Protein 9A72 (pdb70)

Solvent-accessible surface area: 29577 Å² total; per-residue (Å²): 241,173,156,130,136,139,129,179,187,164,98,68,65,81,18,58,43,50,57,128,70,0,66,141,45,14,90,137,60,180,78,28,2,2,1,6,0,26,28,49,129,91,2,48,35,28,31,66,14,156,95,18,56,64,139,49,155,76,42,55,95,29,115,165,68,65,34,10,5,62,0,7,153,52,71,106,119,68,47,53,102,32,68,133,143,130,67,65,30,27,4,20,15,88,0,74,19,7,66,48,148,124,48,178,32,33,0,0,12,11,54,9,24,22,10,56,143,9,42,116,66,75,80,86,3,117,68,53,50,60,89,13,135,139,40,47,60,47,15,69,93,82,46,130,61,13,97,40,121,53,101,112,18,76,40,67,45,58,100,12,139,118,62,39,95,56,2,24,112,73,29,100,111,5,107,84,55,87,30,103,4,22,102,33,20,11,114,0,0,42,29,0,2,108,5,31,127,52,40,130,106,2,124,52,142,15,104,81,1,47,103,70,34,137,127,4,67,106,34,63,105,63,8,35,110,69,47,131,103,6,130,140,50,83,78,117,23,134,32,69,116,108,54,10,98,50,77,54,116,125,12,100,42,98,41,60,50,14,128,134,76,46,55,61,31,136,129,54,34,36,61,1,110,116,49,26,130,101,0,86,161,56,67,126,132,205,249,89,77,158,21,154,82,40,38,46,2,0,5,3,58,0,58,64,112,35,8,0,0,14,3,92,37,0,92,12,2,38,94,100,65,168,23,95,212,52,127,91,58,72,114,50,44,36,0,37,9,108,18,206,65,83,103,0,43,0,10,22,0,23,80,21,2,109,37,88,137,136,144,88,56,129,39,6,6,0,0,0,0,38,19,183,150,101,40,5,0,0,23,3,25,64,0,42,39,20,18,56,0,85,111,111,39,35,98,99,23,78,158,74,61,110,198,129,37,102,2,59,14,100,53,15,0,107,38,181,158,87,104,0,19,19,4,45,1,70,37,2,43,40,139,157,73,88,154,96,88,124,105,144,181,155

Radius of gyration: 58.51 Å; Cα contacts (8 Å, |Δi|>4): 653; chains: 2; bounding box: 42×169×109 Å

B-factor: mean 0.84, std 0.16, range [0.22, 0.98]

Sequence (442 aa):
MELTINTEKETADILDAFIKVAPYLNSLVQDDITIGIYDTEKLLVNIPAKTFSLNVKAGDPLQEGDIITDAIRSNQKKTSMVPKELFGFPLIARAIPLHDENGRVIGGVGLGTSLEESSKLHDVAESLSAVVEQTAAAISDISESINGFSTQMSGISSQAKKVSESAGEIADISVTVKGISDQSNLLGLNAAIEAARAGESGKGFSVVADEIRKLATHSKENVGQIDQITKKIHSLLKGLEESIESINQHTDGQAAAVEQISATMQEISGSAQHLAKMAEKALEEEMTAEIKTGEKMIVFMVNGKEYAISVTQVKSIEKWQKPTRVPGVEPYICGVINLRGVVTPVIDLRKRLNLPEYEITDETRIIIIAYRDIEVGWIVDEANDVITVHESEIESAPEGVQKDTDVSIEQIVKQENRLLNIIDANAVLDKESSQSAVPDQA

Secondary structure (DSSP, 8-state):
------TTS----HHHHHHHHHHHHHHH-SS-EEEEEEESSBEEEEE--SS------TTPBP-TT-HHHHHHHHTS-EEEEEPTTTTSS-EEEEEEEEE-TTS-EEEEEEEEEE-HHHHHHHHHHHHHHHHHHHHHHHHHHHHHHHHHHHHHHHHHHHHHHHHHHHHHHHHHHHHHHHHHHHHHHHHHHHHHHHHHHTGGGGHHHHHHHHHHHHHHHHHHHHHHHHHHHHHHHHHHHHHHHHHHHHHHHHHHHHHHHHHHHHHHHHHHHHHHHHHHHHHHHTT---/----PPTTEEEEEEEETTEEEEEEGGGEEEEEE--PPBP-TT--TTEEEEEEETTEEEEEEEHHHHTTPPP----TT-EEEEEEETTEEEEEEESEEEEEEEE-GGGEEEPPGGGGGG-SS---EEEEETTEEEEE--HHHHH-SGGGTTT-----

Nearest PDB structures (foldseek):
  8c5v-assembly1_I  TM=9.301E-01  e=1.453E-06  Escherichia coli
  5xg2-assembly1_A  TM=6.794E-01  e=8.370E-02  Pyrococcus yayanosii CH1
  6grj-assembly1_F  TM=5.050E-01  e=3.954E-02  Aeromonas hydrophila
  7a0g-assembly1_FFF  TM=4.917E-01  e=5.276E-02  Serratia marcescens
  6h2e-assembly1_P-2  TM=4.746E-01  e=7.901E-02  Aeromonas hydrophila subsp. hydrophila AL09-71

Structure (mmCIF, N/CA/C/O backbone):
data_9A72
#
_entry.id   9A72
#
loop_
_entity.id
_entity.type
_entity.pdbx_description
1 POLYMER YFMS_BACSU
2 POLYMER CHEW_BACSU
#
loop_
_atom_site.group_PDB
_atom_site.id
_atom_site.type_symbol
_atom_site.label_atom_id
_atom_site.label_alt_id
_atom_site.label_comp_id
_atom_site.label_asym_id
_atom_site.label_entity_id
_atom_site.label_seq_id
_atom_site.pdbx_PDB_ins_code
_atom_site.Cartn_x
_atom_site.Cartn_y
_atom_site.Cartn_z
_atom_site.occupancy
_atom_site.B_iso_or_equiv
_atom_site.auth_seq_id
_atom_site.auth_comp_id
_atom_site.auth_asym_id
_atom_site.auth_atom_id
_atom_site.pdbx_PDB_model_num
ATOM 1 N N . MET A 1 1 ? 3.808 -57.697 -67.015 1.000 0.280 1 MET A N 1
ATOM 2 C CA . MET A 1 1 ? 5.032 -58.323 -67.553 1.000 0.280 1 MET A CA 1
ATOM 3 C C . MET A 1 1 ? 5.045 -59.723 -66.973 1.000 0.280 1 MET A C 1
ATOM 4 O O . MET A 1 1 ? 5.553 -59.919 -65.879 1.000 0.280 1 MET A O 1
ATOM 20 N N . GLU A 1 2 ? 4.269 -60.618 -67.590 1.000 0.250 2 GLU A N 1
ATOM 21 C CA . GLU A 1 2 ? 3.925 -61.903 -66.977 1.000 0.250 2 GLU A CA 1
ATOM 22 C C . GLU A 1 2 ? 5.177 -62.762 -66.889 1.000 0.250 2 GLU A C 1
ATOM 23 O O . GLU A 1 2 ? 5.780 -63.126 -67.897 1.000 0.250 2 GLU A O 1
ATOM 35 N N . LEU A 1 3 ? 5.601 -63.005 -65.651 1.000 0.260 3 LEU A N 1
ATOM 36 C CA . LEU A 1 3 ? 6.644 -63.953 -65.324 1.000 0.260 3 LEU A CA 1
ATOM 37 C C . LEU A 1 3 ? 6.091 -65.329 -65.652 1.000 0.260 3 LEU A C 1
ATOM 38 O O . LEU A 1 3 ? 5.463 -65.994 -64.838 1.000 0.260 3 LEU A O 1
ATOM 54 N N . THR A 1 4 ? 6.311 -65.748 -66.883 1.000 0.300 4 THR A N 1
ATOM 55 C CA . THR A 1 4 ? 6.241 -67.149 -67.259 1.000 0.300 4 THR A CA 1
ATOM 56 C C . THR A 1 4 ? 7.380 -67.857 -66.546 1.000 0.300 4 THR A C 1
ATOM 57 O O . THR A 1 4 ? 8.497 -67.976 -67.048 1.000 0.300 4 THR A O 1
ATOM 68 N N . ILE A 1 5 ? 7.102 -68.236 -65.303 1.000 0.300 5 ILE A N 1
ATOM 69 C CA . ILE A 1 5 ? 7.964 -69.064 -64.481 1.000 0.300 5 ILE A CA 1
ATOM 70 C C . ILE A 1 5 ? 8.057 -70.406 -65.217 1.000 0.300 5 ILE A C 1
ATOM 71 O O . ILE A 1 5 ? 7.051 -71.093 -65.369 1.000 0.300 5 ILE A O 1
ATOM 87 N N . ASN A 1 6 ? 9.241 -70.736 -65.745 1.000 0.340 6 ASN A N 1
ATOM 88 C CA . ASN A 1 6 ? 9.508 -72.027 -66.387 1.000 0.340 6 ASN A CA 1
ATOM 89 C C . ASN A 1 6 ? 9.196 -73.141 -65.372 1.000 0.340 6 ASN A C 1
ATOM 90 O O . ASN A 1 6 ? 9.935 -73.324 -64.406 1.000 0.340 6 ASN A O 1
ATOM 101 N N . THR A 1 7 ? 8.085 -73.840 -65.584 1.000 0.330 7 THR A N 1
ATOM 102 C CA . THR A 1 7 ? 7.459 -74.789 -64.651 1.000 0.330 7 THR A CA 1
ATOM 103 C C . THR A 1 7 ? 8.119 -76.166 -64.582 1.000 0.330 7 THR A C 1
ATOM 104 O O . THR A 1 7 ? 7.843 -76.891 -63.640 1.000 0.330 7 THR A O 1
ATOM 115 N N . GLU A 1 8 ? 8.967 -76.575 -65.537 1.000 0.330 8 GLU A N 1
ATOM 116 C CA . GLU A 1 8 ? 9.594 -77.920 -65.511 1.000 0.330 8 GLU A CA 1
ATOM 117 C C . GLU A 1 8 ? 10.597 -78.117 -64.362 1.000 0.330 8 GLU A C 1
ATOM 118 O O . GLU A 1 8 ? 11.044 -79.245 -64.132 1.000 0.330 8 GLU A O 1
ATOM 130 N N . LYS A 1 9 ? 11.026 -77.039 -63.679 1.000 0.340 9 LYS A N 1
ATOM 131 C CA . LYS A 1 9 ? 12.023 -77.186 -62.616 1.000 0.340 9 LYS A CA 1
ATOM 132 C C . LYS A 1 9 ? 11.445 -78.049 -61.497 1.000 0.340 9 LYS A C 1
ATOM 133 O O . LYS A 1 9 ? 10.319 -77.814 -61.071 1.000 0.340 9 LYS A O 1
ATOM 152 N N . GLU A 1 10 ? 12.249 -79.023 -61.057 1.000 0.350 10 GLU A N 1
ATOM 153 C CA . GLU A 1 10 ? 11.905 -79.954 -59.984 1.000 0.350 10 GLU A CA 1
ATOM 154 C C . GLU A 1 10 ? 11.218 -79.227 -58.844 1.000 0.350 10 GLU A C 1
ATOM 155 O O . GLU A 1 10 ? 11.670 -78.164 -58.404 1.000 0.350 10 GLU A O 1
ATOM 167 N N . THR A 1 11 ? 10.156 -79.865 -58.371 1.000 0.380 11 THR A N 1
ATOM 168 C CA . THR A 1 11 ? 9.493 -79.633 -57.101 1.000 0.380 11 THR A CA 1
ATOM 169 C C . THR A 1 11 ? 10.497 -79.761 -55.961 1.000 0.380 11 THR A C 1
ATOM 170 O O . THR A 1 11 ? 10.536 -80.738 -55.219 1.000 0.380 11 THR A O 1
ATOM 181 N N . ALA A 1 12 ? 11.355 -78.752 -55.823 1.000 0.490 12 ALA A N 1
ATOM 182 C CA . ALA A 1 12 ? 12.005 -78.469 -54.568 1.000 0.490 12 ALA A CA 1
ATOM 183 C C . ALA A 1 12 ? 10.877 -78.225 -53.579 1.000 0.490 12 ALA A C 1
ATOM 184 O O . ALA A 1 12 ? 9.999 -77.392 -53.810 1.000 0.490 12 ALA A O 1
ATOM 191 N N . ASP A 1 13 ? 10.888 -79.009 -52.518 1.000 0.710 13 ASP A N 1
ATOM 192 C CA . ASP A 1 13 ? 9.855 -78.956 -51.515 1.000 0.710 13 ASP A CA 1
ATOM 193 C C . ASP A 1 13 ? 9.754 -77.516 -50.968 1.000 0.710 13 ASP A C 1
ATOM 194 O O . ASP A 1 13 ? 10.775 -76.868 -50.705 1.000 0.710 13 ASP A O 1
ATOM 203 N N . ILE A 1 14 ? 8.539 -76.976 -50.825 1.000 0.830 14 ILE A N 1
ATOM 204 C CA . ILE A 1 14 ? 8.325 -75.647 -50.226 1.000 0.830 14 ILE A CA 1
ATOM 205 C C . ILE A 1 14 ? 8.953 -75.586 -48.827 1.000 0.830 14 ILE A C 1
ATOM 206 O O . ILE A 1 14 ? 9.422 -74.532 -48.395 1.000 0.830 14 ILE A O 1
ATOM 222 N N . LEU A 1 15 ? 9.054 -76.747 -48.174 1.000 0.850 15 LEU A N 1
ATOM 223 C CA . LEU A 1 15 ? 9.832 -76.963 -46.965 1.000 0.850 15 LEU A CA 1
ATOM 224 C C . LEU A 1 15 ? 11.311 -76.596 -47.154 1.000 0.850 15 LEU A C 1
ATOM 225 O O . LEU A 1 15 ? 11.858 -75.754 -46.444 1.000 0.850 15 LEU A O 1
ATOM 241 N N . ASP A 1 16 ? 11.949 -77.198 -48.152 1.000 0.860 16 ASP A N 1
ATOM 242 C CA . ASP A 1 16 ? 13.358 -77.017 -48.485 1.000 0.860 16 ASP A CA 1
ATOM 243 C C . ASP A 1 16 ? 13.641 -75.559 -48.904 1.000 0.860 16 ASP A C 1
ATOM 244 O O . ASP A 1 16 ? 14.699 -74.997 -48.603 1.000 0.860 16 ASP A O 1
ATOM 253 N N . ALA A 1 17 ? 12.657 -74.907 -49.537 1.000 0.880 17 ALA A N 1
ATOM 254 C CA . ALA A 1 17 ? 12.689 -73.481 -49.849 1.000 0.880 17 ALA A CA 1
ATOM 255 C C . ALA A 1 17 ? 12.678 -72.608 -48.583 1.000 0.880 17 ALA A C 1
ATOM 256 O O . ALA A 1 17 ? 13.522 -71.719 -48.453 1.000 0.880 17 ALA A O 1
ATOM 263 N N . PHE A 1 18 ? 11.791 -72.877 -47.621 1.000 0.900 18 PHE A N 1
ATOM 264 C CA . PHE A 1 18 ? 11.785 -72.171 -46.341 1.000 0.900 18 PHE A CA 1
ATOM 265 C C . PHE A 1 18 ? 13.084 -72.406 -45.563 1.000 0.900 18 PHE A C 1
ATOM 266 O O . PHE A 1 18 ? 13.645 -71.432 -45.074 1.000 0.900 18 PHE A O 1
ATOM 283 N N . ILE A 1 19 ? 13.621 -73.635 -45.510 1.000 0.880 19 ILE A N 1
ATOM 284 C CA . ILE A 1 19 ? 14.899 -73.930 -44.824 1.000 0.880 19 ILE A CA 1
ATOM 285 C C . ILE A 1 19 ? 16.040 -73.094 -45.425 1.000 0.880 19 ILE A C 1
ATOM 286 O O . ILE A 1 19 ? 16.835 -72.513 -44.684 1.000 0.880 19 ILE A O 1
ATOM 302 N N . LYS A 1 20 ? 16.100 -72.979 -46.763 1.000 0.880 20 LYS A N 1
ATOM 303 C CA . LYS A 1 20 ? 17.117 -72.177 -47.473 1.000 0.880 20 LYS A CA 1
ATOM 304 C C . LYS A 1 20 ? 16.953 -70.682 -47.245 1.000 0.880 20 LYS A C 1
ATOM 305 O O . LYS A 1 20 ? 17.945 -69.962 -47.179 1.000 0.880 20 LYS A O 1
ATOM 324 N N . VAL A 1 21 ? 15.716 -70.211 -47.150 1.000 0.890 21 VAL A N 1
ATOM 325 C CA . VAL A 1 21 ? 15.418 -68.780 -47.053 1.000 0.890 21 VAL A CA 1
ATOM 326 C C . VAL A 1 21 ? 15.393 -68.291 -45.603 1.000 0.890 21 VAL A C 1
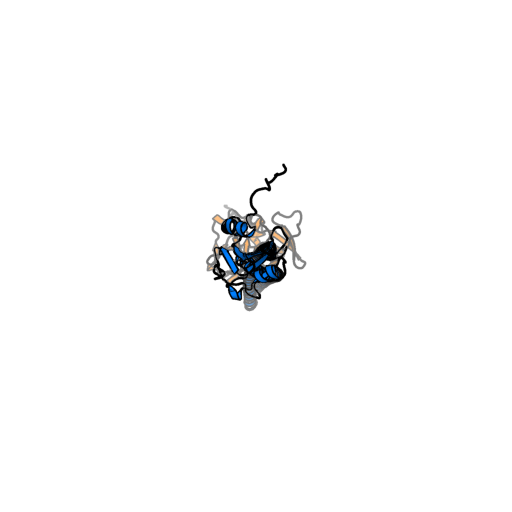ATOM 327 O O . VAL A 1 21 ? 15.705 -67.130 -45.351 1.000 0.890 21 VAL A O 1
ATOM 340 N N . ALA A 1 22 ? 15.108 -69.156 -44.632 1.000 0.880 22 ALA A N 1
ATOM 341 C CA . ALA A 1 22 ? 14.910 -68.785 -43.231 1.000 0.880 22 ALA A CA 1
ATOM 342 C C . ALA A 1 22 ? 15.978 -67.855 -42.620 1.000 0.880 22 ALA A C 1
ATOM 343 O O . ALA A 1 22 ? 15.585 -66.876 -41.990 1.000 0.880 22 ALA A O 1
ATOM 350 N N . PRO A 1 23 ? 17.301 -68.054 -42.807 1.000 0.850 23 PRO A N 1
ATOM 351 C CA . PRO A 1 23 ? 18.329 -67.189 -42.206 1.000 0.850 23 PRO A CA 1
ATOM 352 C C . PRO A 1 23 ? 18.289 -65.751 -42.726 1.000 0.850 23 PRO A C 1
ATOM 353 O O . PRO A 1 23 ? 18.725 -64.815 -42.057 1.000 0.850 23 PRO A O 1
ATOM 364 N N . TYR A 1 24 ? 17.776 -65.594 -43.943 1.000 0.870 24 TYR A N 1
ATOM 365 C CA . TYR A 1 24 ? 17.629 -64.306 -44.594 1.000 0.870 24 TYR A CA 1
ATOM 366 C C . TYR A 1 24 ? 16.362 -63.585 -44.123 1.000 0.870 24 TYR A C 1
ATOM 367 O O . TYR A 1 24 ? 16.285 -62.369 -44.226 1.000 0.870 24 TYR A O 1
ATOM 385 N N . LEU A 1 25 ? 15.376 -64.296 -43.565 1.000 0.840 25 LEU A N 1
ATOM 386 C CA . LEU A 1 25 ? 14.139 -63.675 -43.086 1.000 0.840 25 LEU A CA 1
ATOM 387 C C . LEU A 1 25 ? 14.370 -62.819 -41.835 1.000 0.840 25 LEU A C 1
ATOM 388 O O . LEU A 1 25 ? 13.838 -61.719 -41.759 1.000 0.840 25 LEU A O 1
ATOM 404 N N . ASN A 1 26 ? 15.213 -63.264 -40.898 1.000 0.780 26 ASN A N 1
ATOM 405 C CA . ASN A 1 26 ? 15.546 -62.480 -39.700 1.000 0.780 26 ASN A CA 1
ATOM 406 C C . ASN A 1 26 ? 16.273 -61.165 -40.054 1.000 0.780 26 ASN A C 1
ATOM 407 O O . ASN A 1 26 ? 16.058 -60.138 -39.423 1.000 0.780 26 ASN A O 1
ATOM 418 N N . SER A 1 27 ? 17.103 -61.161 -41.102 1.000 0.810 27 SER A N 1
ATOM 419 C CA . SER A 1 27 ? 17.804 -59.946 -41.539 1.000 0.810 27 SER A CA 1
ATOM 420 C C . SER A 1 27 ? 16.965 -59.016 -42.423 1.000 0.810 27 SER A C 1
ATOM 421 O O . SER A 1 27 ? 17.331 -57.851 -42.572 1.000 0.810 27 SER A O 1
ATOM 429 N N . LEU A 1 28 ? 15.865 -59.507 -43.005 1.000 0.830 28 LEU A N 1
ATOM 430 C CA . LEU A 1 28 ? 14.955 -58.723 -43.850 1.000 0.830 28 LEU A CA 1
ATOM 431 C C . LEU A 1 28 ? 13.861 -57.993 -43.068 1.000 0.830 28 LEU A C 1
ATOM 432 O O . LEU A 1 28 ? 13.276 -57.046 -43.592 1.000 0.830 28 LEU A O 1
ATOM 448 N N . VAL A 1 29 ? 13.573 -58.431 -41.846 1.000 0.820 29 VAL A N 1
ATOM 449 C CA . VAL A 1 29 ? 12.545 -57.845 -40.985 1.000 0.820 29 VAL A CA 1
ATOM 450 C C . VAL A 1 29 ? 13.217 -56.976 -39.927 1.000 0.820 29 VAL A C 1
ATOM 451 O O . VAL A 1 29 ? 14.326 -57.261 -39.477 1.000 0.820 29 VAL A O 1
ATOM 464 N N . GLN A 1 30 ? 12.572 -55.868 -39.575 1.000 0.780 30 GLN A N 1
ATOM 465 C CA . GLN A 1 30 ? 13.093 -54.943 -38.571 1.000 0.780 30 GLN A CA 1
ATOM 466 C C . GLN A 1 30 ? 12.916 -55.488 -37.150 1.000 0.780 30 GLN A C 1
ATOM 467 O O . GLN A 1 30 ? 13.793 -55.299 -36.305 1.000 0.780 30 GLN A O 1
ATOM 481 N N . ASP A 1 31 ? 11.801 -56.180 -36.927 1.000 0.810 31 ASP A N 1
ATOM 482 C CA . ASP A 1 31 ? 11.443 -56.769 -35.648 1.000 0.810 31 ASP A CA 1
ATOM 483 C C . ASP A 1 31 ? 12.406 -57.882 -35.253 1.000 0.810 31 ASP A C 1
ATOM 484 O O . ASP A 1 31 ? 12.895 -58.655 -36.085 1.000 0.810 31 ASP A O 1
ATOM 493 N N . ASP A 1 32 ? 12.640 -57.994 -33.949 1.000 0.860 32 ASP A N 1
ATOM 494 C CA . ASP A 1 32 ? 13.402 -59.114 -33.434 1.000 0.860 32 ASP A CA 1
ATOM 495 C C . ASP A 1 32 ? 12.542 -60.385 -33.450 1.000 0.860 32 ASP A C 1
ATOM 496 O O . ASP A 1 32 ? 11.685 -60.597 -32.583 1.000 0.860 32 ASP A O 1
ATOM 505 N N . ILE A 1 33 ? 12.756 -61.207 -34.482 1.000 0.890 33 ILE A N 1
ATOM 506 C CA . ILE A 1 33 ? 11.973 -62.411 -34.759 1.000 0.890 33 ILE A CA 1
ATOM 507 C C . ILE A 1 33 ? 12.799 -63.684 -34.633 1.000 0.890 33 ILE A C 1
ATOM 508 O O . ILE A 1 33 ? 13.967 -63.752 -35.006 1.000 0.890 33 ILE A O 1
ATOM 524 N N . THR A 1 34 ? 12.142 -64.738 -34.179 1.000 0.910 34 THR A N 1
ATOM 525 C CA . THR A 1 34 ? 12.617 -66.115 -34.268 1.000 0.910 34 THR A CA 1
ATOM 526 C C . THR A 1 34 ? 11.772 -66.863 -35.283 1.000 0.910 34 THR A C 1
ATOM 527 O O . THR A 1 34 ? 10.578 -66.600 -35.426 1.000 0.910 34 THR A O 1
ATOM 538 N N . ILE A 1 35 ? 12.376 -67.804 -35.997 1.000 0.920 35 ILE A N 1
ATOM 539 C CA . ILE A 1 35 ? 11.689 -68.573 -37.034 1.000 0.920 35 ILE A CA 1
ATOM 540 C C . ILE A 1 35 ? 11.970 -70.048 -36.801 1.000 0.920 35 ILE A C 1
ATOM 541 O O . ILE A 1 35 ? 13.120 -70.465 -36.699 1.000 0.920 35 ILE A O 1
ATOM 557 N N . GLY A 1 36 ? 10.923 -70.853 -36.720 1.000 0.930 36 GLY A N 1
ATOM 558 C CA . GLY A 1 36 ? 10.996 -72.308 -36.713 1.000 0.930 36 GLY A CA 1
ATOM 559 C C . GLY A 1 36 ? 10.330 -72.876 -37.960 1.000 0.930 36 GLY A C 1
ATOM 560 O O . GLY A 1 36 ? 9.257 -72.422 -38.345 1.000 0.930 36 GLY A O 1
ATOM 564 N N . ILE A 1 37 ? 10.948 -73.876 -38.584 1.000 0.940 37 ILE A N 1
ATOM 565 C CA . ILE A 1 37 ? 10.370 -74.644 -39.695 1.000 0.940 37 ILE A CA 1
ATOM 566 C C . ILE A 1 37 ? 10.330 -76.110 -39.288 1.000 0.940 37 ILE A C 1
ATOM 567 O O . ILE A 1 37 ? 11.350 -76.669 -38.878 1.000 0.940 37 ILE A O 1
ATOM 583 N N . TYR A 1 38 ? 9.164 -76.727 -39.419 1.000 0.940 38 TYR A N 1
ATOM 584 C CA . TYR A 1 38 ? 8.878 -78.092 -38.989 1.000 0.940 38 TYR A CA 1
ATOM 585 C C . TYR A 1 38 ? 8.351 -78.900 -40.176 1.000 0.940 38 TYR A C 1
ATOM 586 O O . TYR A 1 38 ? 7.650 -78.351 -41.028 1.000 0.940 38 TYR A O 1
ATOM 604 N N . ASP A 1 39 ? 8.653 -80.197 -40.218 1.000 0.920 39 ASP A N 1
ATOM 605 C CA . ASP A 1 39 ? 7.843 -81.146 -40.988 1.000 0.920 39 ASP A CA 1
ATOM 606 C C . ASP A 1 39 ? 6.620 -81.579 -40.147 1.000 0.920 39 ASP A C 1
ATOM 607 O O . ASP A 1 39 ? 6.276 -80.956 -39.140 1.000 0.920 39 ASP A O 1
ATOM 616 N N . THR A 1 40 ? 5.917 -82.635 -40.551 1.000 0.920 40 THR A N 1
ATOM 617 C CA . THR A 1 40 ? 4.747 -83.154 -39.822 1.000 0.920 40 THR A CA 1
ATOM 618 C C . THR A 1 40 ? 5.061 -83.915 -38.525 1.000 0.920 40 THR A C 1
ATOM 619 O O . THR A 1 40 ? 4.115 -84.300 -37.823 1.000 0.920 40 THR A O 1
ATOM 630 N N . GLU A 1 41 ? 6.337 -84.180 -38.228 1.000 0.910 41 GLU A N 1
ATOM 631 C CA . GLU A 1 41 ? 6.817 -84.987 -37.096 1.000 0.910 41 GLU A CA 1
ATOM 632 C C . GLU A 1 41 ? 7.764 -84.218 -36.147 1.000 0.910 41 GLU A C 1
ATOM 633 O O . GLU A 1 41 ? 7.639 -84.359 -34.927 1.000 0.910 41 GLU A O 1
ATOM 645 N N . LYS A 1 42 ? 8.699 -83.410 -36.663 1.000 0.910 42 LYS A N 1
ATOM 646 C CA . LYS A 1 42 ? 9.821 -82.818 -35.912 1.000 0.910 42 LYS A CA 1
ATOM 647 C C . LYS A 1 42 ? 10.299 -81.456 -36.450 1.000 0.910 42 LYS A C 1
ATOM 648 O O . LYS A 1 42 ? 10.052 -81.072 -37.593 1.000 0.910 42 LYS A O 1
ATOM 667 N N . LEU A 1 43 ? 11.038 -80.726 -35.610 1.000 0.920 43 LEU A N 1
ATOM 668 C CA . LEU A 1 43 ? 11.713 -79.470 -35.957 1.000 0.920 43 LEU A CA 1
ATOM 669 C C . LEU A 1 43 ? 12.848 -79.711 -36.958 1.000 0.920 43 LEU A C 1
ATOM 670 O O . LEU A 1 43 ? 13.734 -80.527 -36.706 1.000 0.920 43 LEU A O 1
ATOM 686 N N . LEU A 1 44 ? 12.889 -78.943 -38.046 1.000 0.920 44 LEU A N 1
ATOM 687 C CA . LEU A 1 44 ? 13.951 -79.038 -39.049 1.000 0.920 44 LEU A CA 1
ATOM 688 C C . LEU A 1 44 ? 15.033 -77.984 -38.855 1.000 0.920 44 LEU A C 1
ATOM 689 O O . LEU A 1 44 ? 16.209 -78.322 -38.736 1.000 0.920 44 LEU A O 1
ATOM 705 N N . VAL A 1 45 ? 14.646 -76.710 -38.791 1.000 0.920 45 VAL A N 1
ATOM 706 C CA . VAL A 1 45 ? 15.573 -75.613 -38.508 1.000 0.920 45 VAL A CA 1
ATOM 707 C C . VAL A 1 45 ? 14.891 -74.571 -37.644 1.000 0.920 45 VAL A C 1
ATOM 708 O O . VAL A 1 45 ? 13.743 -74.196 -37.878 1.000 0.920 45 VAL A O 1
ATOM 721 N N . ASN A 1 46 ? 15.620 -74.102 -36.638 1.000 0.910 46 ASN A N 1
ATOM 722 C CA . ASN A 1 46 ? 15.272 -72.898 -35.912 1.000 0.910 46 ASN A CA 1
ATOM 723 C C . ASN A 1 46 ? 16.351 -71.843 -36.165 1.000 0.910 46 ASN A C 1
ATOM 724 O O . ASN A 1 46 ? 17.545 -72.129 -36.064 1.000 0.910 46 ASN A O 1
ATOM 735 N N . ILE A 1 47 ? 15.905 -70.638 -36.501 1.000 0.910 47 ILE A N 1
ATOM 736 C CA . ILE A 1 47 ? 16.707 -69.423 -36.529 1.000 0.910 47 ILE A CA 1
ATOM 737 C C . ILE A 1 47 ? 16.307 -68.627 -35.282 1.000 0.910 47 ILE A C 1
ATOM 738 O O . ILE A 1 47 ? 15.208 -68.065 -35.274 1.000 0.910 47 ILE A O 1
ATOM 754 N N . PRO A 1 48 ? 17.139 -68.607 -34.223 1.000 0.880 48 PRO A N 1
ATOM 755 C CA . PRO A 1 48 ? 16.839 -67.829 -33.026 1.000 0.880 48 PRO A CA 1
ATOM 756 C C . PRO A 1 48 ? 16.817 -66.328 -33.357 1.000 0.880 48 PRO A C 1
ATOM 757 O O . PRO A 1 48 ? 17.378 -65.900 -34.368 1.000 0.880 48 PRO A O 1
ATOM 768 N N . ALA A 1 49 ? 16.176 -65.526 -32.508 1.000 0.880 49 ALA A N 1
ATOM 769 C CA . ALA A 1 49 ? 16.185 -64.069 -32.614 1.000 0.880 49 ALA A CA 1
ATOM 770 C C . ALA A 1 49 ? 17.528 -63.486 -32.126 1.000 0.880 49 ALA A C 1
ATOM 771 O O . ALA A 1 49 ? 18.404 -64.221 -31.662 1.000 0.880 49 ALA A O 1
ATOM 778 N N . LYS A 1 50 ? 17.715 -62.165 -32.210 1.000 0.850 50 LYS A N 1
ATOM 779 C CA . LYS A 1 50 ? 18.918 -61.486 -31.696 1.000 0.850 50 LYS A CA 1
ATOM 780 C C . LYS A 1 50 ? 18.920 -61.420 -30.170 1.000 0.850 50 LYS A C 1
ATOM 781 O O . LYS A 1 50 ? 19.983 -61.575 -29.572 1.000 0.850 50 LYS A O 1
ATOM 800 N N . THR A 1 51 ? 17.764 -61.180 -29.545 1.000 0.800 51 THR A N 1
ATOM 801 C CA . THR A 1 51 ? 17.649 -60.994 -28.085 1.000 0.800 51 THR A CA 1
ATOM 802 C C . THR A 1 51 ? 17.149 -62.234 -27.344 1.000 0.800 51 THR A C 1
ATOM 803 O O . THR A 1 51 ? 17.355 -62.334 -26.135 1.000 0.800 51 THR A O 1
ATOM 814 N N . PHE A 1 52 ? 16.555 -63.213 -28.041 1.000 0.810 52 PHE A N 1
ATOM 815 C CA . PHE A 1 52 ? 15.999 -64.408 -27.406 1.000 0.810 52 PHE A CA 1
ATOM 816 C C . PHE A 1 52 ? 16.093 -65.682 -28.244 1.000 0.810 52 PHE A C 1
ATOM 817 O O . PHE A 1 52 ? 16.258 -65.689 -29.464 1.000 0.810 52 PHE A O 1
ATOM 834 N N . SER A 1 53 ? 15.960 -66.804 -27.549 1.000 0.800 53 SER A N 1
ATOM 835 C CA . SER A 1 53 ? 15.986 -68.134 -28.136 1.000 0.800 53 SER A CA 1
ATOM 836 C C . SER A 1 53 ? 14.941 -69.005 -27.459 1.000 0.800 53 SER A C 1
ATOM 837 O O . SER A 1 53 ? 14.748 -68.930 -26.248 1.000 0.800 53 SER A O 1
ATOM 845 N N . LEU A 1 54 ? 14.283 -69.853 -28.244 1.000 0.780 54 LEU A N 1
ATOM 846 C CA . LEU A 1 54 ? 13.247 -70.763 -27.757 1.000 0.780 54 LEU A CA 1
ATOM 847 C C . LEU A 1 54 ? 13.821 -72.054 -27.122 1.000 0.780 54 LEU A C 1
ATOM 848 O O . LEU A 1 54 ? 13.053 -72.912 -26.710 1.000 0.780 54 LEU A O 1
ATOM 864 N N . ASN A 1 55 ? 15.152 -72.225 -27.031 1.000 0.790 55 ASN A N 1
ATOM 865 C CA . ASN A 1 55 ? 15.834 -73.422 -26.482 1.000 0.790 55 ASN A CA 1
ATOM 866 C C . ASN A 1 55 ? 15.467 -74.772 -27.142 1.000 0.790 55 ASN A C 1
ATOM 867 O O . ASN A 1 55 ? 15.633 -75.837 -26.543 1.000 0.790 55 ASN A O 1
ATOM 878 N N . VAL A 1 56 ? 15.046 -74.725 -28.403 1.000 0.830 56 VAL A N 1
ATOM 879 C CA . VAL A 1 56 ? 14.744 -75.892 -29.242 1.000 0.830 56 VAL A CA 1
ATOM 880 C C . VAL A 1 56 ? 15.953 -76.310 -30.078 1.000 0.830 56 VAL A C 1
ATOM 881 O O . VAL A 1 56 ? 16.867 -75.518 -30.328 1.000 0.830 56 VAL A O 1
ATOM 894 N N . LYS A 1 57 ? 15.968 -77.555 -30.544 1.000 0.860 57 LYS A N 1
ATOM 895 C CA . LYS A 1 57 ? 17.015 -78.097 -31.413 1.000 0.860 57 LYS A CA 1
ATOM 896 C C . LYS A 1 57 ? 16.414 -78.872 -32.575 1.000 0.860 57 LYS A C 1
ATOM 897 O O . LYS A 1 57 ? 15.399 -79.550 -32.445 1.000 0.860 57 LYS A O 1
ATOM 916 N N . ALA A 1 58 ? 17.087 -78.802 -33.722 1.000 0.880 58 ALA A N 1
ATOM 917 C CA . ALA A 1 58 ? 16.728 -79.612 -34.880 1.000 0.880 58 ALA A CA 1
ATOM 918 C C . ALA A 1 58 ? 16.588 -81.094 -34.479 1.000 0.880 58 ALA A C 1
ATOM 919 O O . ALA A 1 58 ? 17.479 -81.661 -33.842 1.000 0.880 58 ALA A O 1
ATOM 926 N N . GLY A 1 59 ? 15.466 -81.703 -34.856 1.000 0.910 59 GLY A N 1
ATOM 927 C CA . GLY A 1 59 ? 15.071 -83.057 -34.483 1.000 0.910 59 GLY A CA 1
ATOM 928 C C . GLY A 1 59 ? 14.059 -83.158 -33.337 1.000 0.910 59 GLY A C 1
ATOM 929 O O . GLY A 1 59 ? 13.465 -84.226 -33.207 1.000 0.910 59 GLY A O 1
ATOM 933 N N . ASP A 1 60 ? 13.828 -82.101 -32.548 1.000 0.920 60 ASP A N 1
ATOM 934 C CA . ASP A 1 60 ? 12.834 -82.120 -31.461 1.000 0.920 60 ASP A CA 1
ATOM 935 C C . ASP A 1 60 ? 11.426 -82.465 -32.010 1.000 0.920 60 ASP A C 1
ATOM 936 O O . ASP A 1 60 ? 11.020 -81.883 -33.022 1.000 0.920 60 ASP A O 1
ATOM 945 N N . PRO A 1 61 ? 10.681 -83.421 -31.406 1.000 0.920 61 PRO A N 1
ATOM 946 C CA . PRO A 1 61 ? 9.369 -83.847 -31.899 1.000 0.920 61 PRO A CA 1
ATOM 947 C C . PRO A 1 61 ? 8.311 -82.765 -31.660 1.000 0.920 61 PRO A C 1
ATOM 948 O O . PRO A 1 61 ? 8.422 -81.984 -30.714 1.000 0.920 61 PRO A O 1
ATOM 959 N N . LEU A 1 62 ? 7.254 -82.749 -32.476 1.000 0.900 62 LEU A N 1
ATOM 960 C CA . LEU A 1 62 ? 6.109 -81.858 -32.250 1.000 0.900 62 LEU A CA 1
ATOM 961 C C . LEU A 1 62 ? 5.465 -82.107 -30.876 1.000 0.900 62 LEU A C 1
ATOM 962 O O . LEU A 1 62 ? 5.175 -83.255 -30.519 1.000 0.900 62 LEU A O 1
ATOM 978 N N . GLN A 1 63 ? 5.211 -81.017 -30.143 1.000 0.850 63 GLN A N 1
ATOM 979 C CA . GLN A 1 63 ? 4.555 -81.030 -28.833 1.000 0.850 63 GLN A CA 1
ATOM 980 C C . GLN A 1 63 ? 3.129 -80.478 -28.906 1.000 0.850 63 GLN A C 1
ATOM 981 O O . GLN A 1 63 ? 2.832 -79.562 -29.670 1.000 0.850 63 GLN A O 1
ATOM 995 N N . GLU A 1 64 ? 2.237 -81.044 -28.101 1.000 0.840 64 GLU A N 1
ATOM 996 C CA . GLU A 1 64 ? 0.862 -80.565 -27.927 1.000 0.840 64 GLU A CA 1
ATOM 997 C C . GLU A 1 64 ? 0.831 -79.216 -27.196 1.000 0.840 64 GLU A C 1
ATOM 998 O O . GLU A 1 64 ? 1.595 -78.990 -26.259 1.000 0.840 64 GLU A O 1
ATOM 1010 N N . GLY A 1 65 ? -0.072 -78.327 -27.608 1.000 0.800 65 GLY A N 1
ATOM 1011 C CA . GLY A 1 65 ? -0.179 -76.967 -27.073 1.000 0.800 65 GLY A CA 1
ATOM 1012 C C . GLY A 1 65 ? 0.756 -75.954 -27.739 1.000 0.800 65 GLY A C 1
ATOM 1013 O O . GLY A 1 65 ? 0.532 -74.752 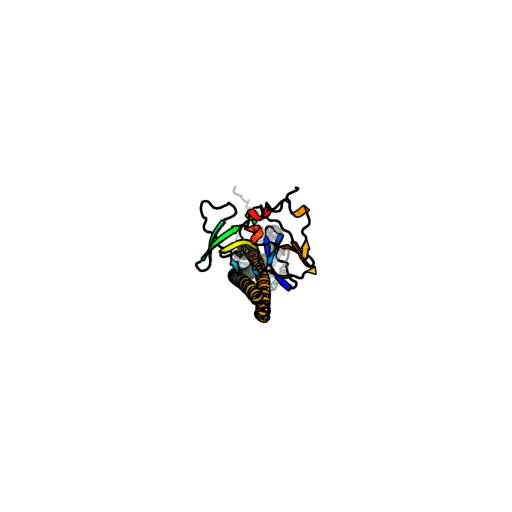-27.602 1.000 0.800 65 GLY A O 1
ATOM 1017 N N . ASP A 1 66 ? 1.750 -76.409 -28.511 1.000 0.840 66 ASP A N 1
ATOM 1018 C CA . ASP A 1 66 ? 2.544 -75.517 -29.349 1.000 0.840 66 ASP A CA 1
ATOM 1019 C C . ASP A 1 66 ? 1.731 -75.045 -30.556 1.000 0.840 66 ASP A C 1
ATOM 1020 O O . ASP A 1 66 ? 1.149 -75.828 -31.312 1.000 0.840 66 ASP A O 1
ATOM 1029 N N . ILE A 1 67 ? 1.776 -73.737 -30.801 1.000 0.870 67 ILE A N 1
ATOM 1030 C CA . ILE A 1 67 ? 1.019 -73.082 -31.871 1.000 0.870 67 ILE A CA 1
ATOM 1031 C C . ILE A 1 67 ? 1.323 -73.641 -33.269 1.000 0.870 67 ILE A C 1
ATOM 1032 O O . ILE A 1 67 ? 0.452 -73.684 -34.140 1.000 0.870 67 ILE A O 1
ATOM 1048 N N . ILE A 1 68 ? 2.569 -74.068 -33.488 1.000 0.900 68 ILE A N 1
ATOM 1049 C CA . ILE A 1 68 ? 3.024 -74.638 -34.754 1.000 0.900 68 ILE A CA 1
ATOM 1050 C C . ILE A 1 68 ? 2.437 -76.029 -34.982 1.000 0.900 68 ILE A C 1
ATOM 1051 O O . ILE A 1 68 ? 1.992 -76.341 -36.087 1.000 0.900 68 ILE A O 1
ATOM 1067 N N . THR A 1 69 ? 2.351 -76.834 -33.926 1.000 0.930 69 THR A N 1
ATOM 1068 C CA . THR A 1 69 ? 1.726 -78.154 -33.959 1.000 0.930 69 THR A CA 1
ATOM 1069 C C . THR A 1 69 ? 0.248 -78.033 -34.283 1.000 0.930 69 THR A C 1
ATOM 1070 O O . THR A 1 69 ? -0.236 -78.693 -35.204 1.000 0.930 69 THR A O 1
ATOM 1081 N N . ASP A 1 70 ? -0.455 -77.145 -33.585 1.000 0.930 70 ASP A N 1
ATOM 1082 C CA . ASP A 1 70 ? -1.868 -76.889 -33.838 1.000 0.930 70 ASP A CA 1
ATOM 1083 C C . ASP A 1 70 ? -2.105 -76.416 -35.279 1.000 0.930 70 ASP A C 1
ATOM 1084 O O . ASP A 1 70 ? -3.065 -76.861 -35.914 1.000 0.930 70 ASP A O 1
ATOM 1093 N N . ALA A 1 71 ? -1.226 -75.574 -35.841 1.000 0.950 71 ALA A N 1
ATOM 1094 C CA . ALA A 1 71 ? -1.328 -75.117 -37.229 1.000 0.950 71 ALA A CA 1
ATOM 1095 C C . ALA A 1 71 ? -1.201 -76.262 -38.253 1.000 0.950 71 ALA A C 1
ATOM 1096 O O . ALA A 1 71 ? -2.005 -76.337 -39.187 1.000 0.950 71 ALA A O 1
ATOM 1103 N N . ILE A 1 72 ? -0.254 -77.191 -38.049 1.000 0.920 72 ILE A N 1
ATOM 1104 C CA . ILE A 1 72 ? -0.046 -78.387 -38.891 1.000 0.920 72 ILE A CA 1
ATOM 1105 C C . ILE A 1 72 ? -1.223 -79.365 -38.755 1.000 0.920 72 ILE A C 1
ATOM 1106 O O . ILE A 1 72 ? -1.724 -79.885 -39.753 1.000 0.920 72 ILE A O 1
ATOM 1122 N N . ARG A 1 73 ? -1.680 -79.618 -37.519 1.000 0.930 73 ARG A N 1
ATOM 1123 C CA . ARG A 1 73 ? -2.722 -80.614 -37.210 1.000 0.930 73 ARG A CA 1
ATOM 1124 C C . ARG A 1 73 ? -4.108 -80.179 -37.659 1.000 0.930 73 ARG A C 1
ATOM 1125 O O . ARG A 1 73 ? -4.858 -80.988 -38.195 1.000 0.930 73 ARG A O 1
ATOM 1146 N N . SER A 1 74 ? -4.447 -78.913 -37.453 1.000 0.930 74 SER A N 1
ATOM 1147 C CA . SER A 1 74 ? -5.738 -78.368 -37.877 1.000 0.930 74 SER A CA 1
ATOM 1148 C C . SER A 1 74 ? -5.754 -77.914 -39.335 1.000 0.930 74 SER A C 1
ATOM 1149 O O . SER A 1 74 ? -6.833 -77.673 -39.873 1.000 0.930 74 SER A O 1
ATOM 1157 N N . ASN A 1 75 ? -4.586 -77.827 -39.982 1.000 0.940 75 ASN A N 1
ATOM 1158 C CA . ASN A 1 75 ? -4.416 -77.251 -41.312 1.000 0.940 75 ASN A CA 1
ATOM 1159 C C . ASN A 1 75 ? -4.929 -75.805 -41.393 1.000 0.940 75 ASN A C 1
ATOM 1160 O O . ASN A 1 75 ? -5.691 -75.422 -42.284 1.000 0.940 75 ASN A O 1
ATOM 1171 N N . GLN A 1 76 ? -4.560 -75.004 -40.402 1.000 0.930 76 GLN A N 1
ATOM 1172 C CA . GLN A 1 76 ? -5.017 -73.625 -40.308 1.000 0.930 76 GLN A CA 1
ATOM 1173 C C . GLN A 1 76 ? -3.910 -72.718 -39.786 1.000 0.930 76 GLN A C 1
ATOM 1174 O O . GLN A 1 76 ? -3.107 -73.135 -38.957 1.000 0.930 76 GLN A O 1
ATOM 1188 N N . LYS A 1 77 ? -3.888 -71.455 -40.242 1.000 0.930 77 LYS A N 1
ATOM 1189 C CA . LYS A 1 77 ? -3.078 -70.398 -39.615 1.000 0.930 77 LYS A CA 1
ATOM 1190 C C . LYS A 1 77 ? -3.476 -70.308 -38.143 1.000 0.930 77 LYS A C 1
ATOM 1191 O O . LYS A 1 77 ? -4.664 -70.314 -37.817 1.000 0.930 77 LYS A O 1
ATOM 1210 N N . LYS A 1 78 ? -2.486 -70.197 -37.269 1.000 0.910 78 LYS A N 1
ATOM 1211 C CA . LYS A 1 78 ? -2.687 -69.968 -35.840 1.000 0.910 78 LYS A CA 1
ATOM 1212 C C . LYS A 1 78 ? -1.881 -68.752 -35.402 1.000 0.910 78 LYS A C 1
ATOM 1213 O O . LYS A 1 78 ? -0.742 -68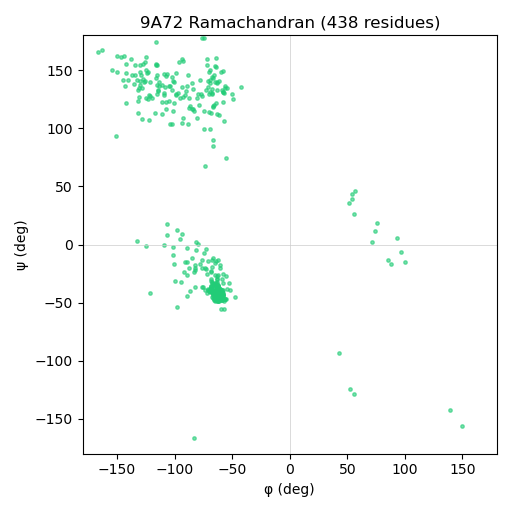.587 -35.833 1.000 0.910 78 LYS A O 1
ATOM 1232 N N . THR A 1 79 ? -2.478 -67.933 -34.543 1.000 0.890 79 THR A N 1
ATOM 1233 C CA . THR A 1 79 ? -1.835 -66.813 -33.840 1.000 0.890 79 THR A CA 1
ATOM 1234 C C . THR A 1 79 ? -2.119 -66.966 -32.351 1.000 0.890 79 THR A C 1
ATOM 1235 O O . THR A 1 79 ? -3.200 -67.416 -31.975 1.000 0.890 79 THR A O 1
ATOM 1246 N N . SER A 1 80 ? -1.144 -66.639 -31.510 1.000 0.850 80 SER A N 1
ATOM 1247 C CA . SER A 1 80 ? -1.328 -66.586 -30.065 1.000 0.850 80 SER A CA 1
ATOM 1248 C C . SER A 1 80 ? -0.326 -65.631 -29.445 1.000 0.850 80 SER A C 1
ATOM 1249 O O . SER A 1 80 ? 0.808 -65.490 -29.911 1.000 0.850 80 SER A O 1
ATOM 1257 N N . MET A 1 81 ? -0.733 -65.028 -28.338 1.000 0.830 81 MET A N 1
ATOM 1258 C CA . MET A 1 81 ? 0.186 -64.334 -27.457 1.000 0.830 81 MET A CA 1
ATOM 1259 C C . MET A 1 81 ? 0.818 -65.344 -26.498 1.000 0.830 81 MET A C 1
ATOM 1260 O O . MET A 1 81 ? 0.126 -66.196 -25.935 1.000 0.830 81 MET A O 1
ATOM 1274 N N . VAL A 1 82 ? 2.134 -65.260 -26.329 1.000 0.800 82 VAL A N 1
ATOM 1275 C CA . VAL A 1 82 ? 2.877 -65.999 -25.310 1.000 0.800 82 VAL A CA 1
ATOM 1276 C C . VAL A 1 82 ? 3.144 -65.035 -24.156 1.000 0.800 82 VAL A C 1
ATOM 1277 O O . VAL A 1 82 ? 3.739 -63.973 -24.377 1.000 0.800 82 VAL A O 1
ATOM 1290 N N . PRO A 1 83 ? 2.697 -65.359 -22.934 1.000 0.800 83 PRO A N 1
ATOM 1291 C CA . PRO A 1 83 ? 2.809 -64.446 -21.812 1.000 0.800 83 PRO A CA 1
ATOM 1292 C C . PRO A 1 83 ? 4.259 -64.315 -21.332 1.000 0.800 83 PRO A C 1
ATOM 1293 O O . PRO A 1 83 ? 5.108 -65.184 -21.560 1.000 0.800 83 PRO A O 1
ATOM 1304 N N . LYS A 1 84 ? 4.527 -63.213 -20.619 1.000 0.780 84 LYS A N 1
ATOM 1305 C CA . LYS A 1 84 ? 5.871 -62.822 -20.162 1.000 0.780 84 LYS A CA 1
ATOM 1306 C C . LYS A 1 84 ? 6.543 -63.829 -19.231 1.000 0.780 84 LYS A C 1
ATOM 1307 O O . LYS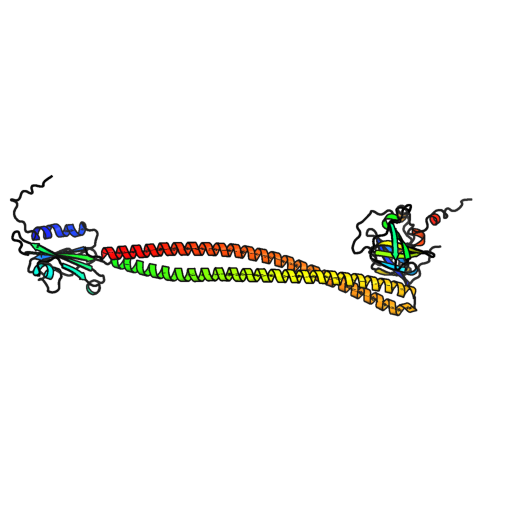 A 1 84 ? 7.754 -63.757 -19.054 1.000 0.780 84 LYS A O 1
ATOM 1326 N N . GLU A 1 85 ? 5.794 -64.749 -18.624 1.000 0.780 85 GLU A N 1
ATOM 1327 C CA . GLU A 1 85 ? 6.352 -65.697 -17.656 1.000 0.780 85 GLU A CA 1
ATOM 1328 C C . GLU A 1 85 ? 7.407 -66.644 -18.258 1.000 0.780 85 GLU A C 1
ATOM 1329 O O . GLU A 1 85 ? 8.310 -67.062 -17.538 1.000 0.780 85 GLU A O 1
ATOM 1341 N N . LEU A 1 86 ? 7.320 -66.984 -19.551 1.000 0.700 86 LEU A N 1
ATOM 1342 C CA . LEU A 1 86 ? 8.220 -67.960 -20.191 1.000 0.700 86 LEU A CA 1
ATOM 1343 C C . LEU A 1 86 ? 9.571 -67.364 -20.622 1.000 0.700 86 LEU A C 1
ATOM 1344 O O . LEU A 1 86 ? 10.592 -68.042 -20.521 1.000 0.700 86 LEU A O 1
ATOM 1360 N N . PHE A 1 87 ? 9.582 -66.110 -21.092 1.000 0.730 87 PHE A N 1
ATOM 1361 C CA . PHE A 1 87 ? 10.762 -65.463 -21.696 1.000 0.730 87 PHE A CA 1
ATOM 1362 C C . PHE A 1 87 ? 11.163 -64.133 -21.037 1.000 0.730 87 PHE A C 1
ATOM 1363 O O . PHE A 1 87 ? 12.155 -63.523 -21.426 1.000 0.730 87 PHE A O 1
ATOM 1380 N N . GLY A 1 88 ? 10.417 -63.672 -20.031 1.000 0.770 88 GLY A N 1
ATOM 1381 C CA . GLY A 1 88 ? 10.637 -62.397 -19.339 1.000 0.770 88 GLY A CA 1
ATOM 1382 C C . GLY A 1 88 ? 9.934 -61.194 -19.978 1.000 0.770 88 GLY A C 1
ATOM 1383 O O . GLY A 1 88 ? 9.737 -60.179 -19.316 1.000 0.770 88 GLY A O 1
ATOM 1387 N N . PHE A 1 89 ? 9.495 -61.309 -21.227 1.000 0.750 89 PHE A N 1
ATOM 1388 C CA . PHE A 1 89 ? 8.724 -60.305 -21.957 1.000 0.750 89 PHE A CA 1
ATOM 1389 C C . PHE A 1 89 ? 7.674 -61.015 -22.830 1.000 0.750 89 PHE A C 1
ATOM 1390 O O . PHE A 1 89 ? 7.837 -62.200 -23.140 1.000 0.750 89 PHE A O 1
ATOM 1407 N N . PRO A 1 90 ? 6.563 -60.349 -23.181 1.000 0.820 90 PRO A N 1
ATOM 1408 C CA . PRO A 1 90 ? 5.526 -60.950 -24.011 1.000 0.820 90 PRO A CA 1
ATOM 1409 C C . PRO A 1 90 ? 6.001 -61.145 -25.457 1.000 0.820 90 PRO A C 1
ATOM 1410 O O . PRO A 1 90 ? 6.776 -60.346 -25.984 1.000 0.820 90 PRO A O 1
ATOM 1421 N N . LEU A 1 91 ? 5.494 -62.183 -26.121 1.000 0.850 91 LEU A N 1
ATOM 1422 C CA . LEU A 1 91 ? 5.742 -62.443 -27.543 1.000 0.850 91 LEU A CA 1
ATOM 1423 C C . LEU A 1 91 ? 4.429 -62.703 -28.285 1.000 0.850 91 LEU A C 1
ATOM 1424 O O . LEU A 1 91 ? 3.465 -63.194 -27.701 1.000 0.850 91 LEU A O 1
ATOM 1440 N N . ILE A 1 92 ? 4.414 -62.447 -29.592 1.000 0.860 92 ILE A N 1
ATOM 1441 C CA . ILE A 1 92 ? 3.374 -62.944 -30.504 1.000 0.860 92 ILE A CA 1
ATOM 1442 C C . ILE A 1 92 ? 3.966 -64.082 -31.322 1.000 0.860 92 ILE A C 1
ATOM 1443 O O . ILE A 1 92 ? 4.966 -63.897 -32.012 1.000 0.860 92 ILE A O 1
ATOM 1459 N N . ALA A 1 93 ? 3.339 -65.254 -31.262 1.000 0.880 93 ALA A N 1
ATOM 1460 C CA . ALA A 1 93 ? 3.670 -66.383 -32.112 1.000 0.880 93 ALA A CA 1
ATOM 1461 C C . ALA A 1 93 ? 2.614 -66.521 -33.210 1.000 0.880 93 ALA A C 1
ATOM 1462 O O . ALA A 1 93 ? 1.411 -66.403 -32.966 1.000 0.880 93 ALA A O 1
ATOM 1469 N N . ARG A 1 94 ? 3.067 -66.769 -34.434 1.000 0.910 94 ARG A N 1
ATOM 1470 C CA . ARG A 1 94 ? 2.238 -67.001 -35.618 1.000 0.910 94 ARG A CA 1
ATOM 1471 C C . ARG A 1 94 ? 2.746 -68.248 -36.319 1.000 0.910 94 ARG A C 1
ATOM 1472 O O . ARG A 1 94 ? 3.948 -68.371 -36.506 1.000 0.910 94 ARG A O 1
ATOM 1493 N N . ALA A 1 95 ? 1.865 -69.150 -36.734 1.000 0.940 95 ALA A N 1
ATOM 1494 C CA . ALA A 1 95 ? 2.229 -70.371 -37.443 1.000 0.940 95 ALA A CA 1
ATOM 1495 C C . ALA A 1 95 ? 1.327 -70.634 -38.651 1.000 0.940 95 ALA A C 1
ATOM 1496 O O . ALA A 1 95 ? 0.108 -70.471 -38.570 1.000 0.940 95 ALA A O 1
ATOM 1503 N N . ILE A 1 96 ? 1.920 -71.067 -39.764 1.000 0.940 96 ILE A N 1
ATOM 1504 C CA . ILE A 1 96 ? 1.200 -71.476 -40.975 1.000 0.940 96 ILE A CA 1
ATOM 1505 C C . ILE A 1 96 ? 1.532 -72.927 -41.345 1.000 0.940 96 ILE A C 1
ATOM 1506 O O . ILE A 1 96 ? 2.697 -73.321 -41.251 1.000 0.940 96 ILE A O 1
ATOM 1522 N N . PRO A 1 97 ? 0.545 -73.725 -41.785 1.000 0.940 97 PRO A N 1
ATOM 1523 C CA . PRO A 1 97 ? 0.812 -75.005 -42.422 1.000 0.940 97 PRO A CA 1
ATOM 1524 C C . PRO A 1 97 ? 1.407 -74.767 -43.811 1.000 0.940 97 PRO A C 1
ATOM 1525 O O . PRO A 1 97 ? 0.988 -73.868 -44.541 1.000 0.940 97 PRO A O 1
ATOM 1536 N N . LEU A 1 98 ? 2.379 -75.586 -44.174 1.000 0.920 98 LEU A N 1
ATOM 1537 C CA . LEU A 1 98 ? 2.908 -75.666 -45.531 1.000 0.920 98 LEU A CA 1
ATOM 1538 C C . LEU A 1 98 ? 2.275 -76.864 -46.252 1.000 0.920 98 LEU A C 1
ATOM 1539 O O . LEU A 1 98 ? 2.026 -77.879 -45.599 1.000 0.920 98 LEU A O 1
ATOM 1555 N N . HIS A 1 99 ? 2.058 -76.786 -47.575 1.000 0.890 99 HIS A N 1
ATOM 1556 C CA . HIS A 1 99 ? 1.403 -77.839 -48.373 1.000 0.890 99 HIS A CA 1
ATOM 1557 C C . HIS A 1 99 ? 2.238 -78.350 -49.544 1.000 0.890 99 HIS A C 1
ATOM 1558 O O . HIS A 1 99 ? 2.961 -77.580 -50.173 1.000 0.890 99 HIS A O 1
ATOM 1572 N N . ASP A 1 100 ? 2.068 -79.629 -49.878 1.000 0.840 100 ASP A N 1
ATOM 1573 C CA . ASP A 1 100 ? 2.515 -80.164 -51.165 1.000 0.840 100 ASP A CA 1
ATOM 1574 C C . ASP A 1 100 ? 1.595 -79.729 -52.328 1.000 0.840 100 ASP A C 1
ATOM 1575 O O . ASP A 1 100 ? 0.563 -79.077 -52.144 1.000 0.840 100 ASP A O 1
ATOM 1584 N N . GLU A 1 101 ? 1.950 -80.140 -53.550 1.000 0.810 101 GLU A N 1
ATOM 1585 C CA . GLU A 1 101 ? 1.171 -79.876 -54.773 1.000 0.810 101 GLU A CA 1
ATOM 1586 C C . GLU A 1 101 ? -0.248 -80.461 -54.746 1.000 0.810 101 GLU A C 1
ATOM 1587 O O . GLU A 1 101 ? -1.126 -80.023 -55.488 1.000 0.810 101 GLU A O 1
ATOM 1599 N N . ASN A 1 102 ? -0.484 -81.448 -53.883 1.000 0.830 102 ASN A N 1
ATOM 1600 C CA . ASN A 1 102 ? -1.768 -82.118 -53.722 1.000 0.830 102 ASN A CA 1
ATOM 1601 C C . ASN A 1 102 ? -2.592 -81.516 -52.577 1.000 0.830 102 ASN A C 1
ATOM 1602 O O . ASN A 1 102 ? -3.657 -82.040 -52.238 1.000 0.830 102 ASN A O 1
ATOM 1613 N N . GLY A 1 103 ? -2.102 -80.442 -51.955 1.000 0.840 103 GLY A N 1
ATOM 1614 C CA . GLY A 1 103 ? -2.758 -79.775 -50.841 1.000 0.840 103 GLY A CA 1
ATOM 1615 C C . GLY A 1 103 ? -2.647 -80.514 -49.505 1.000 0.840 103 GLY A C 1
ATOM 1616 O O . GLY A 1 103 ? -3.435 -80.234 -48.602 1.000 0.840 103 GLY A O 1
ATOM 1620 N N . ARG A 1 104 ? -1.710 -81.454 -49.335 1.000 0.860 104 ARG A N 1
ATOM 1621 C CA . ARG A 1 104 ? -1.452 -82.108 -48.042 1.000 0.860 104 ARG A CA 1
ATOM 1622 C C . ARG A 1 104 ? -0.502 -81.275 -47.206 1.000 0.860 104 ARG A C 1
ATOM 1623 O O . ARG A 1 104 ? 0.490 -80.776 -47.715 1.000 0.860 104 ARG A O 1
ATOM 1644 N N . VAL A 1 105 ? -0.780 -81.176 -45.911 1.000 0.910 105 VAL A N 1
ATOM 1645 C CA . VAL A 1 105 ? 0.121 -80.505 -44.975 1.000 0.910 105 VAL A CA 1
ATOM 1646 C C . VAL A 1 105 ? 1.416 -81.302 -44.862 1.000 0.910 105 VAL A C 1
ATOM 1647 O O . VAL A 1 105 ? 1.388 -82.445 -44.414 1.000 0.910 105 VAL A O 1
ATOM 1660 N N . ILE A 1 106 ? 2.534 -80.694 -45.242 1.000 0.900 106 ILE A N 1
ATOM 1661 C CA . ILE A 1 106 ? 3.872 -81.310 -45.186 1.000 0.900 106 ILE A CA 1
ATOM 1662 C C . ILE A 1 106 ? 4.706 -80.841 -43.994 1.000 0.900 106 ILE A C 1
ATOM 1663 O O . ILE A 1 106 ? 5.821 -81.302 -43.767 1.000 0.900 106 ILE A O 1
ATOM 1679 N N . GLY A 1 107 ? 4.152 -79.935 -43.206 1.000 0.930 107 GLY A N 1
ATOM 1680 C CA . GLY A 1 107 ? 4.851 -79.283 -42.120 1.000 0.930 107 GLY A CA 1
ATOM 1681 C C . GLY A 1 107 ? 4.301 -77.885 -41.915 1.000 0.930 107 GLY A C 1
ATOM 1682 O O . GLY A 1 107 ? 3.162 -77.600 -42.293 1.000 0.930 107 GLY A O 1
ATOM 1686 N N . GLY A 1 108 ? 5.102 -77.001 -41.334 1.000 0.940 108 GLY A N 1
ATOM 1687 C CA . GLY A 1 108 ? 4.689 -75.640 -41.022 1.000 0.940 108 GLY A CA 1
ATOM 1688 C C . GLY A 1 108 ? 5.857 -74.705 -40.741 1.000 0.940 108 GLY A C 1
ATOM 1689 O O . GLY A 1 108 ? 6.989 -75.131 -40.515 1.000 0.940 108 GLY A O 1
ATOM 1693 N N . VAL A 1 109 ? 5.560 -73.410 -40.714 1.000 0.940 109 VAL A N 1
ATOM 1694 C CA . VAL A 1 109 ? 6.505 -72.364 -40.308 1.000 0.940 109 VAL A CA 1
ATOM 1695 C C . VAL A 1 109 ? 5.898 -71.574 -39.170 1.000 0.940 109 VAL A C 1
ATOM 1696 O O . VAL A 1 109 ? 4.787 -71.067 -39.303 1.000 0.940 109 VAL A O 1
ATOM 1709 N N . GLY A 1 110 ? 6.630 -71.479 -38.066 1.000 0.920 110 GLY A N 1
ATOM 1710 C CA . GLY A 1 110 ? 6.307 -70.665 -36.906 1.000 0.920 110 GLY A CA 1
ATOM 1711 C C . GLY A 1 110 ? 7.241 -69.466 -36.832 1.000 0.920 110 GLY A C 1
ATOM 1712 O O . GLY A 1 110 ? 8.448 -69.606 -37.009 1.000 0.920 110 GLY A O 1
ATOM 1716 N N . LEU A 1 111 ? 6.693 -68.295 -36.552 1.000 0.900 111 LEU A N 1
ATOM 1717 C CA . LEU A 1 111 ? 7.421 -67.058 -36.343 1.000 0.900 111 LEU A CA 1
ATOM 1718 C C . LEU A 1 111 ? 7.021 -66.497 -34.985 1.000 0.900 111 LEU A C 1
ATOM 1719 O O . LEU A 1 111 ? 5.835 -66.344 -34.702 1.000 0.900 111 LEU A O 1
ATOM 1735 N N . GLY A 1 112 ? 8.011 -66.234 -34.142 1.000 0.890 112 GLY A N 1
ATOM 1736 C CA . GLY A 1 112 ? 7.825 -65.567 -32.860 1.000 0.890 112 GLY A CA 1
ATOM 1737 C C . GLY A 1 112 ? 8.413 -64.170 -32.926 1.000 0.890 112 GLY A C 1
ATOM 1738 O O . GLY A 1 112 ? 9.574 -64.022 -33.292 1.000 0.890 112 GLY A O 1
ATOM 1742 N N . THR A 1 113 ? 7.641 -63.165 -32.548 1.000 0.880 113 THR A N 1
ATOM 1743 C CA . THR A 1 113 ? 8.074 -61.766 -32.519 1.000 0.880 113 THR A CA 1
ATOM 1744 C C . THR A 1 113 ? 8.098 -61.267 -31.082 1.000 0.880 113 THR A C 1
ATOM 1745 O O . THR A 1 113 ? 7.131 -61.482 -30.345 1.000 0.880 113 THR A O 1
ATOM 1756 N N . SER A 1 114 ? 9.187 -60.604 -30.679 1.000 0.880 114 SER A N 1
ATOM 1757 C CA . SER A 1 114 ? 9.280 -59.936 -29.373 1.000 0.880 114 SER A CA 1
ATOM 1758 C C . SER A 1 114 ? 8.398 -58.689 -29.324 1.000 0.880 114 SER A C 1
ATOM 1759 O O . SER A 1 114 ? 8.419 -57.878 -30.245 1.000 0.880 114 SER A O 1
ATOM 1767 N N . LEU A 1 115 ? 7.660 -58.505 -28.227 1.000 0.860 115 LEU A N 1
ATOM 1768 C CA . LEU A 1 115 ? 6.891 -57.288 -27.948 1.000 0.860 115 LEU A CA 1
ATOM 1769 C C . LEU A 1 115 ? 7.527 -56.431 -26.846 1.000 0.860 115 LEU A C 1
ATOM 1770 O O . LEU A 1 115 ? 6.861 -55.574 -26.268 1.000 0.860 115 LEU A O 1
ATOM 1786 N N . GLU A 1 116 ? 8.806 -56.651 -26.531 1.000 0.850 116 GLU A N 1
ATOM 1787 C CA . GLU A 1 116 ? 9.491 -55.927 -25.456 1.000 0.850 116 GLU A CA 1
ATOM 1788 C C . GLU A 1 116 ? 9.473 -54.402 -25.675 1.000 0.850 116 GLU A C 1
ATOM 1789 O O . GLU A 1 116 ? 9.182 -53.649 -24.744 1.000 0.850 116 GLU A O 1
ATOM 1801 N N . GLU A 1 117 ? 9.729 -53.931 -26.901 1.000 0.860 117 GLU A N 1
ATOM 1802 C CA . GLU A 1 117 ? 9.698 -52.498 -27.230 1.000 0.860 117 GLU A CA 1
ATOM 1803 C C . GLU A 1 117 ? 8.285 -51.911 -27.130 1.000 0.860 117 GLU A C 1
ATOM 1804 O O . GLU A 1 117 ? 8.116 -50.822 -26.582 1.000 0.860 117 GLU A O 1
ATOM 1816 N N . SER A 1 118 ? 7.269 -52.650 -27.594 1.000 0.860 118 SER A N 1
ATOM 1817 C CA . SER A 1 118 ? 5.866 -52.221 -27.513 1.000 0.860 118 SER A CA 1
ATOM 1818 C C . SER A 1 118 ? 5.399 -52.118 -26.057 1.000 0.860 118 SER A C 1
ATOM 1819 O O . SER A 1 118 ? 4.827 -51.104 -25.660 1.000 0.860 118 SER A O 1
ATOM 1827 N N . SER A 1 119 ? 5.738 -53.102 -25.219 1.000 0.860 119 SER A N 1
ATOM 1828 C CA . SER A 1 119 ? 5.422 -53.056 -23.787 1.000 0.860 119 SER A CA 1
ATOM 1829 C C . SER A 1 119 ? 6.093 -51.865 -23.099 1.000 0.860 119 SER A C 1
ATOM 1830 O O . SER A 1 119 ? 5.433 -51.143 -22.360 1.000 0.860 119 SER A O 1
ATOM 1838 N N . LYS A 1 120 ? 7.378 -51.597 -23.380 1.000 0.900 120 LYS A N 1
ATOM 1839 C CA . LYS A 1 120 ? 8.080 -50.432 -22.811 1.000 0.900 120 LYS A CA 1
ATOM 1840 C C . LYS A 1 120 ? 7.453 -49.107 -23.253 1.000 0.900 120 LYS A C 1
ATOM 1841 O O . LYS A 1 120 ? 7.351 -48.194 -22.440 1.000 0.900 120 LYS A O 1
ATOM 1860 N N . LEU A 1 121 ? 7.032 -48.984 -24.516 1.000 0.910 121 LEU A N 1
ATOM 1861 C CA . LEU A 1 121 ? 6.305 -47.808 -25.014 1.000 0.910 121 LEU A CA 1
ATOM 1862 C C . LEU A 1 121 ? 4.966 -47.615 -24.286 1.000 0.910 121 LEU A C 1
ATOM 1863 O O . LEU A 1 121 ? 4.628 -46.477 -23.958 1.000 0.910 121 LEU A O 1
ATOM 1879 N N . HIS A 1 122 ? 4.243 -48.704 -23.998 1.000 0.910 122 HIS A N 1
ATOM 1880 C CA . HIS A 1 122 ? 3.004 -48.664 -23.217 1.000 0.910 122 HIS A CA 1
ATOM 1881 C C . HIS A 1 122 ? 3.254 -48.215 -21.769 1.000 0.910 122 HIS A C 1
ATOM 1882 O O . HIS A 1 122 ? 2.617 -47.269 -21.308 1.000 0.910 122 HIS A O 1
ATOM 1896 N N . ASP A 1 123 ? 4.253 -48.798 -21.098 1.000 0.920 123 ASP A N 1
ATOM 1897 C CA . ASP A 1 123 ? 4.634 -48.437 -19.724 1.000 0.920 123 ASP A CA 1
ATOM 1898 C C . ASP A 1 123 ? 5.052 -46.952 -19.614 1.000 0.920 123 ASP A C 1
ATOM 1899 O O . ASP A 1 123 ? 4.712 -46.252 -18.652 1.000 0.920 123 ASP A O 1
ATOM 1908 N N . VAL A 1 124 ? 5.780 -46.437 -20.619 1.000 0.950 124 VAL A N 1
ATOM 1909 C CA . VAL A 1 124 ? 6.163 -45.016 -20.709 1.000 0.950 124 VAL A CA 1
ATOM 1910 C C . VAL A 1 124 ? 4.938 -44.125 -20.916 1.000 0.950 124 VAL A C 1
ATOM 1911 O O . VAL A 1 124 ? 4.838 -43.082 -20.269 1.000 0.950 124 VAL A O 1
ATOM 1924 N N . ALA A 1 125 ? 4.007 -44.517 -21.790 1.000 0.960 125 ALA A N 1
ATOM 1925 C CA . ALA A 1 125 ? 2.783 -43.760 -22.043 1.000 0.960 125 ALA A CA 1
ATOM 1926 C C . ALA A 1 125 ? 1.903 -43.659 -20.789 1.000 0.960 125 ALA A C 1
ATOM 1927 O O . ALA A 1 125 ? 1.435 -42.569 -20.462 1.000 0.960 125 ALA A O 1
ATOM 1934 N N . GLU A 1 126 ? 1.734 -44.759 -20.054 1.000 0.940 126 GLU A N 1
ATOM 1935 C CA . GLU A 1 126 ? 0.966 -44.788 -18.807 1.000 0.940 126 GLU A CA 1
ATOM 1936 C C . GLU A 1 126 ? 1.600 -43.888 -17.734 1.000 0.940 126 GLU A C 1
ATOM 1937 O O . GLU A 1 126 ? 0.925 -43.038 -17.147 1.000 0.940 126 GLU A O 1
ATOM 1949 N N . SER A 1 127 ? 2.920 -43.990 -17.540 1.000 0.960 127 SER A N 1
ATOM 1950 C CA . SER A 1 127 ? 3.657 -43.135 -16.597 1.000 0.960 127 SER A CA 1
ATOM 1951 C C . SER A 1 127 ? 3.520 -41.652 -16.940 1.000 0.960 127 SER A C 1
ATOM 1952 O O . SER A 1 127 ? 3.345 -40.808 -16.059 1.000 0.960 127 SER A O 1
ATOM 1960 N N . LEU A 1 128 ? 3.584 -41.323 -18.231 1.000 0.960 128 LEU A N 1
ATOM 1961 C CA . LEU A 1 128 ? 3.429 -39.955 -18.700 1.000 0.960 128 LEU A CA 1
ATOM 1962 C C . LEU A 1 128 ? 2.004 -39.440 -18.464 1.000 0.960 128 LEU A C 1
ATOM 1963 O O . LEU A 1 128 ? 1.840 -38.313 -17.998 1.000 0.960 128 LEU A O 1
ATOM 1979 N N . SER A 1 129 ? 0.986 -40.269 -18.713 1.000 0.960 129 SER A N 1
ATOM 1980 C CA . SER A 1 129 ? -0.408 -39.953 -18.383 1.000 0.960 129 SER A CA 1
ATOM 1981 C C . SER A 1 129 ? -0.597 -39.664 -16.893 1.000 0.960 129 SER A C 1
ATOM 1982 O O . SER A 1 129 ? -1.230 -38.666 -16.555 1.000 0.960 129 SER A O 1
ATOM 1990 N N . ALA A 1 130 ? 0.005 -40.462 -16.006 1.000 0.960 130 ALA A N 1
ATOM 1991 C CA . ALA A 1 130 ? -0.069 -40.236 -14.563 1.000 0.960 130 ALA A CA 1
ATOM 1992 C C . ALA A 1 130 ? 0.595 -38.909 -14.136 1.000 0.960 130 ALA A C 1
ATOM 1993 O O . ALA A 1 130 ? 0.039 -38.163 -13.329 1.000 0.960 130 ALA A O 1
ATOM 2000 N N . VAL A 1 131 ? 1.760 -38.570 -14.706 1.000 0.970 131 VAL A N 1
ATOM 2001 C CA . VAL A 1 131 ? 2.448 -37.290 -14.436 1.000 0.970 131 VAL A CA 1
ATOM 2002 C C . VAL A 1 131 ? 1.627 -36.099 -14.928 1.000 0.970 131 VAL A C 1
ATOM 2003 O O . VAL A 1 131 ? 1.556 -35.077 -14.240 1.000 0.970 131 VAL A O 1
ATOM 2016 N N . VAL A 1 132 ? 0.990 -36.217 -16.094 1.000 0.970 132 VAL A N 1
ATOM 2017 C CA . VAL A 1 132 ? 0.098 -35.179 -16.622 1.000 0.970 132 VAL A CA 1
ATOM 2018 C C . VAL A 1 132 ? -1.107 -34.979 -15.709 1.000 0.970 132 VAL A C 1
ATOM 2019 O O . VAL A 1 132 ? -1.423 -33.836 -15.391 1.000 0.970 132 VAL A O 1
ATOM 2032 N N . GLU A 1 133 ? -1.751 -36.055 -15.249 1.000 0.960 133 GLU A N 1
ATOM 2033 C CA . GLU A 1 133 ? -2.903 -35.966 -14.343 1.000 0.960 133 GLU A CA 1
ATOM 2034 C C . GLU A 1 133 ? -2.525 -35.275 -13.022 1.000 0.960 133 GLU A C 1
ATOM 2035 O O . GLU A 1 133 ? -3.177 -34.314 -12.608 1.000 0.960 133 GLU A O 1
ATOM 2047 N N . GLN A 1 134 ? -1.406 -35.677 -12.410 1.000 0.970 134 GLN A N 1
ATOM 2048 C CA . GLN A 1 134 ? -0.905 -35.048 -11.186 1.000 0.970 134 GLN A CA 1
ATOM 2049 C C . GLN A 1 134 ? -0.536 -33.570 -11.397 1.000 0.970 134 GLN A C 1
ATOM 2050 O O . GLN A 1 134 ? -0.807 -32.724 -10.542 1.000 0.970 134 GLN A O 1
ATOM 2064 N N . THR A 1 135 ? 0.087 -33.240 -12.529 1.000 0.970 135 THR A N 1
ATOM 2065 C CA . THR A 1 135 ? 0.491 -31.859 -12.821 1.000 0.970 135 THR A CA 1
ATOM 2066 C C . THR A 1 135 ? -0.725 -30.980 -13.110 1.000 0.970 135 THR A C 1
ATOM 2067 O O . THR A 1 135 ? -0.770 -29.847 -12.641 1.000 0.970 135 THR A O 1
ATOM 2078 N N . ALA A 1 136 ? -1.743 -31.492 -13.808 1.000 0.960 136 ALA A N 1
ATOM 2079 C CA . ALA A 1 136 ? -3.001 -30.783 -14.032 1.000 0.960 136 ALA A CA 1
ATOM 2080 C C . ALA A 1 136 ? -3.719 -30.450 -12.711 1.000 0.960 136 ALA A C 1
ATOM 2081 O O . ALA A 1 136 ? -4.220 -29.335 -12.558 1.000 0.960 136 ALA A O 1
ATOM 2088 N N . ALA A 1 137 ? -3.700 -31.364 -11.730 1.000 0.970 137 ALA A N 1
ATOM 2089 C CA . ALA A 1 137 ? -4.214 -31.089 -10.386 1.000 0.970 137 ALA A CA 1
ATOM 2090 C C . ALA A 1 137 ? -3.443 -29.942 -9.702 1.000 0.970 137 ALA A C 1
ATOM 2091 O O . ALA A 1 137 ? -4.055 -28.991 -9.223 1.000 0.970 137 ALA A O 1
ATOM 2098 N N . ALA A 1 138 ? -2.106 -29.959 -9.756 1.000 0.970 138 ALA A N 1
ATOM 2099 C CA . ALA A 1 138 ? -1.284 -28.879 -9.200 1.000 0.970 138 ALA A CA 1
ATOM 2100 C C . ALA A 1 138 ? -1.520 -27.523 -9.897 1.000 0.970 138 ALA A C 1
ATOM 2101 O O . ALA A 1 138 ? -1.538 -26.481 -9.246 1.000 0.970 138 ALA A O 1
ATOM 2108 N N . ILE A 1 139 ? -1.731 -27.516 -11.217 1.000 0.970 139 ILE A N 1
ATOM 2109 C CA . ILE A 1 139 ? -2.078 -26.309 -11.987 1.000 0.970 139 ILE A CA 1
ATOM 2110 C C . ILE A 1 139 ? -3.422 -25.740 -11.520 1.000 0.970 139 ILE A C 1
ATOM 2111 O O . ILE A 1 139 ? -3.546 -24.522 -11.377 1.000 0.970 139 ILE A O 1
ATOM 2127 N N . SER A 1 140 ? -4.403 -26.605 -11.239 1.000 0.960 140 SER A N 1
ATOM 2128 C CA . SER A 1 140 ? -5.696 -26.192 -10.685 1.000 0.960 140 SER A CA 1
ATOM 2129 C C . SER A 1 140 ? -5.534 -25.511 -9.321 1.000 0.960 140 SER A C 1
ATOM 2130 O O . SER A 1 140 ? -6.079 -24.426 -9.117 1.000 0.960 140 SER A O 1
ATOM 2138 N N . ASP A 1 141 ? -4.723 -26.082 -8.426 1.000 0.970 141 ASP A N 1
ATOM 2139 C CA . ASP A 1 141 ? -4.450 -25.510 -7.099 1.000 0.970 141 ASP A CA 1
ATOM 2140 C C . ASP A 1 141 ? -3.745 -24.142 -7.189 1.000 0.970 141 ASP A C 1
ATOM 2141 O O . ASP A 1 141 ? -4.047 -23.209 -6.433 1.000 0.970 141 ASP A O 1
ATOM 2150 N N . ILE A 1 142 ? -2.814 -23.987 -8.141 1.000 0.970 142 ILE A N 1
ATOM 2151 C CA . ILE A 1 142 ? -2.144 -22.703 -8.391 1.000 0.970 142 ILE A CA 1
ATOM 2152 C C . ILE A 1 142 ? -3.157 -21.677 -8.913 1.000 0.970 142 ILE A C 1
ATOM 2153 O O . ILE A 1 142 ? -3.166 -20.542 -8.439 1.000 0.970 142 ILE A O 1
ATOM 2169 N N . SER A 1 143 ? -4.038 -22.057 -9.843 1.000 0.970 143 SER A N 1
ATOM 2170 C CA . SER A 1 143 ? -5.068 -21.156 -10.371 1.000 0.970 143 SER A CA 1
ATOM 2171 C C . SER A 1 143 ? -6.031 -20.668 -9.282 1.000 0.970 143 SER A C 1
ATOM 2172 O O . SER A 1 143 ? -6.403 -19.492 -9.275 1.000 0.970 143 SER A O 1
ATOM 2180 N N . GLU A 1 144 ? -6.430 -21.536 -8.348 1.000 0.960 144 GLU A N 1
ATOM 2181 C CA . GLU A 1 144 ? -7.253 -21.141 -7.199 1.000 0.960 144 GLU A CA 1
ATOM 2182 C C . GLU A 1 144 ? -6.490 -20.190 -6.265 1.000 0.960 144 GLU A C 1
ATOM 2183 O O . GLU A 1 144 ? -7.024 -19.155 -5.854 1.000 0.960 144 GLU A O 1
ATOM 2195 N N . SER A 1 145 ? -5.213 -20.481 -6.000 1.000 0.970 145 SER A N 1
ATOM 2196 C CA . SER A 1 145 ? -4.344 -19.632 -5.177 1.000 0.970 145 SER A CA 1
ATOM 2197 C C . SER A 1 145 ? -4.168 -18.227 -5.768 1.000 0.970 145 SER A C 1
ATOM 2198 O O . SER A 1 145 ? -4.198 -17.244 -5.028 1.000 0.970 145 SER A O 1
ATOM 2206 N N . ILE A 1 146 ? -4.042 -18.107 -7.094 1.000 0.960 146 ILE A N 1
ATOM 2207 C CA . ILE A 1 146 ? -3.963 -16.824 -7.815 1.000 0.960 146 ILE A CA 1
ATOM 2208 C C . ILE A 1 146 ? -5.253 -16.009 -7.629 1.000 0.960 146 ILE A C 1
ATOM 2209 O O . ILE A 1 146 ? -5.194 -14.825 -7.287 1.000 0.960 146 ILE A O 1
ATOM 2225 N N . ASN A 1 147 ? -6.426 -16.637 -7.764 1.000 0.950 147 ASN A N 1
ATOM 2226 C CA . ASN A 1 147 ? -7.716 -15.976 -7.517 1.000 0.950 147 ASN A CA 1
ATOM 2227 C C . ASN A 1 147 ? -7.871 -15.530 -6.051 1.000 0.950 147 ASN A C 1
ATOM 2228 O O . ASN A 1 147 ? -8.361 -14.428 -5.768 1.000 0.950 147 ASN A O 1
ATOM 2239 N N . GLY A 1 148 ? -7.418 -16.366 -5.112 1.000 0.960 148 GLY A N 1
ATOM 2240 C CA . GLY A 1 148 ? -7.367 -16.040 -3.689 1.000 0.960 148 GLY A CA 1
ATOM 2241 C C . GLY A 1 148 ? -6.477 -14.827 -3.406 1.000 0.960 148 GLY A C 1
ATOM 2242 O O . GLY A 1 148 ? -6.904 -13.898 -2.715 1.000 0.960 148 GLY A O 1
ATOM 2246 N N . PHE A 1 149 ? -5.280 -14.783 -4.000 1.000 0.950 149 PHE A N 1
ATOM 2247 C CA . PHE A 1 149 ? -4.368 -13.645 -3.874 1.000 0.950 149 PHE A CA 1
ATOM 2248 C C . PHE A 1 149 ? -4.956 -12.353 -4.440 1.000 0.950 149 PHE A C 1
ATOM 2249 O O . PHE A 1 149 ? -4.891 -11.327 -3.763 1.000 0.950 149 PHE A O 1
ATOM 2266 N N . SER A 1 150 ? -5.589 -12.397 -5.617 1.000 0.950 150 SER A N 1
ATOM 2267 C CA . SER A 1 150 ? -6.270 -11.233 -6.202 1.000 0.950 150 SER A CA 1
ATOM 2268 C C . SER A 1 150 ? -7.355 -10.678 -5.262 1.000 0.950 150 SER A C 1
ATOM 2269 O O . SER A 1 150 ? -7.408 -9.476 -4.979 1.000 0.950 150 SER A O 1
ATOM 2277 N N . THR A 1 151 ? -8.158 -11.562 -4.658 1.000 0.960 151 THR A N 1
ATOM 2278 C CA . THR A 1 151 ? -9.189 -11.176 -3.676 1.000 0.960 151 THR A CA 1
ATOM 2279 C C . THR A 1 151 ? -8.576 -10.556 -2.415 1.000 0.960 151 THR A C 1
ATOM 2280 O O . THR A 1 151 ? -9.050 -9.525 -1.928 1.000 0.960 151 THR A O 1
ATOM 2291 N N . GLN A 1 152 ? -7.498 -11.145 -1.888 1.000 0.960 152 GLN A N 1
ATOM 2292 C CA . GLN A 1 152 ? -6.790 -10.617 -0.720 1.000 0.960 152 GLN A CA 1
ATOM 2293 C C . GLN A 1 152 ? -6.179 -9.239 -1.004 1.000 0.960 152 GLN A C 1
ATOM 2294 O O . GLN A 1 152 ? -6.248 -8.349 -0.153 1.000 0.960 152 GLN A O 1
ATOM 2308 N N . MET A 1 153 ? -5.637 -9.038 -2.205 1.000 0.950 153 MET A N 1
ATOM 2309 C CA . MET A 1 153 ? -5.039 -7.775 -2.625 1.000 0.950 153 MET A CA 1
ATOM 2310 C C . MET A 1 153 ? -6.082 -6.656 -2.740 1.000 0.950 153 MET A C 1
ATOM 2311 O O . MET A 1 153 ? -5.869 -5.548 -2.242 1.000 0.950 153 MET A O 1
ATOM 2325 N N . SER A 1 154 ? -7.266 -6.974 -3.274 1.000 0.960 154 SER A N 1
ATOM 2326 C CA . SER A 1 154 ? -8.426 -6.074 -3.249 1.000 0.960 154 SER A CA 1
ATOM 2327 C C . SER A 1 154 ? -8.828 -5.692 -1.813 1.000 0.960 154 SER A C 1
ATOM 2328 O O . SER A 1 154 ? -9.083 -4.520 -1.515 1.000 0.960 154 SER A O 1
ATOM 2336 N N . GLY A 1 155 ? -8.794 -6.656 -0.885 1.000 0.970 155 GLY A N 1
ATOM 2337 C CA . GLY A 1 155 ? -9.031 -6.419 0.541 1.000 0.970 155 GLY A CA 1
ATOM 2338 C C . GLY A 1 155 ? -8.022 -5.453 1.175 1.000 0.970 155 GLY A C 1
ATOM 2339 O O . GLY A 1 155 ? -8.420 -4.524 1.882 1.000 0.970 155 GLY A O 1
ATOM 2343 N N . ILE A 1 156 ? -6.725 -5.622 0.891 1.000 0.970 156 ILE A N 1
ATOM 2344 C CA . ILE A 1 156 ? -5.662 -4.728 1.381 1.000 0.970 156 ILE A CA 1
ATOM 2345 C C . ILE A 1 156 ? -5.834 -3.318 0.801 1.000 0.970 156 ILE A C 1
ATOM 2346 O O . ILE A 1 156 ? -5.737 -2.349 1.552 1.000 0.970 156 ILE A O 1
ATOM 2362 N N . SER A 1 157 ? -6.158 -3.190 -0.490 1.000 0.970 157 SER A N 1
ATOM 2363 C CA . SER A 1 157 ? -6.430 -1.895 -1.136 1.000 0.970 157 SER A CA 1
ATOM 2364 C C . SER A 1 157 ? -7.594 -1.154 -0.468 1.000 0.970 157 SER A C 1
ATOM 2365 O O . SER A 1 157 ? -7.473 0.018 -0.102 1.000 0.970 157 SER A O 1
ATOM 2373 N N . SER A 1 158 ? -8.700 -1.857 -0.192 1.000 0.970 158 SER A N 1
ATOM 2374 C CA . SER A 1 158 ? -9.839 -1.286 0.538 1.000 0.970 158 SER A CA 1
ATOM 2375 C C . SER A 1 158 ? -9.452 -0.824 1.948 1.000 0.970 158 SER A C 1
ATOM 2376 O O . SER A 1 158 ? -9.856 0.257 2.385 1.000 0.970 158 SER A O 1
ATOM 2384 N N . GLN A 1 159 ? -8.638 -1.609 2.660 1.000 0.970 159 GLN A N 1
ATOM 2385 C CA . GLN A 1 159 ? -8.170 -1.247 3.995 1.000 0.970 159 GLN A CA 1
ATOM 2386 C C . GLN A 1 159 ? -7.217 -0.043 3.966 1.000 0.970 159 GLN A C 1
ATOM 2387 O O . GLN A 1 159 ? -7.341 0.845 4.807 1.000 0.970 159 GLN A O 1
ATOM 2401 N N . ALA A 1 160 ? -6.312 0.027 2.987 1.000 0.970 160 ALA A N 1
ATOM 2402 C CA . ALA A 1 160 ? -5.418 1.164 2.783 1.000 0.970 160 ALA A CA 1
ATOM 2403 C C . ALA A 1 160 ? -6.207 2.460 2.540 1.000 0.970 160 ALA A C 1
ATOM 2404 O O . ALA A 1 160 ? -5.909 3.489 3.150 1.000 0.970 160 ALA A O 1
ATOM 2411 N N . LYS A 1 161 ? -7.277 2.395 1.735 1.000 0.970 161 LYS A N 1
ATOM 2412 C CA . LYS A 1 161 ? -8.180 3.530 1.508 1.000 0.970 161 LYS A CA 1
ATOM 2413 C C . LYS A 1 161 ? -8.834 4.024 2.803 1.000 0.970 161 LYS A C 1
ATOM 2414 O O . LYS A 1 161 ? -8.803 5.222 3.064 1.000 0.970 161 LYS A O 1
ATOM 2433 N N . LYS A 1 162 ? -9.345 3.122 3.650 1.000 0.970 162 LYS A N 1
ATOM 2434 C CA . LYS A 1 162 ? -9.926 3.490 4.959 1.000 0.970 162 LYS A CA 1
ATOM 2435 C C . LYS A 1 162 ? -8.911 4.165 5.882 1.000 0.970 162 LYS A C 1
ATOM 2436 O O . LYS A 1 162 ? -9.242 5.141 6.541 1.000 0.970 162 LYS A O 1
ATOM 2455 N N . VAL A 1 163 ? -7.669 3.673 5.920 1.000 0.970 163 VAL A N 1
ATOM 2456 C CA . VAL A 1 163 ? -6.595 4.313 6.705 1.000 0.970 163 VAL A CA 1
ATOM 2457 C C . VAL A 1 163 ? -6.268 5.703 6.148 1.000 0.970 163 VAL A C 1
ATOM 2458 O O . VAL A 1 163 ? -5.988 6.610 6.928 1.000 0.970 163 VAL A O 1
ATOM 2471 N N . SER A 1 164 ? -6.349 5.898 4.826 1.000 0.970 164 SER A N 1
ATOM 2472 C CA . SER A 1 164 ? -6.202 7.217 4.194 1.000 0.970 164 SER A CA 1
ATOM 2473 C C . SER A 1 164 ? -7.300 8.181 4.634 1.000 0.970 164 SER A C 1
ATOM 2474 O O . SER A 1 164 ? -7.003 9.293 5.064 1.000 0.970 164 SER A O 1
ATOM 2482 N N . GLU A 1 165 ? -8.556 7.733 4.604 1.000 0.970 165 GLU A N 1
ATOM 2483 C CA . GLU A 1 165 ? -9.709 8.514 5.065 1.000 0.970 165 GLU A CA 1
ATOM 2484 C C . GLU A 1 165 ? -9.551 8.905 6.545 1.000 0.970 165 GLU A C 1
ATOM 2485 O O . GLU A 1 165 ? -9.624 10.086 6.874 1.000 0.970 165 GLU A O 1
ATOM 2497 N N . SER A 1 166 ? -9.196 7.960 7.426 1.000 0.980 166 SER A N 1
ATOM 2498 C CA . SER A 1 166 ? -8.940 8.257 8.844 1.000 0.980 166 SER A CA 1
ATOM 2499 C C . SER A 1 166 ? -7.752 9.201 9.064 1.000 0.980 166 SER A C 1
ATOM 2500 O O . SER A 1 166 ? -7.787 10.035 9.965 1.000 0.980 166 SER A O 1
ATOM 2508 N N . ALA A 1 167 ? -6.688 9.097 8.262 1.000 0.970 167 ALA A N 1
ATOM 2509 C CA . ALA A 1 167 ? -5.565 10.032 8.335 1.000 0.970 167 ALA A CA 1
ATOM 2510 C C . ALA A 1 167 ? -5.978 11.454 7.917 1.000 0.970 167 ALA A C 1
ATOM 2511 O O . ALA A 1 167 ? -5.510 12.417 8.525 1.000 0.970 167 ALA A O 1
ATOM 2518 N N . GLY A 1 168 ? -6.878 11.576 6.935 1.000 0.970 168 GLY A N 1
ATOM 2519 C CA . GLY A 1 168 ? -7.504 12.840 6.548 1.000 0.970 168 GLY A CA 1
ATOM 2520 C C . GLY A 1 168 ? -8.361 13.435 7.668 1.000 0.970 168 GLY A C 1
ATOM 2521 O O . GLY A 1 168 ? -8.172 14.593 8.025 1.000 0.970 168 GLY A O 1
ATOM 2525 N N . GLU A 1 169 ? -9.213 12.629 8.309 1.000 0.970 169 GLU A N 1
ATOM 2526 C CA . GLU A 1 169 ? -10.021 13.074 9.459 1.000 0.970 169 GLU A CA 1
ATOM 2527 C C . GLU A 1 169 ? -9.148 13.585 10.618 1.000 0.970 169 GLU A C 1
ATOM 2528 O O . GLU A 1 169 ? -9.453 14.607 11.235 1.000 0.970 169 GLU A O 1
ATOM 2540 N N . ILE A 1 170 ? -8.027 12.911 10.902 1.000 0.980 170 ILE A N 1
ATOM 2541 C CA . ILE A 1 170 ? -7.068 13.367 11.919 1.000 0.980 170 ILE A CA 1
ATOM 2542 C C . ILE A 1 170 ? -6.437 14.705 11.512 1.000 0.980 170 ILE A C 1
ATOM 2543 O O . ILE A 1 170 ? -6.262 15.571 12.370 1.000 0.980 170 ILE A O 1
ATOM 2559 N N . ALA A 1 171 ? -6.106 14.901 10.232 1.000 0.970 171 ALA A N 1
ATOM 2560 C CA . ALA A 1 171 ? -5.575 16.170 9.739 1.000 0.970 171 ALA A CA 1
ATOM 2561 C C . ALA A 1 171 ? -6.595 17.316 9.899 1.000 0.970 171 ALA A C 1
ATOM 2562 O O . ALA A 1 171 ? -6.231 18.389 10.383 1.000 0.970 171 ALA A O 1
ATOM 2569 N N . ASP A 1 172 ? -7.875 17.074 9.609 1.000 0.970 172 ASP A N 1
ATOM 2570 C CA . ASP A 1 172 ? -8.955 18.057 9.787 1.000 0.970 172 ASP A CA 1
ATOM 2571 C C . ASP A 1 172 ? -9.193 18.409 11.269 1.000 0.970 172 ASP A C 1
ATOM 2572 O O . ASP A 1 172 ? -9.353 19.583 11.633 1.000 0.970 172 ASP A O 1
ATOM 2581 N N . ILE A 1 173 ? -9.156 17.408 12.161 1.000 0.970 173 ILE A N 1
ATOM 2582 C CA . ILE A 1 173 ? -9.199 17.629 13.616 1.000 0.970 173 ILE A CA 1
ATOM 2583 C C . ILE A 1 173 ? -7.990 18.461 14.049 1.000 0.970 173 ILE A C 1
ATOM 2584 O O . ILE A 1 173 ? -8.153 19.429 14.792 1.000 0.970 173 ILE A O 1
ATOM 2600 N N . SER A 1 174 ? -6.794 18.145 13.550 1.000 0.970 174 SER A N 1
ATOM 2601 C CA . SER A 1 174 ? -5.583 18.930 13.800 1.000 0.970 174 SER A CA 1
ATOM 2602 C C . SER A 1 174 ? -5.752 20.391 13.389 1.000 0.970 174 SER A C 1
ATOM 2603 O O . SER A 1 174 ? -5.467 21.277 14.191 1.000 0.970 174 SER A O 1
ATOM 2611 N N . VAL A 1 175 ? -6.292 20.678 12.201 1.000 0.960 175 VAL A N 1
ATOM 2612 C CA . VAL A 1 175 ? -6.580 22.059 11.768 1.000 0.960 175 VAL A CA 1
ATOM 2613 C C . VAL A 1 175 ? -7.523 22.764 12.752 1.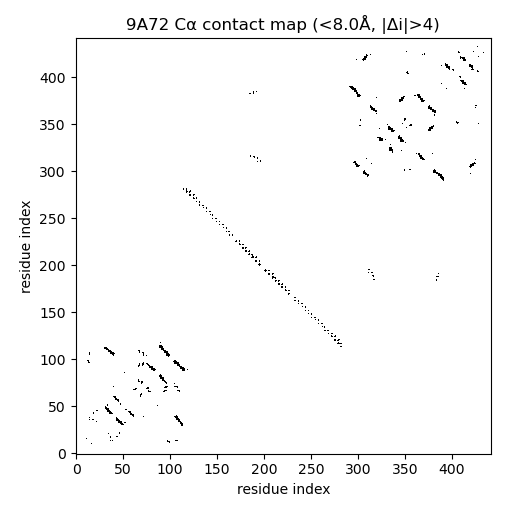000 0.960 175 VAL A C 1
ATOM 2614 O O . VAL A 1 175 ? -7.268 23.904 13.151 1.000 0.960 175 VAL A O 1
ATOM 2627 N N . THR A 1 176 ? -8.567 22.074 13.221 1.000 0.970 176 THR A N 1
ATOM 2628 C CA . THR A 1 176 ? -9.512 22.619 14.211 1.000 0.970 176 THR A CA 1
ATOM 2629 C C . THR A 1 176 ? -8.828 22.923 15.547 1.000 0.970 176 THR A C 1
ATOM 2630 O O . THR A 1 176 ? -9.005 24.006 16.107 1.000 0.970 176 THR A O 1
ATOM 2641 N N . VAL A 1 177 ? -7.998 22.007 16.053 1.000 0.970 177 VAL A N 1
ATOM 2642 C CA . VAL A 1 177 ? -7.274 22.188 17.322 1.000 0.970 177 VAL A CA 1
ATOM 2643 C C . VAL A 1 177 ? -6.215 23.283 17.206 1.000 0.970 177 VAL A C 1
ATOM 2644 O O . VAL A 1 177 ? -6.042 24.054 18.152 1.000 0.970 177 VAL A O 1
ATOM 2657 N N . LYS A 1 178 ? -5.554 23.428 16.049 1.000 0.960 178 LYS A N 1
ATOM 2658 C CA . LYS A 1 178 ? -4.669 24.570 15.774 1.000 0.960 178 LYS A CA 1
ATOM 2659 C C . LYS A 1 178 ? -5.433 25.883 15.920 1.000 0.960 178 LYS A C 1
ATOM 2660 O O . LYS A 1 178 ? -4.995 26.765 16.651 1.000 0.960 178 LYS A O 1
ATOM 2679 N N . GLY A 1 179 ? -6.613 25.971 15.302 1.000 0.940 179 GLY A N 1
ATOM 2680 C CA . GLY A 1 179 ? -7.467 27.156 15.368 1.000 0.940 179 GLY A CA 1
ATOM 2681 C C . GLY A 1 179 ? -7.901 27.506 16.794 1.000 0.940 179 GLY A C 1
ATOM 2682 O O . GLY A 1 179 ? -7.873 28.679 17.176 1.000 0.940 179 GLY A O 1
ATOM 2686 N N . ILE A 1 180 ? -8.243 26.498 17.602 1.000 0.960 180 ILE A N 1
ATOM 2687 C CA . ILE A 1 180 ? -8.554 26.673 19.029 1.000 0.960 180 ILE A CA 1
ATOM 2688 C C . ILE A 1 180 ? -7.314 27.122 19.806 1.000 0.960 180 ILE A C 1
ATOM 2689 O O . ILE A 1 180 ? -7.426 28.003 20.658 1.000 0.960 180 ILE A O 1
ATOM 2705 N N . SER A 1 181 ? -6.144 26.550 19.512 1.000 0.950 181 SER A N 1
ATOM 2706 C CA . SER A 1 181 ? -4.874 26.920 20.147 1.000 0.950 181 SER A CA 1
ATOM 2707 C C . SER A 1 181 ? -4.535 28.381 19.853 1.000 0.950 181 SER A C 1
ATOM 2708 O O . SER A 1 181 ? -4.320 29.156 20.779 1.000 0.950 181 SER A O 1
ATOM 2716 N N . ASP A 1 182 ? -4.619 28.813 18.595 1.000 0.930 182 ASP A N 1
ATOM 2717 C CA . ASP A 1 182 ? -4.388 30.208 18.203 1.000 0.930 182 ASP A CA 1
ATOM 2718 C C . ASP A 1 182 ? -5.391 31.169 18.861 1.000 0.930 182 ASP A C 1
ATOM 2719 O O . ASP A 1 182 ? -5.031 32.249 19.334 1.000 0.930 182 ASP A O 1
ATOM 2728 N N . GLN A 1 183 ? -6.664 30.773 18.936 1.000 0.930 183 GLN A N 1
ATOM 2729 C CA . GLN A 1 183 ? -7.697 31.570 19.593 1.000 0.930 183 GLN A CA 1
ATOM 2730 C C . GLN A 1 183 ? -7.511 31.639 21.115 1.000 0.930 183 GLN A C 1
ATOM 2731 O O . GLN A 1 183 ? -7.708 32.698 21.708 1.000 0.930 183 GLN A O 1
ATOM 2745 N N . SER A 1 184 ? -7.092 30.542 21.745 1.000 0.940 184 SER A N 1
ATOM 2746 C CA . SER A 1 184 ? -6.779 30.503 23.177 1.000 0.940 184 SER A CA 1
ATOM 2747 C C . SER A 1 184 ? -5.544 31.343 23.489 1.000 0.940 184 SER A C 1
ATOM 2748 O O . SER A 1 184 ? -5.549 32.082 24.471 1.000 0.940 184 SER A O 1
ATOM 2756 N N . ASN A 1 185 ? -4.529 31.321 22.618 1.000 0.930 185 ASN A N 1
ATOM 2757 C CA . ASN A 1 185 ? -3.369 32.198 22.739 1.000 0.930 185 ASN A CA 1
ATOM 2758 C C . ASN A 1 185 ? -3.784 33.681 22.675 1.000 0.930 185 ASN A C 1
ATOM 2759 O O . ASN A 1 185 ? -3.396 34.453 23.548 1.000 0.930 185 ASN A O 1
ATOM 2770 N N . LEU A 1 186 ? -4.639 34.074 21.717 1.000 0.910 186 LEU A N 1
ATOM 2771 C CA . LEU A 1 186 ? -5.183 35.441 21.622 1.000 0.910 186 LEU A CA 1
ATOM 2772 C C . LEU A 1 186 ? -6.027 35.854 22.843 1.000 0.910 186 LEU A C 1
ATOM 2773 O O . LEU A 1 186 ? -5.988 37.016 23.248 1.000 0.910 186 LEU A O 1
ATOM 2789 N N . LEU A 1 187 ? -6.783 34.929 23.448 1.000 0.920 187 LEU A N 1
ATOM 2790 C CA . LEU A 1 187 ? -7.513 35.182 24.698 1.000 0.920 187 LEU A CA 1
ATOM 2791 C C . LEU A 1 187 ? -6.553 35.405 25.869 1.000 0.920 187 LEU A C 1
ATOM 2792 O O . LEU A 1 187 ? -6.726 36.365 26.617 1.000 0.920 187 LEU A O 1
ATOM 2808 N N . GLY A 1 188 ? -5.528 34.559 25.998 1.000 0.920 188 GLY A N 1
ATOM 2809 C CA . GLY A 1 188 ? -4.477 34.726 27.000 1.000 0.920 188 GLY A CA 1
ATOM 2810 C C . GLY A 1 188 ? -3.715 36.041 26.821 1.000 0.920 188 GLY A C 1
ATOM 2811 O O . GLY A 1 188 ? -3.439 36.731 27.795 1.000 0.920 188 GLY A O 1
ATOM 2815 N N . LEU A 1 189 ? -3.457 36.450 25.577 1.000 0.900 189 LEU A N 1
ATOM 2816 C CA . LEU A 1 189 ? -2.813 37.720 25.246 1.000 0.900 189 LEU A CA 1
ATOM 2817 C C . LEU A 1 189 ? -3.665 38.932 25.658 1.000 0.900 189 LEU A C 1
ATOM 2818 O O . LEU A 1 189 ? -3.184 39.824 26.354 1.000 0.900 189 LEU A O 1
ATOM 2834 N N . ASN A 1 190 ? -4.953 38.935 25.308 1.000 0.910 190 ASN A N 1
ATOM 2835 C CA . ASN A 1 190 ? -5.888 39.987 25.720 1.000 0.910 190 ASN A CA 1
ATOM 2836 C C . ASN A 1 190 ? -6.119 40.017 27.240 1.000 0.910 190 ASN A C 1
ATOM 2837 O O . ASN A 1 190 ? -6.256 41.085 27.830 1.000 0.910 190 ASN A O 1
ATOM 2848 N N . ALA A 1 191 ? -6.113 38.863 27.903 1.000 0.920 191 ALA A N 1
ATOM 2849 C CA . ALA A 1 191 ? -6.182 38.803 29.358 1.000 0.920 191 ALA A CA 1
ATOM 2850 C C . ALA A 1 191 ? -4.904 39.345 30.018 1.000 0.920 191 ALA A C 1
ATOM 2851 O O . ALA A 1 191 ? -4.995 40.028 31.034 1.000 0.920 191 ALA A O 1
ATOM 2858 N N . ALA A 1 192 ? -3.723 39.092 29.442 1.000 0.900 192 ALA A N 1
ATOM 2859 C CA . ALA A 1 192 ? -2.461 39.656 29.924 1.000 0.900 192 ALA A CA 1
ATOM 2860 C C . ALA A 1 192 ? -2.441 41.187 29.794 1.000 0.900 192 ALA A C 1
ATOM 2861 O O . ALA A 1 192 ? -1.922 41.869 30.680 1.000 0.900 192 ALA A O 1
ATOM 2868 N N . ILE A 1 193 ? -3.063 41.716 28.734 1.000 0.880 193 ILE A N 1
ATOM 2869 C CA . ILE A 1 193 ? -3.292 43.153 28.554 1.000 0.880 193 ILE A CA 1
ATOM 2870 C C . ILE A 1 193 ? -4.141 43.705 29.705 1.000 0.880 193 ILE A C 1
ATOM 2871 O O . ILE A 1 193 ? -3.699 44.604 30.422 1.000 0.880 193 ILE A O 1
ATOM 2887 N N . GLU A 1 194 ? -5.321 43.128 29.941 1.000 0.870 194 GLU A N 1
ATOM 2888 C CA . GLU A 1 194 ? -6.237 43.600 30.988 1.000 0.870 194 GLU A CA 1
ATOM 2889 C C . GLU A 1 194 ? -5.629 43.454 32.396 1.000 0.870 194 GLU A C 1
ATOM 2890 O O . GLU A 1 194 ? -5.779 44.322 33.258 1.000 0.870 194 GLU A O 1
ATOM 2902 N N . ALA A 1 195 ? -4.857 42.389 32.617 1.000 0.890 195 ALA A N 1
ATOM 2903 C CA . ALA A 1 195 ? -4.140 42.161 33.863 1.000 0.890 195 ALA A CA 1
ATOM 2904 C C . ALA A 1 195 ? -3.058 43.222 34.118 1.000 0.890 195 ALA A C 1
ATOM 2905 O O . ALA A 1 195 ? -2.949 43.721 35.236 1.000 0.890 195 ALA A O 1
ATOM 2912 N N . ALA A 1 196 ? -2.275 43.599 33.103 1.000 0.840 196 ALA A N 1
ATOM 2913 C CA . ALA A 1 196 ? -1.275 44.659 33.236 1.000 0.840 196 ALA A CA 1
ATOM 2914 C C . ALA A 1 196 ? -1.934 46.015 33.519 1.000 0.840 196 ALA A C 1
ATOM 2915 O O . ALA A 1 196 ? -1.457 46.777 34.360 1.000 0.840 196 ALA A O 1
ATOM 2922 N N . ARG A 1 197 ? -3.066 46.289 32.858 1.000 0.830 197 ARG A N 1
ATOM 2923 C CA . ARG A 1 197 ? -3.830 47.530 33.028 1.000 0.830 197 ARG A CA 1
ATOM 2924 C C . ARG A 1 197 ? -4.443 47.656 34.426 1.000 0.830 197 ARG A C 1
ATOM 2925 O O . ARG A 1 197 ? -4.487 48.755 34.970 1.000 0.830 197 ARG A O 1
ATOM 2946 N N . ALA A 1 198 ? -4.849 46.543 35.041 1.000 0.860 198 ALA A N 1
ATOM 2947 C CA . ALA A 1 198 ? -5.311 46.496 36.431 1.000 0.860 198 ALA A CA 1
ATOM 2948 C C . ALA A 1 198 ? -4.176 46.647 37.473 1.000 0.860 198 ALA A C 1
ATOM 2949 O O . ALA A 1 198 ? -4.446 46.696 38.680 1.000 0.860 198 ALA A O 1
ATOM 2956 N N . GLY A 1 199 ? -2.914 46.718 37.029 1.000 0.790 199 GLY A N 1
ATOM 2957 C CA . GLY A 1 199 ? -1.741 46.874 37.885 1.000 0.790 199 GLY A CA 1
ATOM 2958 C C . GLY A 1 199 ? -1.652 45.770 38.943 1.000 0.790 199 GLY A C 1
ATOM 2959 O O . GLY A 1 199 ? -1.763 44.585 38.638 1.000 0.790 199 GLY A O 1
ATOM 2963 N N . GLU A 1 200 ? -1.497 46.153 40.215 1.000 0.810 200 GLU A N 1
ATOM 2964 C CA . GLU A 1 200 ? -1.459 45.223 41.360 1.000 0.810 200 GLU A CA 1
ATOM 2965 C C . GLU A 1 200 ? -2.686 44.299 41.438 1.000 0.810 200 GLU A C 1
ATOM 2966 O O . GLU A 1 200 ? -2.545 43.111 41.734 1.000 0.810 200 GLU A O 1
ATOM 2978 N N . SER A 1 201 ? -3.885 44.810 41.127 1.000 0.870 201 SER A N 1
ATOM 2979 C CA . SER A 1 201 ? -5.128 44.023 41.199 1.000 0.870 201 SER A CA 1
ATOM 2980 C C . SER A 1 201 ? -5.175 42.919 40.138 1.000 0.870 201 SER A C 1
ATOM 2981 O O . SER A 1 201 ? -5.871 41.921 40.314 1.000 0.870 201 SER A O 1
ATOM 2989 N N . GLY A 1 202 ? -4.417 43.076 39.049 1.000 0.880 202 GLY A N 1
ATOM 2990 C CA . GLY A 1 202 ? -4.304 42.103 37.968 1.000 0.880 202 GLY A CA 1
ATOM 2991 C C . GLY A 1 202 ? -3.206 41.061 38.169 1.000 0.880 202 GLY A C 1
ATOM 2992 O O . GLY A 1 202 ? -3.106 40.154 37.347 1.000 0.880 202 GLY A O 1
ATOM 2996 N N . LYS A 1 203 ? -2.404 41.121 39.248 1.000 0.850 203 LYS A N 1
ATOM 2997 C CA . LYS A 1 203 ? -1.264 40.202 39.447 1.000 0.850 203 LYS A CA 1
ATOM 2998 C C . LYS A 1 203 ? -1.654 38.727 39.394 1.000 0.850 203 LYS A C 1
ATOM 2999 O O . LYS A 1 203 ? -1.010 37.957 38.691 1.000 0.850 203 LYS A O 1
ATOM 3018 N N . GLY A 1 204 ? -2.719 38.328 40.093 1.000 0.880 204 GLY A N 1
ATOM 3019 C CA . GLY A 1 204 ? -3.203 36.942 40.046 1.000 0.880 204 GLY A CA 1
ATOM 3020 C C . GLY A 1 204 ? -3.728 36.552 38.661 1.000 0.880 204 GLY A C 1
ATOM 3021 O O . GLY A 1 204 ? -3.445 35.464 38.164 1.000 0.880 204 GLY A O 1
ATOM 3025 N N . PHE A 1 205 ? -4.435 37.473 38.005 1.000 0.890 205 PHE A N 1
ATOM 3026 C CA . PHE A 1 205 ? -4.972 37.265 36.660 1.000 0.890 205 PHE A CA 1
ATOM 3027 C C . PHE A 1 205 ? -3.878 37.168 35.591 1.000 0.890 205 PHE A C 1
ATOM 3028 O O . PHE A 1 205 ? -4.023 36.398 34.647 1.000 0.890 205 PHE A O 1
ATOM 3045 N N . SER A 1 206 ? -2.764 37.884 35.762 1.000 0.880 206 SER A N 1
ATOM 3046 C CA . SER A 1 206 ? -1.603 37.793 34.875 1.000 0.880 206 SER A CA 1
ATOM 3047 C C . SER A 1 206 ? -1.044 36.377 34.843 1.000 0.880 206 SER A C 1
ATOM 3048 O O . SER A 1 206 ? -0.730 35.877 33.772 1.000 0.880 206 SER A O 1
ATOM 3056 N N . VAL A 1 207 ? -0.949 35.721 36.000 1.000 0.890 207 VAL A N 1
ATOM 3057 C CA . VAL A 1 207 ? -0.443 34.345 36.074 1.000 0.890 207 VAL A CA 1
ATOM 3058 C C . VAL A 1 207 ? -1.352 33.395 35.295 1.000 0.890 207 VAL A C 1
ATOM 3059 O O . VAL A 1 207 ? -0.865 32.566 34.536 1.000 0.890 207 VAL A O 1
ATOM 3072 N N . VAL A 1 208 ? -2.673 33.543 35.439 1.000 0.910 208 VAL A N 1
ATOM 3073 C CA . VAL A 1 208 ? -3.653 32.726 34.704 1.000 0.910 208 VAL A CA 1
ATOM 3074 C C . VAL A 1 208 ? -3.558 32.974 33.196 1.000 0.910 208 VAL A C 1
ATOM 3075 O O . VAL A 1 208 ? -3.585 32.024 32.419 1.000 0.910 208 VAL A O 1
ATOM 3088 N N . ALA A 1 209 ? -3.419 34.230 32.770 1.000 0.930 209 ALA A N 1
ATOM 3089 C CA . ALA A 1 209 ? -3.267 34.592 31.363 1.000 0.930 209 ALA A CA 1
ATOM 3090 C C . ALA A 1 209 ? -1.993 33.995 30.739 1.000 0.930 209 ALA A C 1
ATOM 3091 O O . ALA A 1 209 ? -2.049 33.412 29.652 1.000 0.930 209 ALA A O 1
ATOM 3098 N N . ASP A 1 210 ? -0.866 34.091 31.449 1.000 0.890 210 ASP A N 1
ATOM 3099 C CA . ASP A 1 210 ? 0.408 33.507 31.024 1.000 0.890 210 ASP A CA 1
ATOM 3100 C C . ASP A 1 210 ? 0.318 31.972 30.935 1.000 0.890 210 ASP A C 1
ATOM 3101 O O . ASP A 1 210 ? 0.833 31.379 29.986 1.000 0.890 210 ASP A O 1
ATOM 3110 N N . GLU A 1 211 ? -0.391 31.320 31.862 1.000 0.930 211 GLU A N 1
ATOM 3111 C CA . GLU A 1 211 ? -0.613 29.869 31.824 1.000 0.930 211 GLU A CA 1
ATOM 3112 C C . GLU A 1 211 ? -1.500 29.449 30.638 1.000 0.930 211 GLU A C 1
ATOM 3113 O O . GLU A 1 211 ? -1.191 28.478 29.944 1.000 0.930 211 GLU A O 1
ATOM 3125 N N . ILE A 1 212 ? -2.553 30.222 30.333 1.000 0.950 212 ILE A N 1
ATOM 3126 C CA . ILE A 1 212 ? -3.399 30.008 29.146 1.000 0.950 212 ILE A CA 1
ATOM 3127 C C . ILE A 1 212 ? -2.568 30.105 27.857 1.000 0.950 212 ILE A C 1
ATOM 3128 O O . ILE A 1 212 ? -2.712 29.249 26.983 1.000 0.950 212 ILE A O 1
ATOM 3144 N N . ARG A 1 213 ? -1.675 31.101 27.733 1.000 0.930 213 ARG A N 1
ATOM 3145 C CA . ARG A 1 213 ? -0.775 31.237 26.568 1.000 0.930 213 ARG A CA 1
ATOM 3146 C C . ARG A 1 213 ? 0.171 30.045 26.436 1.000 0.930 213 ARG A C 1
ATOM 3147 O O . ARG A 1 213 ? 0.281 29.485 25.350 1.000 0.930 213 ARG A O 1
ATOM 3168 N N . LYS A 1 214 ? 0.815 29.611 27.526 1.000 0.940 214 LYS A N 1
ATOM 3169 C CA . LYS A 1 214 ? 1.707 28.435 27.510 1.000 0.940 214 LYS A CA 1
ATOM 3170 C C . LYS A 1 214 ? 0.983 27.173 27.050 1.000 0.940 214 LYS A C 1
ATOM 3171 O O . LYS A 1 214 ? 1.493 26.469 26.180 1.000 0.940 214 LYS A O 1
ATOM 3190 N N . LEU A 1 215 ? -0.211 26.907 27.589 1.000 0.950 215 LEU A N 1
ATOM 3191 C CA . LEU A 1 215 ? -1.026 25.758 27.187 1.000 0.950 215 LEU A CA 1
ATOM 3192 C C . LEU A 1 215 ? -1.433 25.843 25.705 1.000 0.950 215 LEU A C 1
ATOM 3193 O O . LEU A 1 215 ? -1.416 24.829 25.003 1.000 0.950 215 LEU A O 1
ATOM 3209 N N . ALA A 1 216 ? -1.762 27.044 25.217 1.000 0.950 216 ALA A N 1
ATOM 3210 C CA . ALA A 1 216 ? -2.091 27.292 23.818 1.000 0.950 216 ALA A CA 1
ATOM 3211 C C . ALA A 1 216 ? -0.895 27.050 22.878 1.000 0.950 216 ALA A C 1
ATOM 3212 O O . ALA A 1 216 ? -1.046 26.353 21.876 1.000 0.950 216 ALA A O 1
ATOM 3219 N N . THR A 1 217 ? 0.301 27.537 23.222 1.000 0.920 217 THR A N 1
ATOM 3220 C CA . THR A 1 217 ? 1.538 27.272 22.466 1.000 0.920 217 THR A CA 1
ATOM 3221 C C . THR A 1 217 ? 1.867 25.783 22.440 1.000 0.920 217 THR A C 1
ATOM 3222 O O . THR A 1 217 ? 2.062 25.214 21.368 1.000 0.920 217 THR A O 1
ATOM 3233 N N . HIS A 1 218 ? 1.830 25.115 23.596 1.000 0.960 218 HIS A N 1
ATOM 3234 C CA . HIS A 1 218 ? 2.101 23.679 23.679 1.000 0.960 218 HIS A CA 1
ATOM 3235 C C . HIS A 1 218 ? 1.079 22.851 22.874 1.000 0.960 218 HIS A C 1
ATOM 3236 O O . HIS A 1 218 ? 1.418 21.832 22.271 1.000 0.960 218 HIS A O 1
ATOM 3250 N N . SER A 1 219 ? -0.185 23.284 22.827 1.000 0.960 219 SER A N 1
ATOM 3251 C CA . SER A 1 219 ? -1.218 22.640 22.003 1.000 0.960 219 SER A CA 1
ATOM 3252 C C . SER A 1 219 ? -0.970 22.857 20.507 1.000 0.960 219 SER A C 1
ATOM 3253 O O . SER A 1 219 ? -1.086 21.910 19.727 1.000 0.960 219 SER A O 1
ATOM 3261 N N . LYS A 1 220 ? -0.549 24.065 20.107 1.000 0.950 220 LYS A N 1
ATOM 3262 C CA . LYS A 1 220 ? -0.164 24.386 18.724 1.000 0.950 220 LYS A CA 1
ATOM 3263 C C . LYS A 1 220 ? 1.013 23.525 18.247 1.000 0.950 220 LYS A C 1
ATOM 3264 O O . LYS A 1 220 ? 0.972 23.008 17.132 1.000 0.950 220 LYS A O 1
ATOM 3283 N N . GLU A 1 221 ? 2.023 23.316 19.090 1.000 0.960 221 GLU A N 1
ATOM 3284 C CA . GLU A 1 221 ? 3.181 22.461 18.787 1.000 0.960 221 GLU A CA 1
ATOM 3285 C C . GLU A 1 221 ? 2.798 20.982 18.618 1.000 0.960 221 GLU A C 1
ATOM 3286 O O . GLU A 1 221 ? 3.175 20.360 17.622 1.000 0.960 221 GLU A O 1
ATOM 3298 N N . ASN A 1 222 ? 1.992 20.428 19.533 1.000 0.970 222 ASN A N 1
ATOM 3299 C CA . ASN A 1 222 ? 1.502 19.046 19.440 1.000 0.970 222 ASN A CA 1
ATOM 3300 C C . ASN A 1 222 ? 0.702 18.810 18.150 1.000 0.970 222 ASN A C 1
ATOM 3301 O O . ASN A 1 222 ? 0.860 17.782 17.493 1.000 0.970 222 ASN A O 1
ATOM 3312 N N . VAL A 1 223 ? -0.133 19.774 17.751 1.000 0.970 223 VAL A N 1
ATOM 3313 C CA . VAL A 1 223 ? -0.872 19.712 16.484 1.000 0.970 223 VAL A CA 1
ATOM 3314 C C . VAL A 1 223 ? 0.067 19.729 15.279 1.000 0.970 223 VAL A C 1
ATOM 3315 O O . VAL A 1 223 ? -0.146 18.976 14.329 1.000 0.970 223 VAL A O 1
ATOM 3328 N N . GLY A 1 224 ? 1.137 20.528 15.325 1.000 0.960 224 GLY A N 1
ATOM 3329 C CA . GLY A 1 224 ? 2.182 20.505 14.300 1.000 0.960 224 GLY A CA 1
ATOM 3330 C C . GLY A 1 224 ? 2.833 19.124 14.156 1.000 0.960 224 GLY A C 1
ATOM 3331 O O . GLY A 1 224 ? 3.069 18.664 13.039 1.000 0.960 224 GLY A O 1
ATOM 3335 N N . GLN A 1 225 ? 3.061 18.420 15.268 1.000 0.970 225 GLN A N 1
ATOM 3336 C CA . GLN A 1 225 ? 3.565 17.042 15.244 1.000 0.970 225 GLN A CA 1
ATOM 3337 C C . GLN A 1 225 ? 2.543 16.056 14.654 1.000 0.970 225 GLN A C 1
ATOM 3338 O O . GLN A 1 225 ? 2.916 15.189 13.864 1.000 0.970 225 GLN A O 1
ATOM 3352 N N . ILE A 1 226 ? 1.253 16.193 14.984 1.000 0.970 226 ILE A N 1
ATOM 3353 C CA . ILE A 1 226 ? 0.188 15.345 14.422 1.000 0.970 226 ILE A CA 1
ATOM 3354 C C . ILE A 1 226 ? 0.073 15.545 12.899 1.000 0.970 226 ILE A C 1
ATOM 3355 O O . ILE A 1 226 ? -0.061 14.567 12.161 1.000 0.970 226 ILE A O 1
ATOM 3371 N N . ASP A 1 227 ? 0.183 16.780 12.402 1.000 0.970 227 ASP A N 1
ATOM 3372 C CA . ASP A 1 227 ? 0.216 17.075 10.959 1.000 0.970 227 ASP A CA 1
ATOM 3373 C C . ASP A 1 227 ? 1.400 16.381 10.253 1.000 0.970 227 ASP A C 1
ATOM 3374 O O . ASP A 1 227 ? 1.243 15.758 9.202 1.000 0.970 227 ASP A O 1
ATOM 3383 N N . GLN A 1 228 ? 2.594 16.391 10.855 1.000 0.970 228 GLN A N 1
ATOM 3384 C CA . GLN A 1 228 ? 3.739 15.660 10.297 1.000 0.970 228 GLN A CA 1
ATOM 3385 C C . GLN A 1 228 ? 3.503 14.142 10.254 1.000 0.970 228 GLN A C 1
ATOM 3386 O O . GLN A 1 228 ? 3.860 13.483 9.272 1.000 0.970 228 GLN A O 1
ATOM 3400 N N . ILE A 1 229 ? 2.891 13.574 11.297 1.000 0.970 229 ILE A N 1
ATOM 3401 C CA . ILE A 1 229 ? 2.578 12.140 11.367 1.000 0.970 229 ILE A CA 1
ATOM 3402 C C . ILE A 1 229 ? 1.547 11.756 10.300 1.000 0.970 229 ILE A C 1
ATOM 3403 O O . ILE A 1 229 ? 1.757 10.784 9.575 1.000 0.970 229 ILE A O 1
ATOM 3419 N N . THR A 1 230 ? 0.465 12.521 10.158 1.000 0.970 230 THR A N 1
ATOM 3420 C CA . THR A 1 230 ? -0.576 12.265 9.145 1.000 0.970 230 THR A CA 1
ATOM 3421 C C . THR A 1 230 ? -0.026 12.356 7.720 1.000 0.970 230 THR A C 1
ATOM 3422 O O . THR A 1 230 ? -0.263 11.449 6.920 1.000 0.970 230 THR A O 1
ATOM 3433 N N . LYS A 1 231 ? 0.827 13.346 7.416 1.000 0.970 231 LYS A N 1
ATOM 3434 C CA . LYS A 1 231 ? 1.551 13.421 6.130 1.000 0.970 231 LYS A CA 1
ATOM 3435 C C . LYS A 1 231 ? 2.424 12.194 5.873 1.000 0.970 231 LYS A C 1
ATOM 3436 O O . LYS A 1 231 ? 2.442 11.663 4.761 1.000 0.970 231 LYS A O 1
ATOM 3455 N N . LYS A 1 232 ? 3.129 11.706 6.898 1.000 0.970 232 LYS A N 1
ATOM 3456 C CA . LYS A 1 232 ? 3.925 10.476 6.793 1.000 0.970 232 LYS A CA 1
ATOM 3457 C C . LYS A 1 232 ? 3.043 9.256 6.515 1.000 0.970 232 LYS A C 1
ATOM 3458 O O . LYS A 1 232 ? 3.423 8.427 5.692 1.000 0.970 232 LYS A O 1
ATOM 3477 N N . ILE A 1 233 ? 1.870 9.162 7.145 1.000 0.970 233 ILE A N 1
ATOM 3478 C CA . ILE A 1 233 ? 0.894 8.095 6.879 1.000 0.970 233 ILE A CA 1
ATOM 3479 C C . ILE A 1 233 ? 0.448 8.129 5.412 1.000 0.970 233 ILE A C 1
ATOM 3480 O O . ILE A 1 233 ? 0.520 7.098 4.751 1.000 0.970 233 ILE A O 1
ATOM 3496 N N . HIS A 1 234 ? 0.078 9.292 4.864 1.000 0.970 234 HIS A N 1
ATOM 3497 C CA . HIS A 1 234 ? -0.265 9.416 3.439 1.000 0.970 234 HIS A CA 1
ATOM 3498 C C . HIS A 1 234 ? 0.872 8.977 2.506 1.000 0.970 234 HIS A C 1
ATOM 3499 O O . HIS A 1 234 ? 0.626 8.265 1.534 1.000 0.970 234 HIS A O 1
ATOM 3513 N N . SER A 1 235 ? 2.123 9.334 2.812 1.000 0.970 235 SER A N 1
ATOM 3514 C CA . SER A 1 235 ? 3.271 8.874 2.019 1.000 0.970 235 SER A CA 1
ATOM 3515 C C . SER A 1 235 ? 3.451 7.353 2.066 1.000 0.970 235 SER A C 1
ATOM 3516 O O . SER A 1 235 ? 3.785 6.756 1.045 1.000 0.970 235 SER A O 1
ATOM 3524 N N . LEU A 1 236 ? 3.252 6.724 3.229 1.000 0.970 236 LEU A N 1
ATOM 3525 C CA . LEU A 1 236 ? 3.331 5.266 3.376 1.000 0.970 236 LEU A CA 1
ATOM 3526 C C . LEU A 1 236 ? 2.190 4.563 2.635 1.000 0.970 236 LEU A C 1
ATOM 3527 O O . LEU A 1 236 ? 2.415 3.532 2.007 1.000 0.970 236 LEU A O 1
ATOM 3543 N N . LEU A 1 237 ? 0.986 5.135 2.673 1.000 0.960 237 LEU A N 1
ATOM 3544 C CA . LEU A 1 237 ? -0.170 4.613 1.949 1.000 0.960 237 LEU A CA 1
ATOM 3545 C C . LEU A 1 237 ? 0.014 4.692 0.437 1.000 0.960 237 LEU A C 1
ATOM 3546 O O . LEU A 1 237 ? -0.313 3.731 -0.247 1.000 0.960 237 LEU A O 1
ATOM 3562 N N . LYS A 1 238 ? 0.605 5.777 -0.074 1.000 0.960 238 LYS A N 1
ATOM 3563 C CA . LYS A 1 238 ? 0.956 5.874 -1.494 1.000 0.960 238 LYS A CA 1
ATOM 3564 C C . LYS A 1 238 ? 1.927 4.763 -1.915 1.000 0.960 238 LYS A C 1
ATOM 3565 O O . LYS A 1 238 ? 1.705 4.109 -2.926 1.000 0.960 238 LYS A O 1
ATOM 3584 N N . GLY A 1 239 ? 2.963 4.500 -1.114 1.000 0.970 239 GLY A N 1
ATOM 3585 C CA . GLY A 1 239 ? 3.891 3.392 -1.380 1.000 0.970 239 GLY A CA 1
ATOM 3586 C C . GLY A 1 239 ? 3.230 2.008 -1.294 1.000 0.970 239 GLY A C 1
ATOM 3587 O O . GLY A 1 239 ? 3.584 1.098 -2.046 1.000 0.970 239 GLY A O 1
ATOM 3591 N N . LEU A 1 240 ? 2.245 1.839 -0.406 1.000 0.970 240 LEU A N 1
ATOM 3592 C CA . LEU A 1 240 ? 1.447 0.615 -0.333 1.000 0.970 240 LEU A CA 1
ATOM 3593 C C . LEU A 1 240 ? 0.584 0.441 -1.589 1.000 0.970 240 LEU A C 1
ATOM 3594 O O . LEU A 1 240 ? 0.555 -0.651 -2.139 1.000 0.970 240 LEU A O 1
ATOM 3610 N N . GLU A 1 241 ? -0.064 1.499 -2.072 1.000 0.960 241 GLU A N 1
ATOM 3611 C CA . GLU A 1 241 ? -0.872 1.477 -3.298 1.000 0.960 241 GLU A CA 1
ATOM 3612 C C . GLU A 1 241 ? -0.031 1.096 -4.531 1.000 0.960 241 GLU A C 1
ATOM 3613 O O . GLU A 1 241 ? -0.418 0.209 -5.289 1.000 0.960 241 GLU A O 1
ATOM 3625 N N . GLU A 1 242 ? 1.175 1.659 -4.666 1.000 0.960 242 GLU A N 1
ATOM 3626 C CA . GLU A 1 242 ? 2.147 1.272 -5.703 1.000 0.960 242 GLU A CA 1
ATOM 3627 C C . GLU A 1 242 ? 2.565 -0.210 -5.588 1.000 0.960 242 GLU A C 1
ATOM 3628 O O . GLU A 1 242 ? 2.707 -0.908 -6.595 1.000 0.960 242 GLU A O 1
ATOM 3640 N N . SER A 1 243 ? 2.726 -0.723 -4.362 1.000 0.970 243 SER A N 1
ATOM 3641 C CA . SER A 1 243 ? 3.066 -2.134 -4.122 1.000 0.970 243 SER A CA 1
ATOM 3642 C C . SER A 1 243 ? 1.917 -3.080 -4.487 1.000 0.970 243 SER A C 1
ATOM 3643 O O . SER A 1 243 ? 2.155 -4.141 -5.060 1.000 0.970 243 SER A O 1
ATOM 3651 N N . ILE A 1 244 ? 0.676 -2.695 -4.177 1.000 0.960 244 ILE A N 1
ATOM 3652 C CA . ILE A 1 244 ? -0.546 -3.434 -4.528 1.000 0.960 244 ILE A CA 1
ATOM 3653 C C . ILE A 1 244 ? -0.679 -3.535 -6.053 1.000 0.960 244 ILE A C 1
ATOM 3654 O O . ILE A 1 244 ? -0.908 -4.627 -6.569 1.000 0.960 244 ILE A O 1
ATOM 3670 N N . GLU A 1 245 ? -0.485 -2.425 -6.772 1.000 0.950 245 GLU A N 1
ATOM 3671 C CA . GLU A 1 245 ? -0.536 -2.389 -8.241 1.000 0.950 245 GLU A CA 1
ATOM 3672 C C . GLU A 1 245 ? 0.515 -3.320 -8.867 1.000 0.950 245 GLU A C 1
ATOM 3673 O O . GLU A 1 245 ? 0.201 -4.122 -9.746 1.000 0.950 245 GLU A O 1
ATOM 3685 N N . SER A 1 246 ? 1.752 -3.288 -8.360 1.000 0.970 246 SER A N 1
ATOM 3686 C CA . SER A 1 246 ? 2.820 -4.191 -8.807 1.000 0.970 246 SER A CA 1
ATOM 3687 C C . SER A 1 246 ? 2.474 -5.670 -8.575 1.000 0.970 246 SER A C 1
ATOM 3688 O O . SER A 1 246 ? 2.684 -6.512 -9.450 1.000 0.970 246 SER A O 1
ATOM 3696 N N . ILE A 1 247 ? 1.883 -6.011 -7.423 1.000 0.970 247 ILE A N 1
ATOM 3697 C CA . ILE A 1 247 ? 1.477 -7.395 -7.148 1.000 0.970 247 ILE A CA 1
ATOM 3698 C C . ILE A 1 247 ? 0.310 -7.829 -8.044 1.000 0.970 247 ILE A C 1
ATOM 3699 O O . ILE A 1 247 ? 0.308 -8.978 -8.485 1.000 0.970 247 ILE A O 1
ATOM 3715 N N . ASN A 1 248 ? -0.643 -6.949 -8.368 1.000 0.950 248 ASN A N 1
ATOM 3716 C CA . ASN A 1 248 ? -1.699 -7.263 -9.338 1.000 0.950 248 ASN A CA 1
ATOM 3717 C C . ASN A 1 248 ? -1.099 -7.610 -10.709 1.000 0.950 248 ASN A C 1
ATOM 3718 O O . ASN A 1 248 ? -1.409 -8.665 -11.253 1.000 0.950 248 ASN A O 1
ATOM 3729 N N . GLN A 1 249 ? -0.150 -6.807 -11.205 1.000 0.950 249 GLN A N 1
ATOM 3730 C CA . GLN A 1 249 ? 0.551 -7.098 -12.464 1.000 0.950 249 GLN A CA 1
ATOM 3731 C C . GLN A 1 249 ? 1.300 -8.440 -12.422 1.000 0.950 249 GLN A C 1
ATOM 3732 O O . GLN A 1 249 ? 1.278 -9.204 -13.389 1.000 0.950 249 GLN A O 1
ATOM 3746 N N . HIS A 1 250 ? 1.944 -8.764 -11.297 1.000 0.960 250 HIS A N 1
ATOM 3747 C CA . HIS A 1 250 ? 2.575 -10.071 -11.105 1.000 0.960 250 HIS A CA 1
ATOM 3748 C C . HIS A 1 250 ? 1.560 -11.222 -11.061 1.000 0.960 250 HIS A C 1
ATOM 3749 O O . HIS A 1 250 ? 1.835 -12.284 -11.618 1.000 0.960 250 HIS A O 1
ATOM 3763 N N . THR A 1 251 ? 0.401 -11.014 -10.436 1.000 0.960 251 THR A N 1
ATOM 3764 C CA . THR A 1 251 ? -0.687 -12.000 -10.336 1.000 0.960 251 THR A CA 1
ATOM 3765 C C . THR A 1 251 ? -1.280 -12.292 -11.717 1.000 0.960 251 THR A C 1
ATOM 3766 O O . THR A 1 251 ? -1.454 -13.458 -12.069 1.000 0.960 251 THR A O 1
ATOM 3777 N N . ASP A 1 252 ? -1.483 -11.263 -12.545 1.000 0.950 252 ASP A N 1
ATOM 3778 C CA . ASP A 1 252 ? -1.922 -11.410 -13.939 1.000 0.950 252 ASP A CA 1
ATOM 3779 C C . ASP A 1 252 ? -0.896 -12.193 -14.773 1.000 0.950 252 ASP A C 1
ATOM 3780 O O . ASP A 1 252 ? -1.244 -13.118 -15.512 1.000 0.950 252 ASP A O 1
ATOM 3789 N N . GLY A 1 253 ? 0.395 -11.878 -14.615 1.000 0.960 253 GLY A N 1
ATOM 3790 C CA . GLY A 1 253 ? 1.477 -12.622 -15.263 1.000 0.960 253 GLY A CA 1
ATOM 3791 C C . GLY A 1 253 ? 1.533 -14.094 -14.836 1.000 0.960 253 GLY A C 1
ATOM 3792 O O . GLY A 1 253 ? 1.793 -14.968 -15.665 1.000 0.960 253 GLY A O 1
ATOM 3796 N N . GLN A 1 254 ? 1.257 -14.389 -13.561 1.000 0.970 254 GLN A N 1
ATOM 3797 C CA . GLN A 1 254 ? 1.163 -15.760 -13.056 1.000 0.970 254 GLN A CA 1
ATOM 3798 C C . GLN A 1 254 ? -0.040 -16.508 -13.640 1.000 0.970 254 GLN A C 1
ATOM 3799 O O . GLN A 1 254 ? 0.114 -17.669 -14.014 1.000 0.970 254 GLN A O 1
ATOM 3813 N N . ALA A 1 255 ? -1.202 -15.861 -13.777 1.000 0.970 255 ALA A N 1
ATOM 3814 C CA . ALA A 1 255 ? -2.386 -16.471 -14.386 1.000 0.970 255 ALA A CA 1
ATOM 3815 C C . ALA A 1 255 ? -2.109 -16.906 -15.835 1.000 0.970 255 ALA A C 1
ATOM 3816 O O . ALA A 1 255 ? -2.357 -18.055 -16.199 1.000 0.970 255 ALA A O 1
ATOM 3823 N N . ALA A 1 256 ? -1.487 -16.029 -16.628 1.000 0.970 256 ALA A N 1
ATOM 3824 C CA . ALA A 1 256 ? -1.098 -16.341 -18.002 1.000 0.970 256 ALA A CA 1
ATOM 3825 C C . ALA A 1 256 ? -0.081 -17.497 -18.082 1.000 0.970 256 ALA A C 1
ATOM 3826 O O . ALA A 1 256 ? -0.181 -18.373 -18.943 1.000 0.970 256 ALA A O 1
ATOM 3833 N N . ALA A 1 257 ? 0.894 -17.535 -17.166 1.000 0.980 257 ALA A N 1
ATOM 3834 C CA . ALA A 1 257 ? 1.851 -18.637 -17.098 1.000 0.980 257 ALA A CA 1
ATOM 3835 C C . ALA A 1 257 ? 1.160 -19.976 -16.780 1.000 0.980 257 ALA A C 1
ATOM 3836 O O . ALA A 1 257 ? 1.473 -20.990 -17.402 1.000 0.980 257 ALA A O 1
ATOM 3843 N N . VAL A 1 258 ? 0.198 -19.983 -15.852 1.000 0.980 258 VAL A N 1
ATOM 3844 C CA . VAL A 1 258 ? -0.593 -21.171 -15.492 1.000 0.980 258 VAL A CA 1
ATOM 3845 C C . VAL A 1 258 ? -1.429 -21.668 -16.672 1.000 0.980 258 VAL A C 1
ATOM 3846 O O . VAL A 1 258 ? -1.428 -22.871 -16.939 1.000 0.980 258 VAL A O 1
ATOM 3859 N N . GLU A 1 259 ? -2.068 -20.773 -17.430 1.000 0.970 259 GLU A N 1
ATOM 3860 C CA . GLU A 1 259 ? -2.769 -21.133 -18.671 1.000 0.970 259 GLU A CA 1
ATOM 3861 C C . GLU A 1 259 ? -1.824 -21.780 -19.696 1.000 0.970 259 GLU A C 1
ATOM 3862 O O . GLU A 1 259 ? -2.157 -22.812 -20.284 1.000 0.970 259 GLU A O 1
ATOM 3874 N N . GLN A 1 260 ? -0.614 -21.236 -19.867 1.000 0.970 260 GLN A N 1
ATOM 3875 C CA . GLN A 1 260 ? 0.379 -21.796 -20.788 1.000 0.970 260 GLN A CA 1
ATOM 3876 C C . GLN A 1 260 ? 0.871 -23.189 -20.353 1.000 0.970 260 GLN A C 1
ATOM 3877 O O . GLN A 1 260 ? 1.034 -24.081 -21.193 1.000 0.970 260 GLN A O 1
ATOM 3891 N N . ILE A 1 261 ? 1.100 -23.407 -19.051 1.000 0.980 261 ILE A N 1
ATOM 3892 C CA . ILE A 1 261 ? 1.479 -24.728 -18.523 1.000 0.980 261 ILE A CA 1
ATOM 3893 C C . ILE A 1 261 ? 0.322 -25.715 -18.727 1.000 0.980 261 ILE A C 1
ATOM 3894 O O . ILE A 1 261 ? 0.567 -26.842 -19.152 1.000 0.980 261 ILE A O 1
ATOM 3910 N N . SER A 1 262 ? -0.926 -25.294 -18.502 1.000 0.970 262 SER A N 1
ATOM 3911 C CA . SER A 1 262 ? -2.116 -26.123 -18.739 1.000 0.970 262 SER A CA 1
ATOM 3912 C C . SER A 1 262 ? -2.208 -26.585 -20.197 1.000 0.970 262 SER A C 1
ATOM 3913 O O . SER A 1 262 ? -2.327 -27.782 -20.465 1.000 0.970 262 SER A O 1
ATOM 3921 N N . ALA A 1 263 ? -2.030 -25.663 -21.150 1.000 0.970 263 ALA A N 1
ATOM 3922 C CA . ALA A 1 263 ? -1.991 -25.994 -22.574 1.000 0.970 263 ALA A CA 1
ATOM 3923 C C . ALA A 1 263 ? -0.870 -26.996 -22.906 1.000 0.970 263 ALA A C 1
ATOM 3924 O O . ALA A 1 263 ? -1.103 -27.984 -23.602 1.000 0.970 263 ALA A O 1
ATOM 3931 N N . THR A 1 264 ? 0.324 -26.796 -22.337 1.000 0.970 264 THR A N 1
ATOM 3932 C CA . THR A 1 264 ? 1.459 -27.719 -22.508 1.000 0.970 264 THR A CA 1
ATOM 3933 C C . THR A 1 264 ? 1.143 -29.105 -21.941 1.000 0.970 264 THR A C 1
ATOM 3934 O O . THR A 1 264 ? 1.434 -30.120 -22.572 1.000 0.970 264 THR A O 1
ATOM 3945 N N . MET A 1 265 ? 0.508 -29.177 -20.769 1.000 0.960 265 MET A N 1
ATOM 3946 C CA . MET A 1 265 ? 0.081 -30.451 -20.185 1.000 0.960 265 MET A CA 1
ATOM 3947 C C . MET A 1 265 ? -0.942 -31.168 -21.067 1.000 0.960 265 MET A C 1
ATOM 3948 O O . MET A 1 265 ? -0.900 -32.392 -21.192 1.000 0.960 265 MET A O 1
ATOM 3962 N N . GLN A 1 266 ? -1.823 -30.425 -21.732 1.000 0.960 266 GLN A N 1
ATOM 3963 C CA . GLN A 1 266 ? -2.800 -30.981 -22.662 1.000 0.960 266 GLN A CA 1
ATOM 3964 C C . GLN A 1 266 ? -2.135 -31.549 -23.932 1.000 0.960 266 GLN A C 1
ATOM 3965 O O . GLN A 1 266 ? -2.518 -32.626 -24.395 1.000 0.960 266 GLN A O 1
ATOM 3979 N N . GLU A 1 267 ? -1.088 -30.897 -24.452 1.000 0.970 267 GLU A N 1
ATOM 3980 C CA . GLU A 1 267 ? -0.262 -31.425 -25.553 1.000 0.970 267 GLU A CA 1
ATOM 3981 C C . GLU A 1 267 ? 0.505 -32.702 -25.162 1.000 0.970 267 GLU A C 1
ATOM 3982 O O . GLU A 1 267 ? 0.546 -33.669 -25.934 1.000 0.970 267 GLU A O 1
ATOM 3994 N N . ILE A 1 268 ? 1.076 -32.752 -23.952 1.000 0.970 268 ILE A N 1
ATOM 3995 C CA . ILE A 1 268 ? 1.748 -33.954 -23.431 1.000 0.970 268 ILE A CA 1
ATOM 3996 C C . ILE A 1 268 ? 0.736 -35.088 -23.241 1.000 0.970 268 ILE A C 1
ATOM 3997 O O . ILE A 1 268 ? 1.035 -36.220 -23.612 1.000 0.970 268 ILE A O 1
ATOM 4013 N N . SER A 1 269 ? -0.472 -34.793 -22.745 1.000 0.960 269 SER A N 1
ATOM 4014 C CA . SER A 1 269 ? -1.569 -35.768 -22.656 1.000 0.960 269 SER A CA 1
ATOM 4015 C C . SER A 1 269 ? -1.880 -36.385 -24.020 1.000 0.960 269 SER A C 1
ATOM 4016 O O . SER A 1 269 ? -1.946 -37.606 -24.163 1.000 0.960 269 SER A O 1
ATOM 4024 N N . GLY A 1 270 ? -1.995 -35.549 -25.056 1.000 0.960 270 GLY A N 1
ATOM 4025 C CA . GLY A 1 270 ? -2.195 -36.016 -26.428 1.000 0.960 270 GLY A CA 1
ATOM 4026 C C . GLY A 1 270 ? -1.029 -36.872 -26.933 1.000 0.960 270 GLY A C 1
ATOM 4027 O O . GLY A 1 270 ? -1.244 -37.913 -27.556 1.000 0.960 270 GLY A O 1
ATOM 4031 N N . SER A 1 271 ? 0.206 -36.479 -26.619 1.000 0.950 271 SER A N 1
ATOM 4032 C CA . SER A 1 271 ? 1.411 -37.240 -26.973 1.000 0.950 271 SER A CA 1
ATOM 4033 C C . SER A 1 271 ? 1.465 -38.595 -26.259 1.000 0.950 271 SER A C 1
ATOM 4034 O O . SER A 1 271 ? 1.781 -39.602 -26.891 1.000 0.950 271 SER A O 1
ATOM 4042 N N . ALA A 1 272 ? 1.082 -38.652 -24.980 1.000 0.960 272 ALA A N 1
ATOM 4043 C CA . ALA A 1 272 ? 0.950 -39.890 -24.214 1.000 0.960 272 ALA A CA 1
ATOM 4044 C C . ALA A 1 272 ? -0.099 -40.823 -24.843 1.000 0.960 272 ALA A C 1
ATOM 4045 O O . ALA A 1 272 ? 0.183 -41.995 -25.087 1.000 0.960 272 ALA A O 1
ATOM 4052 N N . GLN A 1 273 ? -1.267 -40.292 -25.224 1.000 0.950 273 GLN A N 1
ATOM 4053 C CA . GLN A 1 273 ? -2.297 -41.059 -25.939 1.000 0.950 273 GLN A CA 1
ATOM 4054 C C . GLN A 1 273 ? -1.814 -41.573 -27.300 1.000 0.950 273 GLN A C 1
ATOM 4055 O O . GLN A 1 273 ? -2.194 -42.663 -27.726 1.000 0.950 273 GLN A O 1
ATOM 4069 N N . HIS A 1 274 ? -0.982 -40.804 -28.002 1.000 0.940 274 HIS A N 1
ATOM 4070 C CA . HIS A 1 274 ? -0.405 -41.244 -29.267 1.000 0.940 274 HIS A CA 1
ATOM 4071 C C . HIS A 1 274 ? 0.615 -42.379 -29.064 1.000 0.940 274 HIS A C 1
ATOM 4072 O O . HIS A 1 274 ? 0.600 -43.335 -29.835 1.000 0.940 274 HIS A O 1
ATOM 4086 N N . LEU A 1 275 ? 1.453 -42.327 -28.018 1.000 0.930 275 LEU A N 1
ATOM 4087 C CA . LEU A 1 275 ? 2.385 -43.410 -27.662 1.000 0.930 275 LEU A CA 1
ATOM 4088 C C . LEU A 1 275 ? 1.645 -44.689 -27.261 1.000 0.930 275 LEU A C 1
ATOM 4089 O O . LEU A 1 275 ? 1.991 -45.765 -27.747 1.000 0.930 275 LEU A O 1
ATOM 4105 N N . ALA A 1 276 ? 0.586 -44.556 -26.458 1.000 0.930 276 ALA A N 1
ATOM 4106 C CA . ALA A 1 276 ? -0.274 -45.677 -26.091 1.000 0.930 276 ALA A CA 1
ATOM 4107 C C . ALA A 1 276 ? -0.860 -46.360 -27.341 1.000 0.930 276 ALA A C 1
ATOM 4108 O O . ALA A 1 276 ? -0.727 -47.571 -27.501 1.000 0.930 276 ALA A O 1
ATOM 4115 N N . LYS A 1 277 ? -1.395 -45.579 -28.291 1.000 0.920 277 LYS A N 1
ATOM 4116 C CA . LYS A 1 277 ? -1.926 -46.103 -29.563 1.000 0.920 277 LYS A CA 1
ATOM 4117 C C . LYS A 1 277 ? -0.870 -46.759 -30.455 1.000 0.920 277 LYS A C 1
ATOM 4118 O O . LYS A 1 277 ? -1.187 -47.683 -31.201 1.000 0.920 277 LYS A O 1
ATOM 4137 N N . MET A 1 278 ? 0.374 -46.278 -30.439 1.000 0.890 278 MET A N 1
ATOM 4138 C CA . MET A 1 278 ? 1.466 -46.902 -31.196 1.000 0.890 278 MET A CA 1
ATOM 4139 C C . MET A 1 278 ? 1.858 -48.257 -30.607 1.000 0.890 278 MET A C 1
ATOM 4140 O O . MET A 1 278 ? 2.093 -49.192 -31.370 1.000 0.890 278 MET A O 1
ATOM 4154 N N . ALA A 1 279 ? 1.881 -48.370 -29.276 1.000 0.880 279 ALA A N 1
ATOM 4155 C CA . ALA A 1 279 ? 2.079 -49.648 -28.603 1.000 0.880 279 ALA A CA 1
ATOM 4156 C C . ALA A 1 279 ? 0.934 -50.624 -28.929 1.000 0.880 279 ALA A C 1
ATOM 4157 O O . ALA A 1 279 ? 1.194 -51.757 -29.324 1.000 0.880 279 ALA A O 1
ATOM 4164 N N . GLU A 1 280 ? -0.323 -50.168 -28.881 1.000 0.850 280 GLU A N 1
ATOM 4165 C CA . GLU A 1 280 ? -1.503 -50.984 -29.212 1.000 0.850 280 GLU A CA 1
ATOM 4166 C C . GLU A 1 280 ? -1.529 -51.474 -30.661 1.000 0.850 280 GLU A C 1
ATOM 4167 O O . GLU A 1 280 ? -1.801 -52.644 -30.898 1.000 0.850 280 GLU A O 1
ATOM 4179 N N . LYS A 1 281 ? -1.198 -50.637 -31.650 1.000 0.800 281 LYS A N 1
ATOM 4180 C CA . LYS A 1 281 ? -1.154 -51.087 -33.055 1.000 0.800 281 LYS A CA 1
ATOM 4181 C C . LYS A 1 281 ? -0.107 -52.159 -33.317 1.000 0.800 281 LYS A C 1
ATOM 4182 O O . LYS A 1 281 ? -0.279 -52.966 -34.222 1.000 0.800 281 LYS A O 1
ATOM 4201 N N . ALA A 1 282 ? 0.981 -52.152 -32.554 1.000 0.710 282 ALA A N 1
ATOM 4202 C CA . ALA A 1 282 ? 1.953 -53.233 -32.612 1.000 0.710 282 ALA A CA 1
ATOM 4203 C C . ALA A 1 282 ? 1.406 -54.543 -31.998 1.000 0.710 282 ALA A C 1
ATOM 4204 O O . ALA A 1 282 ? 1.997 -55.598 -32.219 1.000 0.710 282 ALA A O 1
ATOM 4211 N N . LEU A 1 283 ? 0.294 -54.487 -31.245 1.000 0.650 283 LEU A N 1
ATOM 4212 C CA . LEU A 1 283 ? -0.395 -55.623 -30.616 1.000 0.650 283 LEU A CA 1
ATOM 4213 C C . LEU A 1 283 ? -1.634 -56.109 -31.393 1.000 0.650 283 LEU A C 1
ATOM 4214 O O . LEU A 1 283 ? -1.946 -57.296 -31.312 1.000 0.650 283 LEU A O 1
ATOM 4230 N N . GLU A 1 284 ? -2.358 -55.230 -32.096 1.000 0.600 284 GLU A N 1
ATOM 4231 C CA . GLU A 1 284 ? -3.600 -55.589 -32.802 1.000 0.600 284 GLU A CA 1
ATOM 4232 C C . GLU A 1 284 ? -3.379 -56.630 -33.927 1.000 0.600 284 GLU A C 1
ATOM 4233 O O . GLU A 1 284 ? -2.398 -56.596 -34.676 1.000 0.600 284 GLU A O 1
ATOM 4245 N N . GLU A 1 285 ? -4.314 -57.584 -34.037 1.000 0.510 285 GLU A N 1
ATOM 4246 C CA . GLU A 1 285 ? -4.365 -58.595 -35.099 1.000 0.510 285 GLU A CA 1
ATOM 4247 C C . GLU A 1 285 ? -4.886 -57.987 -36.406 1.000 0.510 285 GLU A C 1
ATOM 4248 O O . GLU A 1 285 ? -5.978 -57.420 -36.451 1.000 0.510 285 GLU A O 1
ATOM 4260 N N . GLU A 1 286 ? -4.129 -58.183 -37.485 1.000 0.420 286 GLU A N 1
ATOM 4261 C CA . GLU A 1 286 ? -4.735 -58.343 -38.812 1.000 0.420 286 GLU A CA 1
ATOM 4262 C C . GLU A 1 286 ? -5.299 -59.752 -39.012 1.000 0.420 286 GLU A C 1
ATOM 4263 O O . GLU A 1 286 ? -4.724 -60.733 -38.471 1.000 0.420 286 GLU A O 1
ATOM 4276 N N . MET B 2 1 ? 6.691 65.103 25.054 1.000 0.360 1 MET B N 1
ATOM 4277 C CA . MET B 2 1 ? 7.118 64.540 26.350 1.000 0.360 1 MET B CA 1
ATOM 4278 C C . MET B 2 1 ? 7.068 63.045 26.200 1.000 0.360 1 MET B C 1
ATOM 4279 O O . MET B 2 1 ? 5.977 62.501 26.104 1.000 0.360 1 MET B O 1
ATOM 4295 N N . THR B 2 2 ? 8.230 62.426 26.080 1.000 0.390 2 THR B N 1
ATOM 4296 C CA . THR B 2 2 ? 8.366 60.978 25.971 1.000 0.390 2 THR B CA 1
ATOM 4297 C C . THR B 2 2 ? 8.014 60.371 27.325 1.000 0.390 2 THR B C 1
ATOM 4298 O O . THR B 2 2 ? 8.471 60.864 28.358 1.000 0.390 2 THR B O 1
ATOM 4309 N N . ALA B 2 3 ? 7.135 59.371 27.343 1.000 0.440 3 ALA B N 1
ATOM 4310 C CA . ALA B 2 3 ? 6.814 58.684 28.584 1.000 0.440 3 ALA B CA 1
ATOM 4311 C C . ALA B 2 3 ? 8.068 57.934 29.053 1.000 0.440 3 ALA B C 1
ATOM 4312 O O . ALA B 2 3 ? 8.586 57.088 28.331 1.000 0.440 3 ALA B O 1
ATOM 4319 N N . GLU B 2 4 ? 8.579 58.263 30.240 1.000 0.530 4 GLU B N 1
ATOM 4320 C CA . GLU B 2 4 ? 9.635 57.474 30.875 1.000 0.530 4 GLU B CA 1
ATOM 4321 C C . GLU B 2 4 ? 9.106 56.061 31.130 1.000 0.530 4 GLU B C 1
ATOM 4322 O O . GLU B 2 4 ? 8.212 55.861 31.961 1.000 0.530 4 GLU B O 1
ATOM 4334 N N . ILE B 2 5 ? 9.654 55.092 30.397 1.000 0.620 5 ILE B N 1
ATOM 4335 C CA . ILE B 2 5 ? 9.354 53.675 30.587 1.000 0.620 5 ILE B CA 1
ATOM 4336 C C . ILE B 2 5 ? 9.850 53.283 31.971 1.000 0.620 5 ILE B C 1
ATOM 4337 O O . ILE B 2 5 ? 11.032 53.426 32.289 1.000 0.620 5 ILE B O 1
ATOM 4353 N N . LYS B 2 6 ? 8.941 52.790 32.809 1.000 0.650 6 LYS B N 1
ATOM 4354 C CA . LYS B 2 6 ? 9.288 52.414 34.181 1.000 0.650 6 LYS B CA 1
ATOM 4355 C C . LYS B 2 6 ? 9.766 50.975 34.233 1.000 0.650 6 LYS B C 1
ATOM 4356 O O . LYS B 2 6 ? 9.231 50.096 33.561 1.000 0.650 6 LYS B O 1
ATOM 4375 N N . THR B 2 7 ? 10.719 50.716 35.123 1.000 0.700 7 THR B N 1
ATOM 4376 C CA . THR B 2 7 ? 11.082 49.347 35.499 1.000 0.700 7 THR B CA 1
ATOM 4377 C C . THR B 2 7 ? 9.824 48.527 35.838 1.000 0.700 7 THR B C 1
ATOM 4378 O O . THR B 2 7 ? 9.047 48.917 36.713 1.000 0.700 7 THR B O 1
ATOM 4389 N N . GLY B 2 8 ? 9.646 47.375 35.175 1.000 0.740 8 GLY B N 1
ATOM 4390 C CA . GLY B 2 8 ? 8.519 46.455 35.382 1.000 0.740 8 GLY B CA 1
ATOM 4391 C C . GLY B 2 8 ? 7.327 46.674 34.446 1.000 0.740 8 GLY B C 1
ATOM 4392 O O . GLY B 2 8 ? 6.285 46.038 34.616 1.000 0.740 8 GLY B O 1
ATOM 4396 N N . GLU B 2 9 ? 7.452 47.567 33.471 1.000 0.770 9 GLU B N 1
ATOM 4397 C CA . GLU B 2 9 ? 6.404 47.827 32.494 1.000 0.770 9 GLU B CA 1
ATOM 4398 C C . GLU B 2 9 ? 6.202 46.642 31.540 1.000 0.770 9 GLU B C 1
ATOM 4399 O O . GLU B 2 9 ? 7.157 46.004 31.094 1.000 0.770 9 GLU B O 1
ATOM 4411 N N . LYS B 2 10 ? 4.940 46.334 31.223 1.000 0.840 10 LYS B N 1
ATOM 4412 C CA . LYS B 2 10 ? 4.595 45.283 30.263 1.000 0.840 10 LYS B CA 1
ATOM 4413 C C . LYS B 2 10 ? 4.419 45.866 28.866 1.000 0.840 10 LYS B C 1
ATOM 4414 O O . LYS B 2 10 ? 3.729 46.873 28.697 1.000 0.840 10 LYS B O 1
ATOM 4433 N N . MET B 2 11 ? 4.986 45.193 27.870 1.000 0.870 11 MET B N 1
ATOM 4434 C CA . MET B 2 11 ? 4.905 45.582 26.464 1.000 0.870 11 MET B CA 1
ATOM 4435 C C . MET B 2 11 ? 4.385 44.444 25.598 1.000 0.870 11 MET B C 1
ATOM 4436 O O . MET B 2 11 ? 4.747 43.281 25.787 1.000 0.870 11 MET B O 1
ATOM 4450 N N . ILE B 2 12 ? 3.543 44.805 24.632 1.000 0.890 12 ILE B N 1
ATOM 4451 C CA . ILE B 2 12 ? 3.158 43.909 23.547 1.000 0.890 12 ILE B CA 1
ATOM 4452 C C . ILE B 2 12 ? 4.270 43.920 22.516 1.000 0.890 12 ILE B C 1
ATOM 4453 O O . ILE B 2 12 ? 4.631 44.986 22.015 1.000 0.890 12 ILE B O 1
ATOM 4469 N N . VAL B 2 13 ? 4.759 42.730 22.181 1.000 0.900 13 VAL B N 1
ATOM 4470 C CA . VAL B 2 13 ? 5.714 42.527 21.096 1.000 0.900 13 VAL B CA 1
ATOM 4471 C C . VAL B 2 13 ? 4.964 42.054 19.858 1.000 0.900 13 VAL B C 1
ATOM 4472 O O . VAL B 2 13 ? 4.168 41.109 19.902 1.000 0.900 13 VAL B O 1
ATOM 4485 N N . PHE B 2 14 ? 5.224 42.733 18.748 1.000 0.910 14 PHE B N 1
ATOM 4486 C CA . PHE B 2 14 ? 4.647 42.432 17.447 1.000 0.910 14 PHE B CA 1
ATOM 4487 C C . PHE B 2 14 ? 5.701 42.538 16.353 1.000 0.910 14 PHE B C 1
ATOM 4488 O O . PHE B 2 14 ? 6.740 43.177 16.519 1.000 0.910 14 PHE B O 1
ATOM 4505 N N . MET B 2 15 ? 5.438 41.897 15.224 1.000 0.920 15 MET B N 1
ATOM 4506 C CA . MET B 2 15 ? 6.372 41.817 14.117 1.000 0.920 15 MET B CA 1
ATOM 4507 C C . MET B 2 15 ? 5.847 42.568 12.906 1.000 0.920 15 MET B C 1
ATOM 4508 O O . MET B 2 15 ? 4.663 42.500 12.570 1.000 0.920 15 MET B O 1
ATOM 4522 N N . VAL B 2 16 ? 6.757 43.262 12.233 1.000 0.890 16 VAL B N 1
ATOM 4523 C CA . VAL B 2 16 ? 6.511 43.872 10.931 1.000 0.890 16 VAL B CA 1
ATOM 4524 C C . VAL B 2 16 ? 7.766 43.730 10.079 1.000 0.890 16 VAL B C 1
ATOM 4525 O O . VAL B 2 16 ? 8.842 44.199 10.447 1.000 0.890 16 VAL B O 1
ATOM 4538 N N . ASN B 2 17 ? 7.629 43.088 8.920 1.000 0.880 17 ASN B N 1
ATOM 4539 C CA . ASN B 2 17 ? 8.696 42.839 7.954 1.000 0.880 17 ASN B CA 1
ATOM 4540 C C . ASN B 2 17 ? 9.918 42.130 8.571 1.000 0.880 17 ASN B C 1
ATOM 4541 O O . ASN B 2 17 ? 11.063 42.530 8.357 1.000 0.880 17 ASN B O 1
ATOM 4552 N N . GLY B 2 18 ? 9.669 41.111 9.398 1.000 0.850 18 GLY B N 1
ATOM 4553 C CA . GLY B 2 18 ? 10.716 40.344 10.084 1.000 0.850 18 GLY B CA 1
ATOM 4554 C C . GLY B 2 18 ? 11.438 41.096 11.208 1.000 0.850 18 GLY B C 1
ATOM 4555 O O . GLY B 2 18 ? 12.363 40.553 11.805 1.000 0.850 18 GLY B O 1
ATOM 4559 N N . LYS B 2 19 ? 11.044 42.339 11.502 1.000 0.860 19 LYS B N 1
ATOM 4560 C CA . LYS B 2 19 ? 11.555 43.107 12.638 1.000 0.860 19 LYS B CA 1
ATOM 4561 C C . LYS B 2 19 ? 10.551 43.081 13.774 1.000 0.860 19 LYS B C 1
ATOM 4562 O O . LYS B 2 19 ? 9.349 43.212 13.546 1.000 0.860 19 LYS B O 1
ATOM 4581 N N . GLU B 2 20 ? 11.063 42.964 14.989 1.000 0.890 20 GLU B N 1
ATOM 4582 C CA . GLU B 2 20 ? 10.258 43.037 16.199 1.000 0.890 20 GLU B CA 1
ATOM 4583 C C . GLU B 2 20 ? 10.145 44.490 16.695 1.000 0.890 20 GLU B C 1
ATOM 4584 O O . GLU B 2 20 ? 11.116 45.260 16.722 1.000 0.890 20 GLU B O 1
ATOM 4596 N N . TYR B 2 21 ? 8.932 44.860 17.088 1.000 0.890 21 TYR B N 1
ATOM 4597 C CA . TYR B 2 21 ? 8.557 46.149 17.650 1.000 0.890 21 TYR B CA 1
ATOM 4598 C C . TYR B 2 21 ? 7.824 45.936 18.976 1.000 0.890 21 TYR B C 1
ATOM 4599 O O . TYR B 2 21 ? 7.229 44.880 19.202 1.000 0.890 21 TYR B O 1
ATOM 4617 N N . ALA B 2 22 ? 7.860 46.937 19.851 1.000 0.890 22 ALA B N 1
ATOM 4618 C CA . ALA B 2 22 ? 7.230 46.895 21.162 1.000 0.890 22 ALA B CA 1
ATOM 4619 C C . ALA B 2 22 ? 6.377 48.141 21.407 1.000 0.890 22 ALA B C 1
ATOM 4620 O O . ALA B 2 22 ? 6.769 49.252 21.057 1.000 0.890 22 ALA B O 1
ATOM 4627 N N . ILE B 2 23 ? 5.220 47.958 22.035 1.000 0.870 23 ILE B N 1
ATOM 4628 C CA . ILE B 2 23 ? 4.354 49.055 22.474 1.000 0.870 23 ILE B CA 1
ATOM 4629 C C . ILE B 2 23 ? 3.908 48.819 23.914 1.000 0.870 23 ILE B C 1
ATOM 4630 O O . ILE B 2 23 ? 3.621 47.683 24.308 1.000 0.870 23 ILE B O 1
ATOM 4646 N N . SER B 2 24 ? 3.837 49.894 24.703 1.000 0.850 24 SER B N 1
ATOM 4647 C CA . SER B 2 24 ? 3.324 49.822 26.071 1.000 0.850 24 SER B CA 1
ATOM 4648 C C . SER B 2 24 ? 1.905 49.272 26.070 1.000 0.850 24 SER B C 1
ATOM 4649 O O . SER B 2 24 ? 1.022 49.767 25.364 1.000 0.850 24 SER B O 1
ATOM 4657 N N . VAL B 2 25 ? 1.653 48.284 26.926 1.000 0.860 25 VAL B N 1
ATOM 4658 C CA . VAL B 2 25 ? 0.311 47.722 27.111 1.000 0.860 25 VAL B CA 1
ATOM 4659 C C . VAL B 2 25 ? -0.697 48.802 27.528 1.000 0.860 25 VAL B C 1
ATOM 4660 O O . VAL B 2 25 ? -1.880 48.681 27.232 1.000 0.860 25 VAL B O 1
ATOM 4673 N N . THR B 2 26 ? -0.249 49.896 28.154 1.000 0.820 26 THR B N 1
ATOM 4674 C CA . THR B 2 26 ? -1.124 51.017 28.542 1.000 0.820 26 THR B CA 1
ATOM 4675 C C . THR B 2 26 ? -1.776 51.725 27.348 1.000 0.820 26 THR B C 1
ATOM 4676 O O . THR B 2 26 ? -2.879 52.262 27.489 1.000 0.820 26 THR B O 1
ATOM 4687 N N . GLN B 2 27 ? -1.132 51.680 26.176 1.000 0.870 27 GLN B N 1
ATOM 4688 C CA . GLN B 2 27 ? -1.640 52.224 24.915 1.000 0.870 27 GLN B CA 1
ATOM 4689 C C . GLN B 2 27 ? -2.473 51.192 24.123 1.000 0.870 27 GLN B C 1
ATOM 4690 O O . GLN B 2 27 ? -3.219 51.579 23.222 1.000 0.870 27 GLN B O 1
ATOM 4704 N N . VAL B 2 28 ? -2.405 49.894 24.458 1.000 0.900 28 VAL B N 1
ATOM 4705 C CA . VAL B 2 28 ? -3.112 48.806 23.752 1.000 0.900 28 VAL B CA 1
ATOM 4706 C C . VAL B 2 28 ? -4.434 48.469 24.441 1.000 0.900 28 VAL B C 1
ATOM 4707 O O . VAL B 2 28 ? -4.483 48.152 25.627 1.000 0.900 28 VAL B O 1
ATOM 4720 N N . LYS B 2 29 ? -5.529 48.490 23.679 1.000 0.890 29 LYS B N 1
ATOM 4721 C CA . LYS B 2 29 ? -6.864 48.114 24.156 1.000 0.890 29 LYS B CA 1
ATOM 4722 C C . LYS B 2 29 ? -7.143 46.625 23.978 1.000 0.890 29 LYS B C 1
ATOM 4723 O O . LYS B 2 29 ? -7.701 45.994 24.870 1.000 0.890 29 LYS B O 1
ATOM 4742 N N . SER B 2 30 ? -6.794 46.081 22.821 1.000 0.910 30 SER B N 1
ATOM 4743 C CA . SER B 2 30 ? -6.986 44.668 22.500 1.000 0.910 30 SER B CA 1
ATOM 4744 C C . SER B 2 30 ? -6.203 44.292 21.251 1.000 0.910 30 SER B C 1
ATOM 4745 O O . SER B 2 30 ? -5.769 45.154 20.491 1.000 0.910 30 SER B O 1
ATOM 4753 N N . ILE B 2 31 ? -6.054 42.996 21.008 1.000 0.930 31 ILE B N 1
ATOM 4754 C CA . ILE B 2 31 ? -5.507 42.452 19.768 1.000 0.930 31 ILE B CA 1
ATOM 4755 C C . ILE B 2 31 ? -6.577 41.568 19.147 1.000 0.930 31 ILE B C 1
ATOM 4756 O O . ILE B 2 31 ? -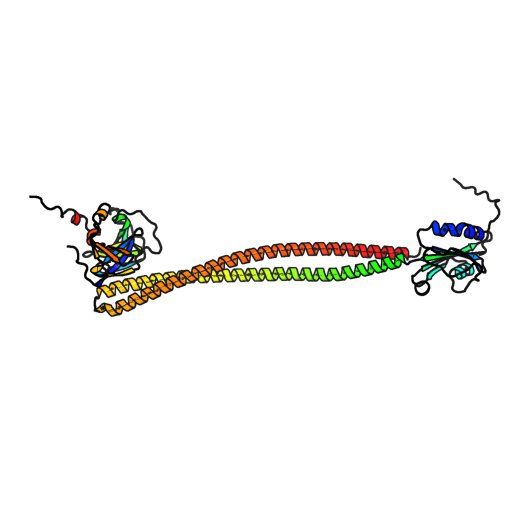7.115 40.670 19.798 1.000 0.930 31 ILE B O 1
ATOM 4772 N N . GLU B 2 32 ? -6.890 41.851 17.890 1.000 0.900 32 GLU B N 1
ATOM 4773 C CA . GLU B 2 32 ? -7.959 41.210 17.134 1.000 0.900 32 GLU B CA 1
ATOM 4774 C C . GLU B 2 32 ? -7.374 40.411 15.962 1.000 0.900 32 GLU B C 1
ATOM 4775 O O . GLU B 2 32 ? -6.284 40.705 15.451 1.000 0.900 32 GLU B O 1
ATOM 4787 N N . LYS B 2 33 ? -8.103 39.381 15.516 1.000 0.900 33 LYS B N 1
ATOM 4788 C CA . LYS B 2 33 ? -7.754 38.672 14.277 1.000 0.900 33 LYS B CA 1
ATOM 4789 C C . LYS B 2 33 ? -7.887 39.613 13.080 1.000 0.900 33 LYS B C 1
ATOM 4790 O O . LYS B 2 33 ? -8.680 40.559 13.095 1.000 0.900 33 LYS B O 1
ATOM 4809 N N . TRP B 2 34 ? -7.125 39.324 12.027 1.000 0.880 34 TRP B N 1
ATOM 4810 C CA . TRP B 2 34 ? -7.283 40.023 10.762 1.000 0.880 34 TRP B CA 1
ATOM 4811 C C . TRP B 2 34 ? -8.736 39.954 10.272 1.000 0.880 34 TRP B C 1
ATOM 4812 O O . TRP B 2 34 ? -9.374 38.901 10.271 1.000 0.880 34 TRP B O 1
ATOM 4833 N N . GLN B 2 35 ? -9.236 41.099 9.823 1.000 0.870 35 GLN B N 1
ATOM 4834 C CA . GLN B 2 35 ? -10.488 41.233 9.094 1.000 0.870 35 GLN B CA 1
ATOM 4835 C C . GLN B 2 35 ? -10.327 42.349 8.063 1.000 0.870 35 GLN B C 1
ATOM 4836 O O . GLN B 2 35 ? -9.686 43.366 8.329 1.000 0.870 35 GLN B O 1
ATOM 4850 N N . LYS B 2 36 ? -10.896 42.164 6.871 1.000 0.890 36 LYS B N 1
ATOM 4851 C CA . LYS B 2 36 ? -10.734 43.098 5.750 1.000 0.890 36 LYS B CA 1
ATOM 4852 C C . LYS B 2 36 ? -11.388 44.465 6.054 1.000 0.890 36 LYS B C 1
ATOM 4853 O O . LYS B 2 36 ? -12.608 44.497 6.220 1.000 0.890 36 LYS B O 1
ATOM 4872 N N . PRO B 2 37 ? -10.641 45.592 6.067 1.000 0.900 37 PRO B N 1
ATOM 4873 C CA . PRO B 2 37 ? -11.218 46.921 6.278 1.000 0.900 37 PRO B CA 1
ATOM 4874 C C . PRO B 2 37 ? -12.124 47.356 5.122 1.000 0.900 37 PRO B C 1
ATOM 4875 O O . PRO B 2 37 ? -11.838 47.103 3.949 1.000 0.900 37 PRO B O 1
ATOM 4886 N N . THR B 2 38 ? -13.206 48.062 5.448 1.000 0.900 38 THR B N 1
ATOM 4887 C CA . THR B 2 38 ? -14.064 48.717 4.456 1.000 0.900 38 THR B CA 1
ATOM 4888 C C . THR B 2 38 ? -13.399 50.008 4.004 1.000 0.900 38 THR B C 1
ATOM 4889 O O . THR B 2 38 ? -13.142 50.896 4.818 1.000 0.900 38 THR B O 1
ATOM 4900 N N . ARG B 2 39 ? -13.105 50.113 2.705 1.000 0.860 39 ARG B N 1
ATOM 4901 C CA . ARG B 2 39 ? -12.367 51.249 2.143 1.000 0.860 39 ARG B CA 1
ATOM 4902 C C . ARG B 2 39 ? -13.191 52.536 2.227 1.000 0.860 39 ARG B C 1
ATOM 4903 O O . ARG B 2 39 ? -14.354 52.545 1.832 1.000 0.860 39 ARG B O 1
ATOM 4924 N N . VAL B 2 40 ? -12.567 53.622 2.683 1.000 0.830 40 VAL B N 1
ATOM 4925 C CA . VAL B 2 40 ? -13.183 54.956 2.766 1.000 0.830 40 VAL B CA 1
ATOM 4926 C C . VAL B 2 40 ? -12.552 55.868 1.704 1.000 0.830 40 VAL B C 1
ATOM 4927 O O . VAL B 2 40 ? -11.329 55.897 1.598 1.000 0.830 40 VAL B O 1
ATOM 4940 N N . PRO B 2 41 ? -13.328 56.588 0.875 1.000 0.780 41 PRO B N 1
ATOM 4941 C CA . PRO B 2 41 ? -12.773 57.498 -0.126 1.000 0.780 41 PRO B CA 1
ATOM 4942 C C . PRO B 2 41 ? -12.114 58.725 0.513 1.000 0.780 41 PRO B C 1
ATOM 4943 O O . PRO B 2 41 ? -12.566 59.205 1.548 1.000 0.780 41 PRO B O 1
ATOM 4954 N N . GLY B 2 42 ? -11.094 59.276 -0.147 1.000 0.750 42 GLY B N 1
ATOM 4955 C CA . GLY B 2 42 ? -10.478 60.546 0.259 1.000 0.750 42 GLY B CA 1
ATOM 4956 C C . GLY B 2 42 ? -9.583 60.476 1.501 1.000 0.750 42 GLY B C 1
ATOM 4957 O O . GLY B 2 42 ? -9.211 61.524 2.017 1.000 0.750 42 GLY B O 1
ATOM 4961 N N . VAL B 2 43 ? -9.239 59.275 1.977 1.000 0.710 43 VAL B N 1
ATOM 4962 C CA . VAL B 2 43 ? -8.295 59.079 3.089 1.000 0.710 43 VAL B CA 1
ATOM 4963 C C . VAL B 2 43 ? -6.864 58.889 2.592 1.000 0.710 43 VAL B C 1
ATOM 4964 O O . VAL B 2 43 ? -6.635 58.510 1.441 1.000 0.710 43 VAL B O 1
ATOM 4977 N N . GLU B 2 44 ? -5.908 59.152 3.482 1.000 0.700 44 GLU B N 1
ATOM 4978 C CA . GLU B 2 44 ? -4.482 58.968 3.218 1.000 0.700 44 GLU B CA 1
ATOM 4979 C C . GLU B 2 44 ? -4.155 57.516 2.826 1.000 0.700 44 GLU B C 1
ATOM 4980 O O . GLU B 2 44 ? -4.797 56.586 3.323 1.000 0.700 44 GLU B O 1
ATOM 4992 N N . PRO B 2 45 ? -3.123 57.283 1.994 1.000 0.710 45 PRO B N 1
ATOM 4993 C CA . PRO B 2 45 ? -2.802 55.945 1.497 1.000 0.710 45 PRO B CA 1
ATOM 4994 C C . PRO B 2 45 ? -2.504 54.907 2.589 1.000 0.710 45 PRO B C 1
ATOM 4995 O O . PRO B 2 45 ? -2.753 53.720 2.380 1.000 0.710 45 PRO B O 1
ATOM 5006 N N . TYR B 2 46 ? -1.978 55.338 3.743 1.000 0.750 46 TYR B N 1
ATOM 5007 C CA . TYR B 2 46 ? -1.698 54.464 4.888 1.000 0.750 46 TYR B CA 1
ATOM 5008 C C . TYR B 2 46 ? -2.962 54.081 5.677 1.000 0.750 46 TYR B C 1
ATOM 5009 O O . TYR B 2 46 ? -2.919 53.156 6.486 1.000 0.750 46 TYR B O 1
ATOM 5027 N N . ILE B 2 47 ? -4.093 54.753 5.441 1.000 0.810 47 ILE B N 1
ATOM 5028 C CA . ILE B 2 47 ? -5.389 54.430 6.041 1.000 0.810 47 ILE B CA 1
ATOM 5029 C C . ILE B 2 47 ? -6.091 53.409 5.137 1.000 0.810 47 ILE B C 1
ATOM 5030 O O . ILE B 2 47 ? -6.646 53.743 4.090 1.000 0.810 47 ILE B O 1
ATOM 5046 N N . CYS B 2 48 ? -6.099 52.141 5.552 1.000 0.830 48 CYS B N 1
ATOM 5047 C CA . CYS B 2 48 ? -6.727 51.049 4.798 1.000 0.830 48 CYS B CA 1
ATOM 5048 C C . CYS B 2 48 ? -8.256 51.158 4.747 1.000 0.830 48 CYS B C 1
ATOM 5049 O O . CYS B 2 48 ? -8.893 50.615 3.839 1.000 0.830 48 CYS B O 1
ATOM 5057 N N . GLY B 2 49 ? -8.847 51.858 5.717 1.000 0.880 49 GLY B N 1
ATOM 5058 C CA . GLY B 2 49 ? -10.282 52.070 5.826 1.000 0.880 49 GLY B CA 1
ATOM 5059 C C . GLY B 2 49 ? -10.752 51.965 7.269 1.000 0.880 49 GLY B C 1
ATOM 5060 O O . GLY B 2 49 ? -10.059 52.399 8.188 1.000 0.880 49 GLY B O 1
ATOM 5064 N N . VAL B 2 50 ? -11.934 51.384 7.458 1.000 0.910 50 VAL B N 1
ATOM 5065 C CA . VAL B 2 50 ? -12.560 51.203 8.773 1.000 0.910 50 VAL B CA 1
ATOM 5066 C C . VAL B 2 50 ? -13.035 49.766 8.986 1.000 0.910 50 VAL B C 1
ATOM 5067 O O . VAL B 2 50 ? -13.449 49.090 8.041 1.000 0.910 50 VAL B O 1
ATOM 5080 N N . ILE B 2 51 ? -13.009 49.302 10.233 1.000 0.900 51 ILE B N 1
ATOM 5081 C CA . ILE B 2 51 ? -13.624 48.041 10.675 1.000 0.900 51 ILE B CA 1
ATOM 5082 C C . ILE B 2 51 ? -14.739 48.341 11.676 1.000 0.900 51 ILE B C 1
ATOM 5083 O O . ILE B 2 51 ? -14.725 49.376 12.340 1.000 0.900 51 ILE B O 1
ATOM 5099 N N . ASN B 2 52 ? -15.710 47.438 11.788 1.000 0.890 52 ASN B N 1
ATOM 5100 C CA . ASN B 2 52 ? -16.702 47.499 12.854 1.000 0.890 52 ASN B CA 1
ATOM 5101 C C . ASN B 2 52 ? -16.227 46.623 14.017 1.000 0.890 52 ASN B C 1
ATOM 5102 O O . ASN B 2 52 ? -16.300 45.398 13.937 1.000 0.890 52 ASN B O 1
ATOM 5113 N N . LEU B 2 53 ? -15.745 47.245 15.089 1.000 0.850 53 LEU B N 1
ATOM 5114 C CA . LEU B 2 53 ? -15.330 46.557 16.301 1.000 0.850 53 LEU B CA 1
ATOM 5115 C C . LEU B 2 53 ? -16.416 46.706 17.370 1.000 0.850 53 LEU B C 1
ATOM 5116 O O . LEU B 2 53 ? -16.575 47.763 17.976 1.000 0.850 53 LEU B O 1
ATOM 5132 N N . ARG B 2 54 ? -17.189 45.636 17.599 1.000 0.830 54 ARG B N 1
ATOM 5133 C CA . ARG B 2 54 ? -18.258 45.582 18.622 1.000 0.830 54 ARG B CA 1
ATOM 5134 C C . ARG B 2 54 ? -19.255 46.763 18.543 1.000 0.830 54 ARG B C 1
ATOM 5135 O O . ARG B 2 54 ? -19.735 47.229 19.570 1.000 0.830 54 ARG B O 1
ATOM 5156 N N . GLY B 2 55 ? -19.573 47.244 17.337 1.000 0.820 55 GLY B N 1
ATOM 5157 C CA . GLY B 2 55 ? -20.499 48.361 17.089 1.000 0.820 55 GLY B CA 1
ATOM 5158 C C . GLY B 2 55 ? -19.827 49.724 16.894 1.000 0.820 55 GLY B C 1
ATOM 5159 O O . GLY B 2 55 ? -20.511 50.682 16.539 1.000 0.820 55 GLY B O 1
ATOM 5163 N N . VAL B 2 56 ? -18.510 49.817 17.095 1.000 0.840 56 VAL B N 1
ATOM 5164 C CA . VAL B 2 56 ? -17.730 51.048 16.933 1.000 0.840 56 VAL B CA 1
ATOM 5165 C C . VAL B 2 56 ? -16.979 51.015 15.605 1.000 0.840 56 VAL B C 1
ATOM 5166 O O . VAL B 2 56 ? -16.346 50.019 15.258 1.000 0.840 56 VAL B O 1
ATOM 5179 N N . VAL B 2 57 ? -17.053 52.112 14.849 1.000 0.880 57 VAL B N 1
ATOM 5180 C CA . VAL B 2 57 ? -16.294 52.275 13.604 1.000 0.880 57 VAL B CA 1
ATOM 5181 C C . VAL B 2 57 ? -14.869 52.688 13.954 1.000 0.880 57 VAL B C 1
ATOM 5182 O O . VAL B 2 57 ? -14.630 53.812 14.389 1.000 0.880 57 VAL B O 1
ATOM 5195 N N . THR B 2 58 ? -13.928 51.773 13.752 1.000 0.900 58 THR B N 1
ATOM 5196 C CA . THR B 2 58 ? -12.519 51.951 14.110 1.000 0.900 58 THR B CA 1
ATOM 5197 C C . THR B 2 58 ? -11.699 52.154 12.831 1.000 0.900 58 THR B C 1
ATOM 5198 O O . THR B 2 58 ? -11.675 51.242 11.994 1.000 0.900 58 THR B O 1
ATOM 5209 N N . PRO B 2 59 ? -11.044 53.316 12.623 1.000 0.900 59 PRO B N 1
ATOM 5210 C CA . PRO B 2 59 ? -10.091 53.488 11.528 1.000 0.900 59 PRO B CA 1
ATOM 5211 C C . PRO B 2 59 ? -8.918 52.516 11.674 1.000 0.900 59 PRO B C 1
ATOM 5212 O O . PRO B 2 59 ? -8.440 52.267 12.779 1.000 0.900 59 PRO B O 1
ATOM 5223 N N . VAL B 2 60 ? -8.453 51.963 10.555 1.000 0.920 60 VAL B N 1
ATOM 5224 C CA . VAL B 2 60 ? -7.338 51.008 10.521 1.000 0.920 60 VAL B CA 1
ATOM 5225 C C . VAL B 2 60 ? -6.232 51.531 9.614 1.000 0.920 60 VAL B C 1
ATOM 5226 O O . VAL B 2 60 ? -6.478 51.893 8.460 1.000 0.920 60 VAL B O 1
ATOM 5239 N N . ILE B 2 61 ? -5.014 51.542 10.142 1.000 0.890 61 ILE B N 1
ATOM 5240 C CA . ILE B 2 61 ? -3.788 51.958 9.470 1.000 0.890 61 ILE B CA 1
ATOM 5241 C C . ILE B 2 61 ? -2.913 50.725 9.239 1.000 0.890 61 ILE B C 1
ATOM 5242 O O . ILE B 2 61 ? -2.778 49.860 10.106 1.000 0.890 61 ILE B O 1
ATOM 5258 N N . ASP B 2 62 ? -2.318 50.642 8.056 1.000 0.870 62 ASP B N 1
ATOM 5259 C CA . ASP B 2 62 ? -1.287 49.651 7.763 1.000 0.870 62 ASP B CA 1
ATOM 5260 C C . ASP B 2 62 ? 0.064 50.168 8.257 1.000 0.870 62 ASP B C 1
ATOM 5261 O O . ASP B 2 62 ? 0.574 51.178 7.757 1.000 0.870 62 ASP B O 1
ATOM 5270 N N . LEU B 2 63 ? 0.641 49.477 9.247 1.000 0.850 63 LEU B N 1
ATOM 5271 C CA . LEU B 2 63 ? 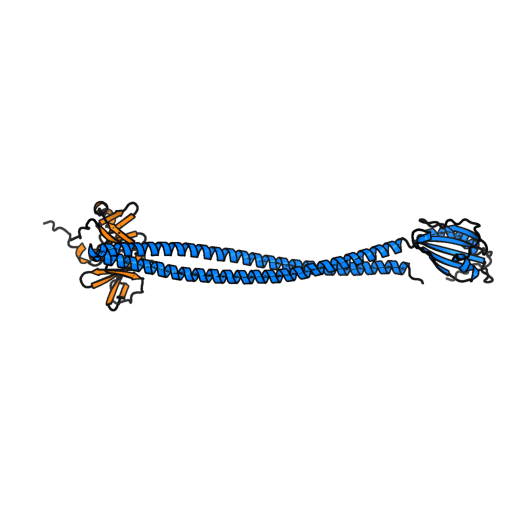1.908 49.892 9.830 1.000 0.850 63 LEU B CA 1
ATOM 5272 C C . LEU B 2 63 ? 3.067 49.760 8.834 1.000 0.850 63 LEU B C 1
ATOM 5273 O O . LEU B 2 63 ? 3.956 50.605 8.862 1.000 0.850 63 LEU B O 1
ATOM 5289 N N . ARG B 2 64 ? 3.053 48.787 7.904 1.000 0.830 64 ARG B N 1
ATOM 5290 C CA . ARG B 2 64 ? 4.072 48.699 6.839 1.000 0.830 64 ARG B CA 1
ATOM 5291 C C . ARG B 2 64 ? 4.018 49.930 5.959 1.000 0.830 64 ARG B C 1
ATOM 5292 O O . ARG B 2 64 ? 5.048 50.559 5.748 1.000 0.830 64 ARG B O 1
ATOM 5313 N N . LYS B 2 65 ? 2.825 50.317 5.499 1.000 0.810 65 LYS B N 1
ATOM 5314 C CA . LYS B 2 65 ? 2.655 51.537 4.688 1.000 0.810 65 LYS B CA 1
ATOM 5315 C C . LYS B 2 65 ? 3.064 52.776 5.460 1.000 0.810 65 LYS B C 1
ATOM 5316 O O . LYS B 2 65 ? 3.696 53.663 4.901 1.000 0.810 65 LYS B O 1
ATOM 5335 N N . ARG B 2 66 ? 2.744 52.819 6.752 1.000 0.800 66 ARG B N 1
ATOM 5336 C CA . ARG B 2 66 ? 3.115 53.935 7.619 1.000 0.800 66 ARG B CA 1
ATOM 5337 C C . ARG B 2 66 ? 4.625 54.028 7.866 1.000 0.800 66 ARG B C 1
ATOM 5338 O O . ARG B 2 66 ? 5.127 55.137 8.020 1.000 0.800 66 ARG B O 1
ATOM 5359 N N . LEU B 2 67 ? 5.322 52.894 7.876 1.000 0.780 67 LEU B N 1
ATOM 5360 C CA . LEU B 2 67 ? 6.774 52.771 8.026 1.000 0.780 67 LEU B CA 1
ATOM 5361 C C . LEU B 2 67 ? 7.521 52.702 6.675 1.000 0.780 67 LEU B C 1
ATOM 5362 O O . LEU B 2 67 ? 8.717 52.434 6.674 1.000 0.780 67 LEU B O 1
ATOM 5378 N N . ASN B 2 68 ? 6.850 52.931 5.535 1.000 0.800 68 ASN B N 1
ATOM 5379 C CA . ASN B 2 68 ? 7.414 52.817 4.177 1.000 0.800 68 ASN B CA 1
ATOM 5380 C C . ASN B 2 68 ? 8.084 51.457 3.871 1.000 0.800 68 ASN B C 1
ATOM 5381 O O . ASN B 2 68 ? 9.110 51.383 3.195 1.000 0.800 68 ASN B O 1
ATOM 5392 N N . LEU B 2 69 ? 7.491 50.364 4.354 1.000 0.820 69 LEU B N 1
ATOM 5393 C CA . LEU B 2 69 ? 7.957 48.993 4.142 1.000 0.820 69 LEU B CA 1
ATOM 5394 C C . LEU B 2 69 ? 7.233 48.307 2.963 1.000 0.820 69 LEU B C 1
ATOM 5395 O O . LEU B 2 69 ? 6.109 48.691 2.627 1.000 0.820 69 LEU B O 1
ATOM 5411 N N . PRO B 2 70 ? 7.838 47.273 2.339 1.000 0.810 70 PRO B N 1
ATOM 5412 C CA . PRO B 2 70 ? 7.241 46.556 1.209 1.000 0.810 70 PRO B CA 1
ATOM 5413 C C . PRO B 2 70 ? 5.898 45.915 1.561 1.000 0.810 70 PRO B C 1
ATOM 5414 O O . PRO B 2 70 ? 5.712 45.455 2.687 1.000 0.810 70 PRO B O 1
ATOM 5425 N N . GLU B 2 71 ? 4.986 45.816 0.593 1.000 0.800 71 GLU B N 1
ATOM 5426 C CA . GLU B 2 71 ? 3.736 45.068 0.776 1.000 0.800 71 GLU B CA 1
ATOM 5427 C C . GLU B 2 71 ? 4.008 43.570 1.006 1.000 0.800 71 GLU B C 1
ATOM 5428 O O . GLU B 2 71 ? 5.024 43.025 0.569 1.000 0.800 71 GLU B O 1
ATOM 5440 N N . TYR B 2 72 ? 3.097 42.907 1.717 1.000 0.770 72 TYR B N 1
ATOM 5441 C CA . TYR B 2 72 ? 3.155 41.474 1.992 1.000 0.770 72 TYR B CA 1
ATOM 5442 C C . TYR B 2 72 ? 1.757 40.878 1.986 1.000 0.770 72 TYR B C 1
ATOM 5443 O O . TYR B 2 72 ? 0.751 41.588 2.071 1.000 0.770 72 TYR B O 1
ATOM 5461 N N . GLU B 2 73 ? 1.703 39.564 1.854 1.000 0.850 73 GLU B N 1
ATOM 5462 C CA . GLU B 2 73 ? 0.448 38.840 1.858 1.000 0.850 73 GLU B CA 1
ATOM 5463 C C . GLU B 2 73 ? -0.081 38.675 3.280 1.000 0.850 73 GLU B C 1
ATOM 5464 O O . GLU B 2 73 ? 0.657 38.435 4.230 1.000 0.850 73 GLU B O 1
ATOM 5476 N N . ILE B 2 74 ? -1.395 38.794 3.426 1.000 0.870 74 ILE B N 1
ATOM 5477 C CA . ILE B 2 74 ? -2.060 38.495 4.689 1.000 0.870 74 ILE B CA 1
ATOM 5478 C C . ILE B 2 74 ? -1.954 36.991 4.940 1.000 0.870 74 ILE B C 1
ATOM 5479 O O . ILE B 2 74 ? -2.317 36.191 4.077 1.000 0.870 74 ILE B O 1
ATOM 5495 N N . THR B 2 75 ? -1.505 36.620 6.133 1.000 0.860 75 THR B N 1
ATOM 5496 C CA . THR B 2 75 ? -1.407 35.227 6.577 1.000 0.860 75 THR B CA 1
ATOM 5497 C C . THR B 2 75 ? -2.336 34.981 7.761 1.000 0.860 75 THR B C 1
ATOM 5498 O O . THR B 2 75 ? -2.923 35.906 8.329 1.000 0.860 75 THR B O 1
ATOM 5509 N N . ASP B 2 76 ? -2.427 33.725 8.190 1.000 0.830 76 ASP B N 1
ATOM 5510 C CA . ASP B 2 76 ? -3.163 33.348 9.400 1.000 0.830 76 ASP B CA 1
ATOM 5511 C C . ASP B 2 76 ? -2.570 33.948 10.687 1.000 0.830 76 ASP B C 1
ATOM 5512 O O . ASP B 2 76 ? -3.230 33.946 11.731 1.000 0.830 76 ASP B O 1
ATOM 5521 N N . GLU B 2 77 ? -1.344 34.477 10.639 1.000 0.870 77 GLU B N 1
ATOM 5522 C CA . GLU B 2 77 ? -0.686 35.120 11.779 1.000 0.870 77 GLU B CA 1
ATOM 5523 C C . GLU B 2 77 ? -0.948 36.630 11.840 1.000 0.870 77 GLU B C 1
ATOM 5524 O O . GLU B 2 77 ? -0.818 37.212 12.916 1.000 0.870 77 GLU B O 1
ATOM 5536 N N . THR B 2 78 ? -1.443 37.248 10.757 1.000 0.920 78 THR B N 1
ATOM 5537 C CA . THR B 2 78 ? -1.747 38.686 10.725 1.000 0.920 78 THR B CA 1
ATOM 5538 C C . THR B 2 78 ? -2.740 39.062 11.828 1.000 0.920 78 THR B C 1
ATOM 5539 O O . THR B 2 78 ? -3.792 38.430 12.012 1.000 0.920 78 THR B O 1
ATOM 5550 N N . ARG B 2 79 ? -2.410 40.109 12.589 1.000 0.930 79 ARG B N 1
ATOM 5551 C CA . ARG B 2 79 ? -3.236 40.641 13.685 1.000 0.930 79 ARG B CA 1
ATOM 5552 C C . ARG B 2 79 ? -3.527 42.124 13.480 1.000 0.930 79 ARG B C 1
ATOM 5553 O O . ARG B 2 79 ? -2.844 42.811 12.722 1.000 0.930 79 ARG B O 1
ATOM 5574 N N . ILE B 2 80 ? -4.553 42.614 14.173 1.000 0.940 80 ILE B N 1
ATOM 5575 C CA . ILE B 2 80 ? -4.871 44.040 14.276 1.000 0.940 80 ILE B CA 1
ATOM 5576 C C . ILE B 2 80 ? -4.734 44.458 15.743 1.000 0.940 80 ILE B C 1
ATOM 5577 O O . ILE B 2 80 ? -5.520 44.021 16.584 1.000 0.940 80 ILE B O 1
ATOM 5593 N N . ILE B 2 81 ? -3.751 45.306 16.056 1.000 0.940 81 ILE B N 1
ATOM 5594 C CA . ILE B 2 81 ? -3.560 45.867 17.400 1.000 0.940 81 ILE B CA 1
ATOM 5595 C C . ILE B 2 81 ? -4.455 47.092 17.534 1.000 0.940 81 ILE B C 1
ATOM 5596 O O . ILE B 2 81 ? -4.302 48.069 16.806 1.000 0.940 81 ILE B O 1
ATOM 5612 N N . ILE B 2 82 ? -5.409 47.028 18.454 1.000 0.930 82 ILE B N 1
ATOM 5613 C CA . ILE B 2 82 ? -6.325 48.125 18.745 1.000 0.930 82 ILE B CA 1
ATOM 5614 C C . ILE B 2 82 ? -5.672 49.021 19.790 1.000 0.930 82 ILE B C 1
ATOM 5615 O O . ILE B 2 82 ? -5.412 48.589 20.913 1.000 0.930 82 ILE B O 1
ATOM 5631 N N . ILE B 2 83 ? -5.417 50.271 19.420 1.000 0.900 83 ILE B N 1
ATOM 5632 C CA . ILE B 2 83 ? -4.692 51.254 20.224 1.000 0.900 83 ILE B CA 1
ATOM 5633 C C . ILE B 2 83 ? -5.631 52.385 20.624 1.000 0.900 83 ILE B C 1
ATOM 5634 O O . ILE B 2 83 ? -6.404 52.886 19.804 1.000 0.900 83 ILE B O 1
ATOM 5650 N N . ALA B 2 84 ? -5.549 52.792 21.891 1.000 0.850 84 ALA B N 1
ATOM 5651 C CA . ALA B 2 84 ? -6.250 53.959 22.406 1.000 0.850 84 ALA B CA 1
ATOM 5652 C C . ALA B 2 84 ? -5.402 55.211 22.162 1.000 0.850 84 ALA B C 1
ATOM 5653 O O . ALA B 2 84 ? -4.288 55.326 22.673 1.000 0.850 84 ALA B O 1
ATOM 5660 N N . TYR B 2 85 ? -5.934 56.156 21.394 1.000 0.800 85 TYR B N 1
ATOM 5661 C CA . TYR B 2 85 ? -5.271 57.413 21.088 1.000 0.800 85 TYR B CA 1
ATOM 5662 C C . TYR B 2 85 ? -6.240 58.564 21.318 1.000 0.800 85 TYR B C 1
ATOM 5663 O O . TYR B 2 85 ? -7.233 58.716 20.604 1.000 0.800 85 TYR B O 1
ATOM 5681 N N . ARG B 2 86 ? -5.941 59.389 22.325 1.000 0.770 86 ARG B N 1
ATOM 5682 C CA . ARG B 2 86 ? -6.862 60.429 22.802 1.000 0.770 86 ARG B CA 1
ATOM 5683 C C . ARG B 2 86 ? -8.232 59.793 23.110 1.000 0.770 86 ARG B C 1
ATOM 5684 O O . ARG B 2 86 ? -8.277 58.823 23.860 1.000 0.770 86 ARG B O 1
ATOM 5705 N N . ASP B 2 87 ? -9.311 60.293 22.510 1.000 0.780 87 ASP B N 1
ATOM 5706 C CA . ASP B 2 87 ? -10.681 59.789 22.690 1.000 0.780 87 ASP B CA 1
ATOM 5707 C C . ASP B 2 87 ? -11.138 58.821 21.578 1.000 0.780 87 ASP B C 1
ATOM 5708 O O . ASP B 2 87 ? -12.330 58.534 21.451 1.000 0.780 87 ASP B O 1
ATOM 5717 N N . ILE B 2 88 ? -10.216 58.334 20.738 1.000 0.810 88 ILE B N 1
ATOM 5718 C CA . ILE B 2 88 ? -10.522 57.426 19.624 1.000 0.810 88 ILE B CA 1
ATOM 5719 C C . ILE B 2 88 ? -9.689 56.139 19.678 1.000 0.810 88 ILE B C 1
ATOM 5720 O O . ILE B 2 88 ? -8.610 56.080 20.266 1.000 0.810 88 ILE B O 1
ATOM 5736 N N . GLU B 2 89 ? -10.198 55.089 19.037 1.000 0.890 89 GLU B N 1
ATOM 5737 C CA . GLU B 2 89 ? -9.496 53.817 18.843 1.000 0.890 89 GLU B CA 1
ATOM 5738 C C . GLU B 2 89 ? -9.010 53.702 17.402 1.000 0.890 89 GLU B C 1
ATOM 5739 O O . GLU B 2 89 ? -9.761 53.994 16.472 1.000 0.890 89 GLU B O 1
ATOM 5751 N N . VAL B 2 90 ? -7.775 53.240 17.212 1.000 0.910 90 VAL B N 1
ATOM 5752 C CA . VAL B 2 90 ? -7.182 53.010 15.890 1.000 0.910 90 VAL B CA 1
ATOM 5753 C C . VAL B 2 90 ? -6.627 51.593 15.832 1.000 0.910 90 VAL B C 1
ATOM 5754 O O . VAL B 2 90 ? -5.970 51.137 16.764 1.000 0.910 90 VAL B O 1
ATOM 5767 N N . GLY B 2 91 ? -6.891 50.885 14.738 1.000 0.920 91 GLY B N 1
ATOM 5768 C CA . GLY B 2 91 ? -6.308 49.573 14.479 1.000 0.920 91 GLY B CA 1
ATOM 5769 C C . GLY B 2 91 ? -4.988 49.685 13.722 1.000 0.920 91 GLY B C 1
ATOM 5770 O O . GLY B 2 91 ? -4.927 50.367 12.701 1.000 0.920 91 GLY B O 1
ATOM 5774 N N . TRP B 2 92 ? -3.951 48.987 14.174 1.000 0.920 92 TRP B N 1
ATOM 5775 C CA . TRP B 2 92 ? -2.695 48.801 13.445 1.000 0.920 92 TRP B CA 1
ATOM 5776 C C . TRP B 2 92 ? -2.596 47.377 12.922 1.000 0.920 92 TRP B C 1
ATOM 5777 O O . TRP B 2 92 ? -2.653 46.422 13.695 1.000 0.920 92 TRP B O 1
ATOM 5798 N N . ILE B 2 93 ? -2.436 47.230 11.611 1.000 0.930 93 ILE B N 1
ATOM 5799 C CA . ILE B 2 93 ? -2.189 45.924 10.992 1.000 0.930 93 ILE B CA 1
ATOM 5800 C C . ILE B 2 93 ? -0.712 45.564 11.175 1.000 0.930 93 ILE B C 1
ATOM 5801 O O . ILE B 2 93 ? 0.159 46.367 10.838 1.000 0.930 93 ILE B O 1
ATOM 5817 N N . VAL B 2 94 ? -0.449 44.357 11.681 1.000 0.920 94 VAL B N 1
ATOM 5818 C CA . VAL B 2 94 ? 0.897 43.811 11.915 1.000 0.920 94 VAL B CA 1
ATOM 5819 C C . VAL B 2 94 ? 0.986 42.376 11.409 1.000 0.920 94 VAL B C 1
ATOM 5820 O O . VAL B 2 94 ? -0.029 41.674 11.353 1.000 0.920 94 VAL B O 1
ATOM 5833 N N . ASP B 2 95 ? 2.194 41.933 11.059 1.000 0.920 95 ASP B N 1
ATOM 5834 C CA . ASP B 2 95 ? 2.403 40.588 10.518 1.000 0.920 95 ASP B CA 1
ATOM 5835 C C . ASP B 2 95 ? 2.080 39.536 11.578 1.000 0.920 95 ASP B C 1
ATOM 5836 O O . ASP B 2 95 ? 1.402 38.563 11.273 1.000 0.920 95 ASP B O 1
ATOM 5845 N N . GLU B 2 96 ? 2.513 39.774 12.822 1.000 0.910 96 GLU B N 1
ATOM 5846 C CA . GLU B 2 96 ? 2.265 38.900 13.970 1.000 0.910 96 GLU B CA 1
ATOM 5847 C C . GLU B 2 96 ? 2.201 39.712 15.269 1.000 0.910 96 GLU B C 1
ATOM 5848 O O . GLU B 2 96 ? 2.899 40.712 15.412 1.000 0.910 96 GLU B O 1
ATOM 5860 N N . ALA B 2 97 ? 1.403 39.276 16.245 1.000 0.880 97 ALA B N 1
ATOM 5861 C CA . ALA B 2 97 ? 1.405 39.831 17.602 1.000 0.880 97 ALA B CA 1
ATOM 5862 C C . ALA B 2 97 ? 0.995 38.747 18.597 1.000 0.880 97 ALA B C 1
ATOM 5863 O O . ALA B 2 97 ? -0.193 38.509 18.807 1.000 0.880 97 ALA B O 1
ATOM 5870 N N . ASN B 2 98 ? 1.981 38.060 19.168 1.000 0.730 98 ASN B N 1
ATOM 5871 C CA . ASN B 2 98 ? 1.755 36.864 19.983 1.000 0.730 98 ASN B CA 1
ATOM 5872 C C . ASN B 2 98 ? 2.521 36.887 21.315 1.000 0.730 98 ASN B C 1
ATOM 5873 O O . ASN B 2 98 ? 2.459 35.905 22.065 1.000 0.730 98 ASN B O 1
ATOM 5884 N N . ASP B 2 99 ? 3.236 37.977 21.618 1.000 0.800 99 ASP B N 1
ATOM 5885 C CA . ASP B 2 99 ? 4.130 38.017 22.768 1.000 0.800 99 ASP B CA 1
ATOM 5886 C C . ASP B 2 99 ? 3.926 39.226 23.696 1.000 0.800 99 ASP B C 1
ATOM 5887 O O . ASP B 2 99 ? 3.540 40.314 23.265 1.000 0.800 99 ASP B O 1
ATOM 5896 N N . VAL B 2 100 ? 4.135 38.992 24.997 1.000 0.830 100 VAL B N 1
ATOM 5897 C CA . VAL B 2 100 ? 4.092 40.004 26.064 1.000 0.830 100 VAL B CA 1
ATOM 5898 C C . VAL B 2 100 ? 5.331 39.833 26.906 1.000 0.830 100 VAL B C 1
ATOM 5899 O O . VAL B 2 100 ? 5.542 38.764 27.483 1.000 0.830 100 VAL B O 1
ATOM 5912 N N . ILE B 2 101 ? 6.093 40.909 27.021 1.000 0.800 101 ILE B N 1
ATOM 5913 C CA . ILE B 2 101 ? 7.309 40.946 27.822 1.000 0.800 101 ILE B CA 1
ATOM 5914 C C . ILE B 2 101 ? 7.159 41.935 28.970 1.000 0.800 101 ILE B C 1
ATOM 5915 O O . ILE B 2 101 ? 6.386 42.891 28.889 1.000 0.800 101 ILE B O 1
ATOM 5931 N N . THR B 2 102 ? 7.915 41.701 30.036 1.000 0.810 102 THR B N 1
ATOM 5932 C CA . THR B 2 102 ? 8.172 42.696 31.078 1.000 0.810 102 THR B CA 1
ATOM 5933 C C . THR B 2 102 ? 9.532 43.305 30.776 1.000 0.810 102 THR B C 1
ATOM 5934 O O . THR B 2 102 ? 10.490 42.563 30.567 1.000 0.810 102 THR B O 1
ATOM 5945 N N . VAL B 2 103 ? 9.610 44.628 30.733 1.000 0.820 103 VAL B N 1
ATOM 5946 C CA . VAL B 2 103 ? 10.843 45.356 30.437 1.000 0.820 103 VAL B CA 1
ATOM 5947 C C . VAL B 2 103 ? 11.460 45.861 31.732 1.000 0.820 103 VAL B C 1
ATOM 5948 O O . VAL B 2 103 ? 10.770 46.352 32.635 1.000 0.820 103 VAL B O 1
ATOM 5961 N N . HIS B 2 104 ? 12.780 45.767 31.806 1.000 0.810 104 HIS B N 1
ATOM 5962 C CA . HIS B 2 104 ? 13.573 46.411 32.837 1.000 0.810 104 HIS B CA 1
ATOM 5963 C C . HIS B 2 104 ? 14.335 47.600 32.269 1.000 0.810 104 HIS B C 1
ATOM 5964 O O . HIS B 2 104 ? 14.794 47.600 31.135 1.000 0.810 104 HIS B O 1
ATOM 5978 N N . GLU B 2 105 ? 14.516 48.624 33.089 1.000 0.760 105 GLU B N 1
ATOM 5979 C CA . GLU B 2 105 ? 15.193 49.856 32.683 1.000 0.760 105 GLU B CA 1
ATOM 5980 C C . GLU B 2 105 ? 16.659 49.622 32.276 1.000 0.760 105 GLU B C 1
ATOM 5981 O O . GLU B 2 105 ? 17.170 50.315 31.406 1.000 0.760 105 GLU B O 1
ATOM 5993 N N . SER B 2 106 ? 17.308 48.575 32.806 1.000 0.780 106 SER B N 1
ATOM 5994 C CA . SER B 2 106 ? 18.649 48.125 32.391 1.000 0.780 106 SER B CA 1
ATOM 5995 C C . SER B 2 106 ? 18.720 47.571 30.967 1.000 0.780 106 SER B C 1
ATOM 5996 O O . SER B 2 106 ? 19.810 47.302 30.470 1.000 0.780 106 SER B O 1
ATOM 6004 N N . GLU B 2 107 ? 17.568 47.332 30.352 1.000 0.810 107 GLU B N 1
ATOM 6005 C CA . GLU B 2 107 ? 17.441 46.743 29.020 1.000 0.810 107 GLU B CA 1
ATOM 6006 C C . GLU B 2 107 ? 17.157 47.798 27.953 1.000 0.810 107 GLU B C 1
ATOM 6007 O O . GLU B 2 107 ? 17.154 47.480 26.765 1.000 0.810 107 GLU B O 1
ATOM 6019 N N . ILE B 2 108 ? 16.890 49.038 28.362 1.000 0.800 108 ILE B N 1
ATOM 6020 C CA . ILE B 2 108 ? 16.523 50.126 27.465 1.000 0.800 108 ILE B CA 1
ATOM 6021 C C . ILE B 2 108 ? 17.788 50.886 27.075 1.000 0.800 108 ILE B C 1
ATOM 6022 O O . ILE B 2 108 ? 18.536 51.358 27.930 1.000 0.800 108 ILE B O 1
ATOM 6038 N N . GLU B 2 109 ? 18.000 51.052 25.775 1.000 0.780 109 GLU B N 1
ATOM 6039 C CA . GLU B 2 109 ? 19.074 51.863 25.208 1.000 0.780 109 GLU B CA 1
ATOM 6040 C C . GLU B 2 109 ? 18.490 52.914 24.253 1.000 0.780 109 GLU B C 1
ATOM 6041 O O . GLU B 2 109 ? 17.449 52.708 23.617 1.000 0.780 109 GLU B O 1
ATOM 6053 N N . SER B 2 110 ? 19.164 54.058 24.138 1.000 0.720 110 SER B N 1
ATOM 6054 C CA . SER B 2 110 ? 18.819 55.067 23.134 1.000 0.720 110 SER B CA 1
ATOM 6055 C C . SER B 2 110 ? 19.116 54.549 21.728 1.000 0.720 110 SER B C 1
ATOM 6056 O O . SER B 2 110 ? 20.118 53.867 21.505 1.000 0.720 110 SER B O 1
ATOM 6064 N N . ALA B 2 111 ? 18.276 54.909 20.759 1.000 0.660 111 ALA B N 1
ATOM 6065 C CA . ALA B 2 111 ? 18.471 54.489 19.381 1.000 0.660 111 ALA B CA 1
ATOM 6066 C C . ALA B 2 111 ? 19.788 55.052 18.794 1.000 0.660 111 ALA B C 1
ATOM 6067 O O . ALA B 2 111 ? 20.110 56.227 19.004 1.000 0.660 111 ALA B O 1
ATOM 6074 N N . PRO B 2 112 ? 20.547 54.248 18.022 1.000 0.600 112 PRO B N 1
ATOM 6075 C CA . PRO B 2 112 ? 21.724 54.741 17.327 1.000 0.600 112 PRO B CA 1
ATOM 6076 C C . PRO B 2 112 ? 21.305 55.769 16.276 1.000 0.600 112 PRO B C 1
ATOM 6077 O O . PRO B 2 112 ? 20.348 55.547 15.535 1.000 0.600 112 PRO B O 1
ATOM 6088 N N . GLU B 2 113 ? 22.074 56.849 16.135 1.000 0.520 113 GLU B N 1
ATOM 6089 C CA . GLU B 2 113 ? 21.758 57.950 15.209 1.000 0.520 113 GLU B CA 1
ATOM 6090 C C . GLU B 2 113 ? 21.493 57.492 13.764 1.000 0.520 113 GLU B C 1
ATOM 6091 O O . GLU B 2 113 ? 20.659 58.059 13.062 1.000 0.520 113 GLU B O 1
ATOM 6103 N N . GLY B 2 114 ? 22.167 56.435 13.306 1.000 0.460 114 GLY B N 1
ATOM 6104 C CA . GLY B 2 114 ? 22.013 55.921 11.944 1.000 0.460 114 GLY B CA 1
ATOM 6105 C C . GLY B 2 114 ? 20.624 55.360 11.616 1.000 0.460 114 GLY B C 1
ATOM 6106 O O . GLY B 2 114 ? 20.315 55.201 10.438 1.000 0.460 114 GLY B O 1
ATOM 6110 N N . VAL B 2 115 ? 19.787 55.070 12.617 1.000 0.470 115 VAL B N 1
ATOM 6111 C CA . VAL B 2 115 ? 18.457 54.467 12.413 1.000 0.470 115 VAL B CA 1
ATOM 6112 C C . VAL B 2 115 ? 17.429 55.489 11.906 1.000 0.470 115 VAL B C 1
ATOM 6113 O O . VAL B 2 115 ? 16.442 55.106 11.289 1.000 0.470 115 VAL B O 1
ATOM 6126 N N . GLN B 2 116 ? 17.666 56.789 12.096 1.000 0.480 116 GLN B N 1
ATOM 6127 C CA . GLN B 2 116 ? 16.649 57.825 11.876 1.000 0.480 116 GLN B CA 1
ATOM 6128 C C . GLN B 2 116 ? 16.279 58.105 10.414 1.000 0.480 116 GLN B C 1
ATOM 6129 O O . GLN B 2 116 ? 15.202 58.633 10.162 1.000 0.480 116 GLN B O 1
ATOM 6143 N N . LYS B 2 117 ? 17.159 57.841 9.441 1.000 0.450 117 LYS B N 1
ATOM 6144 C CA . LYS B 2 117 ? 17.000 58.438 8.099 1.000 0.450 117 LYS B CA 1
ATOM 6145 C C . LYS B 2 117 ? 15.876 57.855 7.241 1.000 0.450 117 LYS B C 1
ATOM 6146 O O . LYS B 2 117 ? 15.462 58.535 6.307 1.000 0.450 117 LYS B O 1
ATOM 6165 N N . ASP B 2 118 ? 15.401 56.649 7.542 1.000 0.440 118 ASP B N 1
ATOM 6166 C CA . ASP B 2 118 ? 14.541 55.900 6.613 1.000 0.440 118 ASP B CA 1
ATOM 6167 C C . ASP B 2 118 ? 13.073 55.777 7.046 1.000 0.440 118 ASP B C 1
ATOM 6168 O O . ASP B 2 118 ? 12.273 55.196 6.312 1.000 0.440 118 ASP B O 1
ATOM 6177 N N . THR B 2 119 ? 12.672 56.332 8.194 1.000 0.520 119 THR B N 1
ATOM 6178 C CA . THR B 2 119 ? 11.278 56.257 8.657 1.000 0.520 119 THR B CA 1
ATOM 6179 C C . THR B 2 119 ? 10.735 57.606 9.104 1.000 0.520 119 THR B C 1
ATOM 6180 O O . THR B 2 119 ? 11.331 58.283 9.931 1.000 0.520 119 THR B O 1
ATOM 6191 N N . ASP B 2 120 ? 9.526 57.938 8.640 1.000 0.540 120 ASP B N 1
ATOM 6192 C CA . ASP B 2 120 ? 8.739 59.086 9.129 1.000 0.540 120 ASP B CA 1
ATOM 6193 C C . ASP B 2 120 ? 8.367 58.972 10.619 1.000 0.540 120 ASP B C 1
ATOM 6194 O O . ASP B 2 120 ? 7.867 59.924 11.216 1.000 0.540 120 ASP B O 1
ATOM 6203 N N . VAL B 2 121 ? 8.544 57.788 11.209 1.000 0.580 121 VAL B N 1
ATOM 6204 C CA . VAL B 2 121 ? 8.347 57.532 12.634 1.000 0.580 121 VAL B CA 1
ATOM 6205 C C . VAL B 2 121 ? 9.722 57.508 13.295 1.000 0.580 121 VAL B C 1
ATOM 6206 O O . VAL B 2 121 ? 10.535 56.629 13.006 1.000 0.580 121 VAL B O 1
ATOM 6219 N N . SER B 2 122 ? 9.980 58.475 14.175 1.000 0.570 122 SER B N 1
ATOM 6220 C CA . SER B 2 122 ? 11.221 58.534 14.950 1.000 0.570 122 SER B CA 1
ATOM 6221 C C . SER B 2 122 ? 11.188 57.472 16.051 1.000 0.570 122 SER B C 1
ATOM 6222 O O . SER B 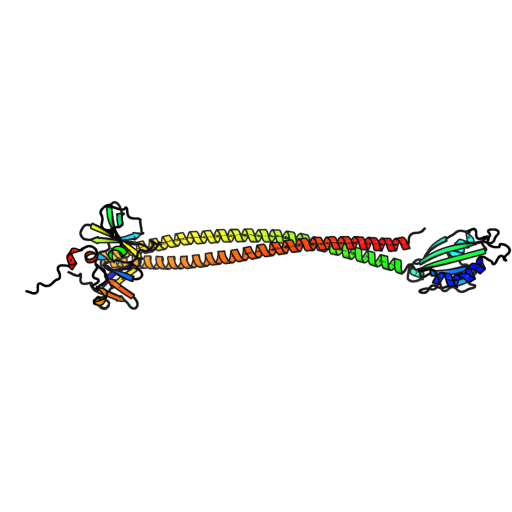2 122 ? 10.350 57.530 16.951 1.000 0.570 122 SER B O 1
ATOM 6230 N N . ILE B 2 123 ? 12.079 56.485 15.966 1.000 0.610 123 ILE B N 1
ATOM 6231 C CA . ILE B 2 123 ? 12.286 55.474 17.009 1.000 0.610 123 ILE B CA 1
ATOM 6232 C C . ILE B 2 123 ? 13.399 56.002 17.912 1.000 0.610 123 ILE B C 1
ATOM 6233 O O . ILE B 2 123 ? 14.553 56.064 17.493 1.000 0.610 123 ILE B O 1
ATOM 6249 N N . GLU B 2 124 ? 13.057 56.413 19.132 1.000 0.610 124 GLU B N 1
ATOM 6250 C CA . GLU B 2 124 ? 14.024 56.990 20.079 1.000 0.610 124 GLU B CA 1
ATOM 6251 C C . GLU B 2 124 ? 14.661 55.940 21.008 1.000 0.610 124 GLU B C 1
ATOM 6252 O O . GLU B 2 124 ? 15.763 56.163 21.511 1.000 0.610 124 GLU B O 1
ATOM 6264 N N . GLN B 2 125 ? 14.003 54.792 21.231 1.000 0.760 125 GLN B N 1
ATOM 6265 C CA . GLN B 2 125 ? 14.394 53.793 22.237 1.000 0.760 125 GLN B CA 1
ATOM 6266 C C . GLN B 2 125 ? 14.296 52.352 21.715 1.000 0.760 125 GLN B C 1
ATOM 6267 O O . GLN B 2 125 ? 13.404 52.001 20.938 1.000 0.760 125 GLN B O 1
ATOM 6281 N N . ILE B 2 126 ? 15.212 51.504 22.180 1.000 0.800 126 ILE B N 1
ATOM 6282 C CA . ILE B 2 126 ? 15.298 50.082 21.838 1.000 0.800 126 ILE B CA 1
ATOM 6283 C C . ILE B 2 126 ? 15.406 49.284 23.136 1.000 0.800 126 ILE B C 1
ATOM 6284 O O . ILE B 2 126 ? 16.157 49.663 24.031 1.000 0.800 126 ILE B O 1
ATOM 6300 N N . VAL B 2 127 ? 14.686 48.166 23.225 1.000 0.810 127 VAL B N 1
ATOM 6301 C CA . VAL B 2 127 ? 14.896 47.173 24.286 1.000 0.810 127 VAL B CA 1
ATOM 6302 C C . VAL B 2 127 ? 15.789 46.064 23.759 1.000 0.810 127 VAL B C 1
ATOM 6303 O O . VAL B 2 127 ? 15.523 45.478 22.704 1.000 0.810 127 VAL B O 1
ATOM 6316 N N . LYS B 2 128 ? 16.829 45.741 24.518 1.000 0.810 128 LYS B N 1
ATOM 6317 C CA . LYS B 2 128 ? 17.732 44.633 24.236 1.000 0.810 128 LYS B CA 1
ATOM 6318 C C . LYS B 2 128 ? 17.547 43.538 25.283 1.000 0.810 128 LYS B C 1
ATOM 6319 O O . LYS B 2 128 ? 17.911 43.722 26.439 1.000 0.810 128 LYS B O 1
ATOM 6338 N N . GLN B 2 129 ? 17.020 42.386 24.866 1.000 0.790 129 GLN B N 1
ATOM 6339 C CA . GLN B 2 129 ? 16.798 41.222 25.733 1.000 0.790 129 GLN B CA 1
ATOM 6340 C C . GLN B 2 129 ? 17.526 39.998 25.190 1.000 0.790 129 GLN B C 1
ATOM 6341 O O . GLN B 2 129 ? 17.103 39.425 24.190 1.000 0.790 129 GLN B O 1
ATOM 6355 N N . GLU B 2 130 ? 18.613 39.602 25.860 1.000 0.720 130 GLU B N 1
ATOM 6356 C CA . GLU B 2 130 ? 19.529 38.524 25.456 1.000 0.720 130 GLU B CA 1
ATOM 6357 C C . GLU B 2 130 ? 19.860 38.559 23.950 1.000 0.720 130 GLU B C 1
ATOM 6358 O O . GLU B 2 130 ? 20.770 39.277 23.536 1.000 0.720 130 GLU B O 1
ATOM 6370 N N . ASN B 2 131 ? 19.105 37.821 23.132 1.000 0.740 131 ASN B N 1
ATOM 6371 C CA . ASN B 2 131 ? 19.293 37.684 21.686 1.000 0.740 131 ASN B CA 1
ATOM 6372 C C . ASN B 2 131 ? 18.246 38.423 20.823 1.000 0.740 131 ASN B C 1
ATOM 6373 O O . ASN B 2 131 ? 18.219 38.228 19.608 1.000 0.740 131 ASN B O 1
ATOM 6384 N N . ARG B 2 132 ? 17.375 39.247 21.419 1.000 0.780 132 ARG B N 1
ATOM 6385 C CA . ARG B 2 132 ? 16.291 39.985 20.747 1.000 0.780 132 ARG B CA 1
ATOM 6386 C C . ARG B 2 132 ? 16.510 41.493 20.860 1.000 0.780 132 ARG B C 1
ATOM 6387 O O . ARG B 2 132 ? 16.982 41.992 21.883 1.000 0.780 132 ARG B O 1
ATOM 6408 N N . LEU B 2 133 ? 16.164 42.209 19.792 1.000 0.830 133 LEU B N 1
ATOM 6409 C CA . LEU B 2 133 ? 16.312 43.659 19.674 1.000 0.830 133 LEU B CA 1
ATOM 6410 C C . LEU B 2 133 ? 14.967 44.231 19.231 1.000 0.830 133 LEU B C 1
ATOM 6411 O O . LEU B 2 133 ? 14.525 44.007 18.105 1.000 0.830 133 LEU B O 1
ATOM 6427 N N . LEU B 2 134 ? 14.296 44.903 20.157 1.000 0.850 134 LEU B N 1
ATOM 6428 C CA . LEU B 2 134 ? 12.903 45.302 20.022 1.000 0.850 134 LEU B CA 1
ATOM 6429 C C . LEU B 2 134 ? 12.836 46.820 19.882 1.000 0.850 134 LEU B C 1
ATOM 6430 O O . LEU B 2 134 ? 13.297 47.550 20.759 1.000 0.850 134 LEU B O 1
ATOM 6446 N N . ASN B 2 135 ? 12.250 47.305 18.792 1.000 0.850 135 ASN B N 1
ATOM 6447 C CA . ASN B 2 135 ? 12.095 48.741 18.567 1.000 0.850 135 ASN B CA 1
ATOM 6448 C C . ASN B 2 135 ? 10.841 49.243 19.280 1.000 0.850 135 ASN B C 1
ATOM 6449 O O . ASN B 2 135 ? 9.732 48.834 18.930 1.000 0.850 135 ASN B O 1
ATOM 6460 N N . ILE B 2 136 ? 10.989 50.126 20.262 1.000 0.830 136 ILE B N 1
ATOM 6461 C CA . ILE B 2 136 ? 9.828 50.663 20.972 1.000 0.830 136 ILE B CA 1
ATOM 6462 C C . ILE B 2 136 ? 9.156 51.715 20.085 1.000 0.830 136 ILE B C 1
ATOM 6463 O O . ILE B 2 136 ? 9.817 52.617 19.573 1.000 0.830 136 ILE B O 1
ATOM 6479 N N . ILE B 2 137 ? 7.844 51.602 19.894 1.000 0.800 137 ILE B N 1
ATOM 6480 C CA . ILE B 2 137 ? 7.029 52.556 19.141 1.000 0.800 137 ILE B CA 1
ATOM 6481 C C . ILE B 2 137 ? 6.023 53.214 20.084 1.000 0.800 137 ILE B C 1
ATOM 6482 O O . ILE B 2 137 ? 5.261 52.531 20.766 1.000 0.800 137 ILE B O 1
ATOM 6498 N N . ASP B 2 138 ? 5.963 54.547 20.049 1.000 0.750 138 ASP B N 1
ATOM 6499 C CA . ASP B 2 138 ? 4.884 55.317 20.671 1.000 0.750 138 ASP B CA 1
ATOM 6500 C C . ASP B 2 138 ? 3.748 55.539 19.662 1.000 0.750 138 ASP B C 1
ATOM 6501 O O . ASP B 2 138 ? 3.957 56.041 18.551 1.000 0.750 138 ASP B O 1
ATOM 6510 N N . ALA B 2 139 ? 2.522 55.210 20.070 1.000 0.740 139 ALA B N 1
ATOM 6511 C CA . ALA B 2 139 ? 1.318 55.489 19.296 1.000 0.740 139 ALA B CA 1
ATOM 6512 C C . ALA B 2 139 ? 1.184 56.958 18.848 1.000 0.740 139 ALA B C 1
ATOM 6513 O O . ALA B 2 139 ? 0.782 57.204 17.709 1.000 0.740 139 ALA B O 1
ATOM 6520 N N . ASN B 2 140 ? 1.545 57.933 19.693 1.000 0.720 140 ASN B N 1
ATOM 6521 C CA . ASN B 2 140 ? 1.451 59.361 19.372 1.000 0.720 140 ASN B CA 1
ATOM 6522 C C . ASN B 2 140 ? 2.411 59.754 18.244 1.000 0.720 140 ASN B C 1
ATOM 6523 O O . ASN B 2 140 ? 2.027 60.509 17.359 1.000 0.720 140 ASN B O 1
ATOM 6534 N N . ALA B 2 141 ? 3.631 59.208 18.235 1.000 0.660 141 ALA B N 1
ATOM 6535 C CA . ALA B 2 141 ? 4.625 59.493 17.197 1.000 0.660 141 ALA B CA 1
ATOM 6536 C C . ALA B 2 141 ? 4.228 58.912 15.828 1.000 0.660 141 ALA B C 1
ATOM 6537 O O . ALA B 2 141 ? 4.572 59.460 14.783 1.000 0.660 141 ALA B O 1
ATOM 6544 N N . VAL B 2 142 ? 3.479 57.807 15.816 1.000 0.710 142 VAL B N 1
ATOM 6545 C CA . VAL B 2 142 ? 2.963 57.206 14.578 1.000 0.710 142 VAL B CA 1
ATOM 6546 C C . VAL B 2 142 ? 1.779 57.998 14.020 1.000 0.710 142 VAL B C 1
ATOM 6547 O O . VAL B 2 142 ? 1.638 58.114 12.798 1.000 0.710 142 VAL B O 1
ATOM 6560 N N . LEU B 2 143 ? 0.925 58.533 14.896 1.000 0.720 143 LEU B N 1
ATOM 6561 C CA . LEU B 2 143 ? -0.345 59.163 14.525 1.000 0.720 143 LEU B CA 1
ATOM 6562 C C . LEU B 2 143 ? -0.267 60.689 14.338 1.000 0.720 143 LEU B C 1
ATOM 6563 O O . LEU B 2 143 ? -0.979 61.211 13.481 1.000 0.720 143 LEU B O 1
ATOM 6579 N N . ASP B 2 144 ? 0.586 61.406 15.076 1.000 0.680 144 ASP B N 1
ATOM 6580 C CA . ASP B 2 144 ? 0.777 62.857 14.929 1.000 0.680 144 ASP B CA 1
ATOM 6581 C C . ASP B 2 144 ? 1.850 63.178 13.866 1.000 0.680 144 ASP B C 1
ATOM 6582 O O . ASP B 2 144 ? 2.979 62.705 13.947 1.000 0.680 144 ASP B O 1
ATOM 6591 N N . LYS B 2 145 ? 1.521 64.017 12.866 1.000 0.570 145 LYS B N 1
ATOM 6592 C CA . LYS B 2 145 ? 2.488 64.528 11.862 1.000 0.570 145 LYS B CA 1
ATOM 6593 C C . LYS B 2 145 ? 3.225 65.789 12.325 1.000 0.570 145 LYS B C 1
ATOM 6594 O O . LYS B 2 145 ? 4.399 65.961 12.018 1.000 0.570 145 LYS B O 1
ATOM 6613 N N . GLU B 2 146 ? 2.526 66.711 12.992 1.000 0.430 146 GLU B N 1
ATOM 6614 C CA . GLU B 2 146 ? 3.048 68.061 13.277 1.000 0.430 146 GLU B CA 1
ATOM 6615 C C . GLU B 2 146 ? 4.139 68.087 14.354 1.000 0.430 146 GLU B C 1
ATOM 6616 O O . GLU B 2 146 ? 4.929 69.030 14.408 1.000 0.430 146 GLU B O 1
ATOM 6628 N N . SER B 2 147 ? 4.212 67.065 15.209 1.000 0.370 147 SER B N 1
ATOM 6629 C CA . SER B 2 147 ? 5.119 67.046 16.361 1.000 0.370 147 SER B CA 1
ATOM 6630 C C . SER B 2 147 ? 6.602 66.986 15.983 1.000 0.370 147 SER B C 1
ATOM 6631 O O . SER B 2 147 ? 7.435 67.364 16.801 1.000 0.370 147 SER B O 1
ATOM 6639 N N . SER B 2 148 ? 6.961 66.576 14.763 1.000 0.340 148 SER B N 1
ATOM 6640 C CA . SER B 2 148 ? 8.371 66.465 14.360 1.000 0.340 148 SER B CA 1
ATOM 6641 C C . SER B 2 148 ? 9.004 67.784 13.900 1.000 0.340 148 SER B C 1
ATOM 6642 O O . SER B 2 148 ? 10.226 67.905 13.922 1.000 0.340 148 SER B O 1
ATOM 6650 N N . GLN B 2 149 ? 8.226 68.784 13.464 1.000 0.320 149 GLN B N 1
ATOM 6651 C CA . GLN B 2 149 ? 8.810 70.021 12.911 1.000 0.320 149 GLN B CA 1
ATOM 6652 C C . GLN B 2 149 ? 9.212 71.047 13.971 1.000 0.320 149 GLN B C 1
ATOM 6653 O O . GLN B 2 149 ? 10.055 71.902 13.713 1.000 0.320 149 GLN B O 1
ATOM 6667 N N . SER B 2 150 ? 8.608 70.998 15.152 1.000 0.310 150 SER B N 1
ATOM 6668 C CA . SER B 2 150 ? 8.721 72.077 16.136 1.000 0.310 150 SER B CA 1
ATOM 6669 C C . SER B 2 150 ? 10.004 72.039 16.971 1.000 0.310 150 SER B C 1
ATOM 6670 O O . SER B 2 150 ? 10.250 72.972 17.728 1.000 0.310 150 SER B O 1
ATOM 6678 N N . ALA B 2 151 ? 10.847 71.013 16.829 1.000 0.310 151 ALA B N 1
ATOM 6679 C CA . ALA B 2 151 ? 12.069 70.884 17.621 1.000 0.310 151 ALA B CA 1
ATOM 6680 C C . ALA B 2 151 ? 13.251 71.739 17.123 1.000 0.310 151 ALA B C 1
ATOM 6681 O O . ALA B 2 151 ? 14.318 71.667 17.727 1.000 0.310 151 ALA B O 1
ATOM 6688 N N . VAL B 2 152 ? 13.113 72.525 16.043 1.000 0.290 152 VAL B N 1
ATOM 6689 C CA . VAL B 2 152 ? 14.231 73.350 15.554 1.000 0.290 152 VAL B CA 1
ATOM 6690 C C . VAL B 2 152 ? 14.483 74.485 16.553 1.000 0.290 152 VAL B C 1
ATOM 6691 O O . VAL B 2 152 ? 13.615 75.342 16.714 1.000 0.290 152 VAL B O 1
ATOM 6704 N N . PRO B 2 153 ? 15.638 74.502 17.242 1.000 0.300 153 PRO B N 1
ATOM 6705 C CA . PRO B 2 153 ? 15.935 75.550 18.205 1.000 0.300 153 PRO B CA 1
ATOM 6706 C C . PRO B 2 153 ? 16.162 76.877 17.469 1.000 0.300 153 PRO B C 1
ATOM 6707 O O . PRO B 2 153 ? 16.925 76.936 16.503 1.000 0.300 153 PRO B O 1
ATOM 6718 N N . ASP B 2 154 ? 15.507 77.942 17.937 1.000 0.270 154 ASP B N 1
ATOM 6719 C CA . ASP B 2 154 ? 15.648 79.292 17.386 1.000 0.270 154 ASP B CA 1
ATOM 6720 C C . ASP B 2 154 ? 17.054 79.815 17.734 1.000 0.270 154 ASP B C 1
ATOM 6721 O O . ASP B 2 154 ? 17.326 80.203 18.872 1.000 0.270 154 ASP B O 1
ATOM 6730 N N . GLN B 2 155 ? 17.991 79.732 16.782 1.000 0.250 155 GLN B N 1
ATOM 6731 C CA . GLN B 2 155 ? 19.341 80.299 16.913 1.000 0.250 155 GLN B CA 1
ATOM 6732 C C . GLN B 2 155 ? 19.293 81.835 16.780 1.000 0.250 155 GLN B C 1
ATOM 6733 O O . GLN B 2 155 ? 19.794 82.382 15.795 1.000 0.250 155 GLN B O 1
ATOM 6747 N N . ALA B 2 156 ? 18.681 82.530 17.745 1.000 0.220 156 ALA B N 1
ATOM 6748 C CA . ALA B 2 156 ? 18.829 83.979 17.922 1.000 0.220 156 ALA B CA 1
ATOM 6749 C C . ALA B 2 156 ? 19.955 84.315 18.909 1.000 0.220 156 ALA B C 1
ATOM 6750 O O . ALA B 2 156 ? 20.080 83.618 19.944 1.000 0.220 156 ALA B O 1
#

Foldseek 3Di:
DDPPPPPPPDCPDVLNVCVVCVLVVLVVDPFFKKKWWWFLFWTQDIDHGPVDDPPDDHGHTDDPPDQQNCQLVVVHKGWDKDPCPRPVFIKIKIKHFGADPVRHGGGIMIMITTLRVLVVLQVVLVVLLVVLVVVLVVLVVLLVVLVVVLVVLVVVLVVLVVLLVVLVVLLVVLVVQLVVLVVLLVVLVVQCVVLVVVPPVSPVSNVVSVVSNVVSVVSNVVSVVSNVVSVVSVVVSVVSVVVSVVVNVVSVVSNVVSVVVNVVSVVSNVVSVVSNVVSVVVVDDD/DDPDDAQFFKWWWFAAPNAIATEGCVFFDDKAWDDQADDDPPDDPQFSHWDQDVNDTATEGEVCVLFVHDDDDADRQWMWTWGDDPPGIHTYIGNHTDDMDTAGPVQKDFDDPVVQPRGQQDQGIWGHDPPHIYGYGDPCSSPDNPVVPPPPDPPD